Protein AF-A0A2P8FXI7-F1 (afdb_monomer_lite)

Secondary structure (DSSP, 8-state):
-------EETTTEEEEEEEEEE-TTS--EEEEEEEEE-SSS----------SSS------PEEP-HHHHHHHHHHHHHT-GGGGTPPP-TTSEEEHHHHHHHGGGGTEE--HHHHHHHHHH-TT--EEEETTEEEESS--SS-----SPP-PPPSEEEEEEEGGGHHHHHHH-EE--TTPPEEEBSSHHHHHHHH--STT-EEEEEEEHHHHHHTT---EE-TTS-EEESEE-GGGEEEE-HHHHS-EEEEEEEEEEEEEE-SSSPPEE-TT--B--EEEEES-TTT--SEEEEEEETTEEEEEE--SSSPPPEEE-SEEEEEEEEEE-SSEEEEEEEEEEEEETT---EE-TTS----PEEEEE-TTT--EEEEES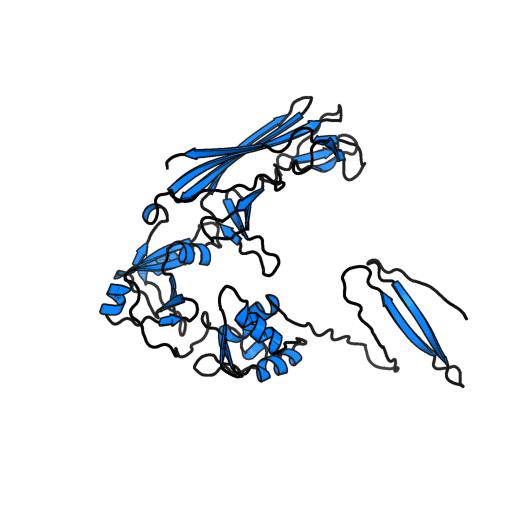-SPTT-EEE-TTT--EEEE--SPPEEEEEEEE-

Organism: NCBI:txid363837

Foldseek 3Di:
DDFDDFDDDDQQKTKGWDFDDADPVRPDTDIQIAIDRPDDDDGDHDDDDDDPDDDDDPLQQAEDAFARVVVVCCCCQAPNVVVQVFDAPLASKTFQVSVQVSSVVVSYHYDPVRVVCNCVPPPQNQWDDDPRIIHGQFRHPAAHDDPFFFDQDPQKWKAKDAPVCVVVCLVFPDAADHRHWGWIHPDQLVRQFVHQPDPVGIWMKIFRSNVVVVVPWGWGQTPSRIITGRTGGNVRIDTDDPCVVFFKWKKKKKKKFKWWWPDQDDWAWDPPDKQFWKFWWAQDQRPRQRIWIWGADPQWTKTWRDDDSYHTRIGTFAKGWDDWDWDDDSTMIMIMTMMMGIHGPPDDTGTDPPAQGFGIKIWIQDRPPRDIDIDTLSDDAQDFDAGPPPRHTTTGNNDHMDMDMDIGRD

Radius of gyration: 29.28 Å; chains: 1; bounding box: 68×73×70 Å

InterPro domains:
  IPR002745 Phosphotransferase KptA/Tpt1 [PF01885] (68-230)
  IPR002745 Phosphotransferase KptA/Tpt1 [PTHR12684] (68-238)
  IPR022928 RNA 2'-phosphotransferase KptA, putative [MF_00299] (65-237)
  IPR042080 RNA 2'-phosphotransferase, N-terminal domain [G3DSA:1.10.10.970] (63-136)
  IPR042081 RNA 2'-phosphotransferase, C-terminal domain [G3DSA:3.20.170.30] (156-246)

Structure (mmCIF, N/CA/C/O backbone):
data_AF-A0A2P8FXI7-F1
#
_entry.id   AF-A0A2P8FXI7-F1
#
loop_
_atom_site.group_PDB
_atom_site.id
_atom_site.type_symbol
_atom_site.label_atom_id
_atom_site.label_alt_id
_atom_site.label_comp_id
_atom_site.label_asym_id
_atom_site.label_entity_id
_atom_site.label_seq_id
_atom_site.pdbx_PDB_ins_code
_atom_site.Cartn_x
_atom_site.Cartn_y
_atom_site.Cartn_z
_atom_site.occupancy
_atom_site.B_iso_or_equiv
_atom_site.auth_seq_id
_atom_site.auth_comp_id
_atom_site.auth_asym_id
_atom_site.auth_atom_id
_atom_site.pdbx_PDB_model_num
ATOM 1 N N . MET A 1 1 ? 35.218 42.229 32.026 1.00 34.62 1 MET A N 1
ATOM 2 C CA . MET A 1 1 ? 34.111 41.352 32.464 1.00 34.62 1 MET A CA 1
ATOM 3 C C . MET A 1 1 ? 32.830 42.164 32.441 1.00 34.62 1 MET A C 1
ATOM 5 O O . MET A 1 1 ? 32.756 43.162 33.135 1.00 34.62 1 MET A O 1
ATOM 9 N N . GLY A 1 2 ? 31.874 41.778 31.603 1.00 28.17 2 GLY A N 1
ATOM 10 C CA . GLY A 1 2 ? 30.566 42.420 31.487 1.00 28.17 2 GLY A CA 1
ATOM 11 C C . GLY A 1 2 ? 29.703 41.561 30.572 1.00 28.17 2 GLY A C 1
ATOM 12 O O . GLY A 1 2 ? 29.863 41.603 29.357 1.00 28.17 2 GLY A O 1
ATOM 13 N N . LEU A 1 3 ? 28.893 40.686 31.169 1.00 31.80 3 LEU A N 1
ATOM 14 C CA . LEU A 1 3 ? 27.887 39.870 30.488 1.00 31.80 3 LEU A CA 1
ATOM 15 C C . LEU A 1 3 ? 26.627 40.726 30.347 1.00 31.80 3 LEU A C 1
ATOM 17 O O . LEU A 1 3 ? 26.104 41.171 31.365 1.00 31.80 3 LEU A O 1
ATOM 21 N N . GLN A 1 4 ? 26.123 40.942 29.131 1.00 35.56 4 GLN A N 1
ATOM 22 C CA . GLN A 1 4 ? 24.820 41.584 28.938 1.00 35.56 4 GLN A CA 1
ATOM 23 C C . GLN A 1 4 ? 23.910 40.798 27.981 1.00 35.56 4 GLN A C 1
ATOM 25 O O . GLN A 1 4 ? 24.297 40.427 26.878 1.00 35.56 4 GLN A O 1
ATOM 30 N N . SER A 1 5 ? 22.707 40.553 28.518 1.00 36.41 5 SER A N 1
ATOM 31 C CA . SER A 1 5 ? 21.444 40.011 27.993 1.00 36.41 5 SER A CA 1
ATOM 32 C C . SER A 1 5 ? 21.452 38.715 27.168 1.00 36.41 5 SER A C 1
ATOM 34 O O . SER A 1 5 ? 21.800 38.698 25.990 1.00 36.41 5 SER A O 1
ATOM 36 N N . LEU A 1 6 ? 20.896 37.662 27.777 1.00 38.03 6 LEU A N 1
ATOM 37 C CA . LEU A 1 6 ? 20.184 36.585 27.088 1.00 38.03 6 LEU A CA 1
ATOM 38 C C . LEU A 1 6 ? 18.854 37.151 26.560 1.00 38.03 6 LEU A C 1
ATOM 40 O O . LEU A 1 6 ? 18.112 37.760 27.328 1.00 38.03 6 LEU A O 1
ATOM 44 N N . LYS A 1 7 ? 18.534 36.940 25.282 1.00 44.34 7 LYS A N 1
ATOM 45 C CA . LYS A 1 7 ? 17.165 37.092 24.765 1.00 44.34 7 LYS A CA 1
ATOM 46 C C . LYS A 1 7 ? 16.676 35.726 24.302 1.00 44.34 7 LYS A C 1
ATOM 48 O O . LYS A 1 7 ? 17.319 35.107 23.458 1.00 44.34 7 LYS A O 1
ATOM 53 N N . GLU A 1 8 ? 15.564 35.268 24.867 1.00 37.75 8 GLU A N 1
ATOM 54 C CA . GLU A 1 8 ? 14.831 34.104 24.373 1.00 37.75 8 GLU A CA 1
ATOM 55 C C . GLU A 1 8 ? 13.881 34.571 23.267 1.00 37.75 8 GLU A C 1
ATOM 57 O O . GLU A 1 8 ? 13.016 35.415 23.494 1.00 37.75 8 GLU A O 1
ATOM 62 N N . TYR A 1 9 ? 14.056 34.040 22.060 1.00 40.84 9 TYR A N 1
ATOM 63 C CA . TYR A 1 9 ? 13.043 34.116 21.008 1.00 40.84 9 TYR A CA 1
ATOM 64 C C . TYR A 1 9 ? 12.318 32.770 20.954 1.00 40.84 9 TYR A C 1
ATOM 66 O O . TYR A 1 9 ? 12.962 31.740 21.145 1.00 40.84 9 TYR A O 1
ATOM 74 N N . GLY A 1 10 ? 10.999 32.818 20.721 1.00 39.72 10 GLY A N 1
ATOM 75 C CA . GLY A 1 10 ? 9.936 31.801 20.876 1.00 39.72 10 GLY A CA 1
ATOM 76 C C . GLY A 1 10 ? 10.114 30.350 20.390 1.00 39.72 10 GLY A C 1
ATOM 77 O O . GLY A 1 10 ? 9.112 29.689 20.163 1.00 39.72 10 GLY A O 1
ATOM 78 N N . PHE A 1 11 ? 11.333 29.827 20.260 1.00 40.31 11 PHE A N 1
ATOM 79 C CA . PHE A 1 11 ? 11.668 28.427 19.972 1.00 40.31 11 PHE A CA 1
ATOM 80 C C . PHE A 1 11 ? 12.916 27.949 20.750 1.00 40.31 11 PHE A C 1
ATOM 82 O O . PHE A 1 11 ? 13.749 27.217 20.222 1.00 40.31 11 PHE A O 1
ATOM 89 N N . GLY A 1 12 ? 13.093 28.376 22.008 1.00 34.75 12 GLY A N 1
ATOM 90 C CA . GLY A 1 12 ? 14.124 27.828 22.909 1.00 34.75 12 GLY A CA 1
ATOM 91 C C . GLY A 1 12 ? 15.584 28.062 22.483 1.00 34.75 12 GLY A C 1
ATOM 92 O O . GLY A 1 12 ? 16.479 27.355 22.948 1.00 34.75 12 GLY A O 1
ATOM 93 N N . ILE A 1 13 ? 15.844 29.033 21.603 1.00 41.66 13 ILE A N 1
ATOM 94 C CA . ILE A 1 13 ? 17.198 29.368 21.148 1.00 41.66 13 ILE A CA 1
ATOM 95 C C . ILE A 1 13 ? 17.849 30.293 22.178 1.00 41.66 13 ILE A C 1
ATOM 97 O O . ILE A 1 13 ? 17.393 31.420 22.384 1.00 41.66 13 ILE A O 1
ATOM 101 N N . LYS A 1 14 ? 18.944 29.840 22.804 1.00 41.94 14 LYS A N 1
ATOM 102 C CA . LYS A 1 14 ? 19.778 30.679 23.681 1.00 41.94 14 LYS A CA 1
ATOM 103 C C . LYS A 1 14 ? 21.008 31.156 22.924 1.00 41.94 14 LYS A C 1
ATOM 105 O O . LYS A 1 14 ? 21.846 30.351 22.525 1.00 41.94 14 LYS A O 1
ATOM 110 N N . ILE A 1 15 ? 21.131 32.471 22.761 1.00 45.66 15 ILE A N 1
ATOM 111 C CA . ILE A 1 15 ? 22.274 33.111 22.103 1.00 45.66 15 ILE A CA 1
ATOM 112 C C . ILE A 1 15 ? 23.161 33.764 23.164 1.00 45.66 15 ILE A C 1
ATOM 114 O O . ILE A 1 15 ? 22.680 34.542 23.990 1.00 45.66 15 ILE A O 1
ATOM 118 N N . ARG A 1 16 ? 24.461 33.454 23.144 1.00 46.66 16 ARG A N 1
ATOM 119 C CA . ARG A 1 16 ? 25.468 34.050 24.028 1.00 46.66 16 ARG A CA 1
ATOM 120 C C . ARG A 1 16 ? 26.472 34.849 23.204 1.00 46.66 16 ARG A C 1
ATOM 122 O O . ARG A 1 16 ? 27.111 34.307 22.304 1.00 46.66 16 ARG A O 1
ATOM 129 N N . PHE A 1 17 ? 26.630 36.122 23.554 1.00 44.25 17 PHE A N 1
ATOM 130 C CA . PHE A 1 17 ? 27.624 37.013 22.961 1.00 44.25 17 PHE A CA 1
ATOM 131 C C . PHE A 1 17 ? 28.859 37.088 23.862 1.00 44.25 17 PHE A C 1
ATOM 133 O O . PHE A 1 17 ? 28.740 37.304 25.070 1.00 44.25 17 PHE A O 1
ATOM 140 N N . GLN A 1 18 ? 30.048 36.926 23.286 1.00 44.84 18 GLN A N 1
ATOM 141 C CA . GLN A 1 18 ? 31.316 37.169 23.973 1.00 44.84 18 GLN A CA 1
ATOM 142 C C . GLN A 1 18 ? 32.153 38.139 23.144 1.00 44.84 18 GLN A C 1
ATOM 144 O O . GLN A 1 18 ? 32.499 37.851 22.001 1.00 44.84 18 GLN A O 1
ATOM 149 N N . ARG A 1 19 ? 32.471 39.304 23.710 1.00 44.94 19 ARG A N 1
ATOM 150 C CA . ARG A 1 19 ? 33.331 40.300 23.061 1.00 44.94 19 ARG A CA 1
ATOM 151 C C . ARG A 1 19 ? 34.774 39.782 23.052 1.00 44.94 19 ARG A C 1
ATOM 153 O O . ARG A 1 19 ? 35.293 39.459 24.118 1.00 44.94 19 ARG A O 1
ATOM 160 N N . ILE A 1 20 ? 35.382 39.658 21.872 1.00 44.25 20 ILE A N 1
ATOM 161 C CA . ILE A 1 20 ? 36.723 39.076 21.689 1.00 44.25 20 ILE A CA 1
ATOM 162 C C . ILE A 1 20 ? 37.804 40.165 21.722 1.00 44.25 20 ILE A C 1
ATOM 164 O O . ILE A 1 20 ? 38.823 39.983 22.379 1.00 44.25 20 ILE A O 1
ATOM 168 N N . SER A 1 21 ? 37.588 41.303 21.060 1.00 43.41 21 SER A N 1
ATOM 169 C CA . SER A 1 21 ? 38.530 42.431 21.065 1.00 43.41 21 SER A CA 1
ATOM 170 C C . SER A 1 21 ? 37.863 43.727 20.584 1.00 43.41 21 SER A C 1
ATOM 172 O O . SER A 1 21 ? 36.749 43.713 20.050 1.00 43.41 21 SER A O 1
ATOM 174 N N . GLN A 1 22 ? 38.537 44.855 20.806 1.00 39.53 22 GLN A N 1
ATOM 175 C CA . GLN A 1 22 ? 38.147 46.186 20.339 1.00 39.53 22 GLN A CA 1
ATOM 176 C C . GLN A 1 22 ? 39.360 46.804 19.629 1.00 39.53 22 GLN A C 1
ATOM 178 O O . GLN A 1 22 ? 40.477 46.676 20.131 1.00 39.53 22 GLN A O 1
ATOM 183 N N . SER A 1 23 ? 39.179 47.421 18.457 1.00 43.00 23 SER A N 1
ATOM 184 C CA . SER A 1 23 ? 40.291 48.112 17.784 1.00 43.00 23 SER A CA 1
ATOM 185 C C . SER A 1 23 ? 40.703 49.370 18.562 1.00 43.00 23 SER A C 1
ATOM 187 O O . SER A 1 23 ? 39.880 49.971 19.255 1.00 43.00 23 SER A O 1
ATOM 189 N N . HIS A 1 24 ? 41.972 49.781 18.442 1.00 39.19 24 HIS A N 1
ATOM 190 C CA . HIS A 1 24 ? 42.564 50.877 19.230 1.00 39.19 24 HIS A CA 1
ATOM 191 C C . HIS A 1 24 ? 41.842 52.230 19.109 1.00 39.19 24 HIS A C 1
ATOM 193 O O . HIS A 1 24 ? 41.956 53.048 20.015 1.00 39.19 24 HIS A O 1
ATOM 199 N N . ASN A 1 25 ? 41.046 52.435 18.055 1.00 35.28 25 ASN A N 1
ATOM 200 C CA . ASN A 1 25 ? 40.291 53.673 17.847 1.00 35.28 25 ASN A CA 1
ATOM 201 C C . ASN A 1 25 ? 38.814 53.565 18.271 1.00 35.28 25 ASN A C 1
ATOM 203 O O . ASN A 1 25 ? 38.060 54.510 18.089 1.00 35.28 25 ASN A O 1
ATOM 207 N N . GLY A 1 26 ? 38.378 52.439 18.845 1.00 35.78 26 GLY A N 1
ATOM 208 C CA . GLY A 1 26 ? 37.056 52.296 19.466 1.00 35.78 26 GLY A CA 1
ATOM 209 C C . GLY A 1 26 ? 35.887 51.968 18.526 1.00 35.78 26 GLY A C 1
ATOM 210 O O . GLY A 1 26 ? 34.831 51.595 19.032 1.00 35.78 26 GLY A O 1
ATOM 211 N N . TRP A 1 27 ? 36.072 52.020 17.202 1.00 29.59 27 TRP A N 1
ATOM 212 C CA . TRP A 1 27 ? 34.986 51.885 16.212 1.00 29.59 27 TRP A CA 1
ATOM 213 C C . TRP A 1 27 ? 34.625 50.443 15.814 1.00 29.59 27 TRP A C 1
ATOM 215 O O . TRP A 1 27 ? 33.540 50.221 15.292 1.00 29.59 27 TRP A O 1
ATOM 225 N N . ILE A 1 28 ? 35.478 49.444 16.082 1.00 32.44 28 ILE A N 1
ATOM 226 C CA . ILE A 1 28 ? 35.218 48.042 15.696 1.00 32.44 28 ILE A CA 1
ATOM 227 C C . ILE A 1 28 ? 35.207 47.159 16.944 1.00 32.44 28 ILE A C 1
ATOM 229 O O . ILE A 1 28 ? 36.175 47.130 17.708 1.00 32.44 28 ILE A O 1
ATOM 233 N N . SER A 1 29 ? 34.107 46.429 17.147 1.00 36.84 29 SER A N 1
ATOM 234 C CA . SER A 1 29 ? 33.958 45.432 18.213 1.00 36.84 29 SER A CA 1
ATOM 235 C C . SER A 1 29 ? 33.793 44.043 17.606 1.00 36.84 29 SER A C 1
ATOM 237 O O . SER A 1 29 ? 32.841 43.802 16.870 1.00 36.84 29 SER A O 1
ATOM 239 N N . PHE A 1 30 ? 34.688 43.114 17.943 1.00 38.06 30 PHE A N 1
ATOM 240 C CA . PHE A 1 30 ? 34.575 41.721 17.513 1.00 38.06 30 PHE A CA 1
ATOM 241 C C . PHE A 1 30 ? 33.740 40.934 18.525 1.00 38.06 30 PHE A C 1
ATOM 243 O O . PHE A 1 30 ? 34.064 40.908 19.716 1.00 38.06 30 PHE A O 1
ATOM 250 N N . PHE A 1 31 ? 32.682 40.268 18.063 1.00 42.88 31 PHE A N 1
ATOM 251 C CA . PHE A 1 31 ? 31.828 39.425 18.898 1.00 42.88 31 PHE A CA 1
ATOM 252 C C . PHE A 1 31 ? 31.864 37.978 18.412 1.00 42.88 31 PHE A C 1
ATOM 254 O O . PHE A 1 31 ? 31.669 37.698 17.234 1.00 42.88 31 PHE A O 1
ATOM 261 N N . ARG A 1 32 ? 32.055 37.042 19.343 1.00 40.69 32 ARG A N 1
ATOM 262 C CA . ARG A 1 32 ? 31.733 35.630 19.138 1.00 40.69 32 ARG A CA 1
ATOM 263 C C . ARG A 1 32 ? 30.265 35.433 19.483 1.00 40.69 32 ARG A C 1
ATOM 265 O O . ARG A 1 32 ? 29.860 35.766 20.599 1.00 40.69 32 ARG A O 1
ATOM 272 N N . VAL A 1 33 ? 29.490 34.875 18.560 1.00 42.19 33 VAL A N 1
ATOM 273 C CA . VAL A 1 33 ? 28.102 34.471 18.809 1.00 42.19 33 VAL A CA 1
ATOM 274 C C . VAL A 1 33 ? 28.066 32.954 18.919 1.00 42.19 33 VAL A C 1
ATOM 276 O O . VAL A 1 33 ? 28.472 32.257 17.995 1.00 42.19 33 VAL A O 1
ATOM 279 N N . ILE A 1 34 ? 27.610 32.434 20.057 1.00 44.09 34 ILE A N 1
ATOM 280 C CA . ILE A 1 34 ? 27.372 30.999 20.246 1.00 44.09 34 ILE A CA 1
ATOM 281 C C . ILE A 1 34 ? 25.872 30.826 20.479 1.00 44.09 34 ILE A C 1
ATOM 283 O O . ILE A 1 34 ? 25.349 31.303 21.487 1.00 44.09 34 ILE A O 1
ATOM 287 N N . ALA A 1 35 ? 25.181 30.179 19.542 1.00 42.91 35 ALA A N 1
ATOM 288 C CA . ALA A 1 35 ? 23.760 29.865 19.653 1.00 42.91 35 ALA A CA 1
ATOM 289 C C . ALA A 1 35 ? 23.575 28.376 19.969 1.00 42.91 35 ALA A C 1
ATOM 291 O O . ALA A 1 35 ? 24.153 27.520 19.304 1.00 42.91 35 ALA A O 1
ATOM 292 N N . TYR A 1 36 ? 22.765 28.075 20.982 1.00 42.09 36 TYR A N 1
ATOM 293 C CA . TYR A 1 36 ? 22.369 26.717 21.343 1.00 42.09 36 TYR A CA 1
ATOM 294 C C . TYR A 1 36 ? 20.900 26.516 20.967 1.00 42.09 36 TYR A C 1
ATOM 296 O O . TYR A 1 36 ? 20.039 27.260 21.442 1.00 42.09 36 TYR A O 1
ATOM 304 N N . ILE A 1 37 ? 20.619 25.511 20.135 1.00 39.50 37 ILE A N 1
ATOM 305 C CA . ILE A 1 37 ? 19.256 25.051 19.847 1.00 39.50 37 ILE A CA 1
ATOM 306 C C . ILE A 1 37 ? 19.013 23.818 20.717 1.00 39.50 37 ILE A C 1
ATOM 308 O O . ILE A 1 37 ? 19.624 22.769 20.517 1.00 39.50 37 ILE A O 1
ATOM 312 N N . ALA A 1 38 ? 18.158 23.952 21.727 1.00 34.50 38 ALA A N 1
ATOM 313 C CA . ALA A 1 38 ? 17.840 22.862 22.638 1.00 34.50 38 ALA A CA 1
ATOM 314 C C . ALA A 1 38 ? 16.754 21.949 22.043 1.00 34.50 38 ALA A C 1
ATOM 316 O O . ALA A 1 38 ? 15.585 22.080 22.385 1.00 34.50 38 ALA A O 1
ATOM 317 N N . ASN A 1 39 ? 17.145 21.065 21.120 1.00 34.03 39 ASN A N 1
ATOM 318 C CA . ASN A 1 39 ? 16.657 19.683 20.960 1.00 34.03 39 ASN A CA 1
ATOM 319 C C . ASN A 1 39 ? 17.128 19.113 19.611 1.00 34.03 39 ASN A C 1
ATOM 321 O O . ASN A 1 39 ? 16.916 19.731 18.575 1.00 34.03 39 ASN A O 1
ATOM 325 N N . CYS A 1 40 ? 17.682 17.894 19.649 1.00 31.39 40 CYS A N 1
ATOM 326 C CA . CYS A 1 40 ? 18.265 17.101 18.549 1.00 31.39 40 CYS A CA 1
ATOM 327 C C . CYS A 1 40 ? 19.737 17.398 18.193 1.00 31.39 40 CYS A C 1
ATOM 329 O O . CYS A 1 40 ? 20.030 18.250 17.368 1.00 31.39 40 CYS A O 1
ATOM 331 N N . GLN A 1 41 ? 20.636 16.627 18.823 1.00 33.84 41 GLN A N 1
ATOM 332 C CA . GLN A 1 41 ? 21.919 16.039 18.370 1.00 33.84 41 GLN A CA 1
ATOM 333 C C . GLN A 1 41 ? 22.863 16.701 17.334 1.00 33.84 41 GLN A C 1
ATOM 335 O O . GLN A 1 41 ? 23.884 16.093 17.038 1.00 33.84 41 GLN A O 1
ATOM 340 N N . ASN A 1 42 ? 22.660 17.928 16.858 1.00 36.09 42 ASN A N 1
ATOM 341 C CA . ASN A 1 42 ? 23.602 18.615 15.968 1.00 36.09 42 ASN A CA 1
ATOM 342 C C . ASN A 1 42 ? 23.929 20.018 16.499 1.00 36.09 42 ASN A C 1
ATOM 344 O O . ASN A 1 42 ? 23.066 20.890 16.583 1.00 36.09 42 ASN A O 1
ATOM 348 N N . VAL A 1 43 ? 25.196 20.238 16.860 1.00 32.16 43 VAL A N 1
ATOM 349 C CA . VAL A 1 43 ? 25.726 21.562 17.214 1.00 32.16 43 VAL A CA 1
ATOM 350 C C . VAL A 1 43 ? 26.178 22.248 15.927 1.00 32.16 43 VAL A C 1
ATOM 352 O O . VAL A 1 43 ? 27.129 21.801 15.293 1.00 32.16 43 VAL A O 1
ATOM 355 N N . PHE A 1 44 ? 25.522 23.344 15.547 1.00 37.88 44 PHE A N 1
ATOM 356 C CA . PHE A 1 44 ? 25.968 24.190 14.440 1.00 37.88 44 PHE A CA 1
ATOM 357 C C . PHE A 1 44 ? 26.833 25.333 14.983 1.00 37.88 44 PHE A C 1
ATOM 359 O O . PHE A 1 44 ? 26.391 26.109 15.831 1.00 37.88 44 PHE A O 1
ATOM 366 N N . ILE A 1 45 ? 28.077 25.435 14.508 1.00 33.81 45 ILE A N 1
ATOM 367 C CA . ILE A 1 45 ? 28.977 26.552 14.820 1.00 33.81 45 ILE A CA 1
ATOM 368 C C . ILE A 1 45 ? 28.875 27.562 13.678 1.00 33.81 45 ILE A C 1
ATOM 370 O O . ILE A 1 45 ? 29.228 27.249 12.546 1.00 33.81 45 ILE A O 1
ATOM 374 N N . PHE A 1 46 ? 28.431 28.780 13.984 1.00 38.59 46 PHE A N 1
ATOM 375 C CA . PHE A 1 46 ? 28.423 29.895 13.039 1.00 38.59 46 PHE A CA 1
ATOM 376 C C . PHE A 1 46 ? 29.560 30.866 13.375 1.00 38.59 46 PHE A C 1
ATOM 378 O O . PHE A 1 46 ? 29.735 31.250 14.532 1.00 38.59 46 PHE A O 1
ATOM 385 N N . VAL A 1 47 ? 30.317 31.286 12.362 1.00 33.34 47 VAL A N 1
ATOM 386 C CA . VAL A 1 47 ? 31.242 32.425 12.443 1.00 33.34 47 VAL A CA 1
ATOM 387 C C . VAL A 1 47 ? 30.732 33.461 11.449 1.00 33.34 47 VAL A C 1
ATOM 389 O O . VAL A 1 47 ? 30.712 33.202 10.251 1.00 33.34 47 VAL A O 1
ATOM 392 N N . LEU A 1 48 ? 30.259 34.603 11.947 1.00 36.00 48 LEU A N 1
ATOM 393 C CA . LEU A 1 48 ? 29.764 35.705 11.122 1.00 36.00 48 LEU A CA 1
ATOM 394 C C . LEU A 1 48 ? 30.818 36.815 11.089 1.00 36.00 48 LEU A C 1
ATOM 396 O O . LEU A 1 48 ? 31.292 37.242 12.142 1.00 36.00 48 LEU A O 1
ATOM 400 N N . TYR A 1 49 ? 31.161 37.278 9.888 1.00 31.06 49 TYR A N 1
ATOM 401 C CA . TYR A 1 49 ? 31.975 38.472 9.665 1.00 31.06 49 TYR A CA 1
ATOM 402 C C . TYR A 1 49 ? 31.054 39.605 9.209 1.00 31.06 49 TYR A C 1
ATOM 404 O O . TYR A 1 49 ? 30.205 39.395 8.347 1.00 31.06 49 TYR A O 1
ATOM 412 N N . PHE A 1 50 ? 31.211 40.790 9.794 1.00 29.97 50 PHE A N 1
ATOM 413 C CA . PHE A 1 50 ? 30.480 41.991 9.393 1.00 29.97 50 PHE A CA 1
ATOM 414 C C . PHE A 1 50 ? 31.406 42.883 8.568 1.00 29.97 50 PHE A C 1
ATOM 416 O O . PHE A 1 50 ? 32.492 43.208 9.040 1.00 29.97 50 PHE A O 1
ATOM 423 N N . ASN A 1 51 ? 30.956 43.303 7.389 1.00 28.58 51 ASN A N 1
ATOM 424 C CA . ASN A 1 51 ? 31.394 44.539 6.747 1.00 28.58 51 ASN A CA 1
ATOM 425 C C . ASN A 1 51 ? 30.134 45.326 6.374 1.00 28.58 51 ASN A C 1
ATOM 427 O O . ASN A 1 51 ? 29.114 44.731 6.024 1.00 28.58 51 ASN A O 1
ATOM 431 N N . GLU A 1 52 ? 30.191 46.645 6.547 1.00 36.47 52 GLU A N 1
ATOM 432 C CA . GLU A 1 52 ? 29.111 47.550 6.166 1.00 36.47 52 GLU A CA 1
ATOM 433 C C . GLU A 1 52 ? 28.934 47.518 4.642 1.00 36.47 52 GLU A C 1
ATOM 435 O O . GLU A 1 52 ? 29.912 47.510 3.902 1.00 36.47 52 GLU A O 1
ATOM 440 N N . GLU A 1 53 ? 27.670 47.499 4.222 1.00 32.88 53 GLU A N 1
ATOM 441 C CA . GLU A 1 53 ? 27.157 47.331 2.856 1.00 32.88 53 GLU A CA 1
ATOM 442 C C . GLU A 1 53 ? 27.011 45.875 2.363 1.00 32.88 53 GLU A C 1
ATOM 444 O O . GLU A 1 53 ? 27.944 45.083 2.326 1.00 32.88 53 GLU A O 1
ATOM 449 N N . HIS A 1 54 ? 25.780 45.573 1.928 1.00 32.81 54 HIS A N 1
ATOM 450 C CA . HIS A 1 54 ? 25.238 44.332 1.350 1.00 32.81 54 HIS A CA 1
ATOM 451 C C . HIS A 1 54 ? 24.460 43.392 2.290 1.00 32.81 54 HIS A C 1
ATOM 453 O O . HIS A 1 54 ? 24.909 42.926 3.333 1.00 32.81 54 HIS A O 1
ATOM 459 N N . SER A 1 55 ? 23.224 43.113 1.865 1.00 26.58 55 SER A N 1
ATOM 460 C CA . SER A 1 55 ? 22.266 42.201 2.485 1.00 26.58 55 SER A CA 1
ATOM 461 C C . SER A 1 55 ? 22.864 40.817 2.750 1.00 26.58 55 SER A C 1
ATOM 463 O O . SER A 1 55 ? 23.405 40.190 1.840 1.00 26.58 55 SER A O 1
ATOM 465 N N . CYS A 1 56 ? 22.683 40.294 3.963 1.00 29.61 56 CYS A N 1
ATOM 466 C CA . CYS A 1 56 ? 22.991 38.900 4.273 1.00 29.61 56 CYS A CA 1
ATOM 467 C C . CYS A 1 56 ? 21.968 37.962 3.613 1.00 29.61 56 CYS A C 1
ATOM 469 O O . CYS A 1 56 ? 20.840 37.844 4.088 1.00 29.61 56 CYS A O 1
ATOM 471 N N . TYR A 1 57 ? 22.387 37.249 2.568 1.00 33.44 57 TYR A N 1
ATOM 472 C CA . TYR A 1 57 ? 21.738 36.013 2.134 1.00 33.44 57 TYR A CA 1
ATOM 473 C C . TYR A 1 57 ? 22.422 34.843 2.843 1.00 33.44 57 TYR A C 1
ATOM 475 O O . TYR A 1 57 ? 23.579 34.527 2.575 1.00 33.44 57 TYR A O 1
ATOM 483 N N . CYS A 1 58 ? 21.723 34.196 3.773 1.00 36.31 58 CYS A N 1
ATOM 484 C CA . CYS A 1 58 ? 22.133 32.883 4.253 1.00 36.31 58 CYS A CA 1
ATOM 485 C C . CYS A 1 58 ? 21.560 31.845 3.281 1.00 36.31 58 CYS A C 1
ATOM 487 O O . CYS A 1 58 ? 20.425 31.405 3.457 1.00 36.31 58 CYS A O 1
ATOM 489 N N . ASN A 1 59 ? 22.314 31.473 2.240 1.00 43.75 59 ASN A N 1
ATOM 490 C CA . ASN A 1 59 ? 21.974 30.291 1.445 1.00 43.75 59 ASN A CA 1
ATOM 491 C C . ASN A 1 59 ? 22.290 29.054 2.291 1.00 43.75 59 ASN A C 1
ATOM 493 O O . ASN A 1 59 ? 23.407 28.535 2.294 1.00 43.75 59 ASN A O 1
ATOM 497 N N . ILE A 1 60 ? 21.305 28.606 3.069 1.00 56.94 60 ILE A N 1
ATOM 498 C CA . ILE A 1 60 ? 21.347 27.291 3.706 1.00 56.94 60 ILE A CA 1
ATOM 499 C C . ILE A 1 60 ? 21.192 26.273 2.578 1.00 56.94 60 ILE A C 1
ATOM 501 O O . ILE A 1 60 ? 20.074 25.980 2.158 1.00 56.94 60 ILE A O 1
ATOM 505 N N . MET A 1 61 ? 22.308 25.746 2.070 1.00 71.56 61 MET A N 1
ATOM 506 C CA . MET A 1 61 ? 22.233 24.639 1.124 1.00 71.56 61 MET A CA 1
ATOM 507 C C . MET A 1 61 ? 21.620 23.421 1.822 1.00 71.56 61 MET A C 1
ATOM 509 O O . MET A 1 61 ? 22.055 23.021 2.907 1.00 71.56 61 MET A O 1
ATOM 513 N N . LYS A 1 62 ? 20.610 22.814 1.200 1.00 83.88 62 LYS A N 1
ATOM 514 C CA . LYS A 1 62 ? 19.937 21.628 1.732 1.00 83.88 62 LYS A CA 1
ATOM 515 C C . LYS A 1 62 ? 20.691 20.371 1.300 1.00 83.88 62 LYS A C 1
ATOM 517 O O . LYS A 1 62 ? 20.752 20.050 0.115 1.00 83.88 62 LYS A O 1
ATOM 522 N N . THR A 1 63 ? 21.215 19.611 2.256 1.00 89.38 63 THR A N 1
ATOM 523 C CA . THR A 1 63 ? 21.788 18.287 1.973 1.00 89.38 63 THR A CA 1
ATOM 524 C C . THR A 1 63 ? 20.679 17.262 1.765 1.00 89.38 63 THR A C 1
ATOM 526 O O . THR A 1 63 ? 19.844 17.079 2.650 1.00 89.38 63 THR A O 1
ATOM 529 N N . LEU A 1 64 ? 20.676 16.568 0.624 1.00 86.38 64 LEU A N 1
ATOM 530 C CA . LEU A 1 64 ? 19.734 15.478 0.365 1.00 86.38 64 LEU A CA 1
ATOM 531 C C . LEU A 1 64 ? 20.362 14.121 0.672 1.00 86.38 64 LEU A C 1
ATOM 533 O O . LEU A 1 64 ? 21.425 13.776 0.158 1.00 86.38 64 LEU A O 1
ATOM 537 N N . THR A 1 65 ? 19.651 13.308 1.449 1.00 85.38 65 THR A N 1
ATOM 538 C CA . THR A 1 65 ? 20.015 11.917 1.746 1.00 85.38 65 THR A CA 1
ATOM 539 C C . THR A 1 65 ? 18.778 11.015 1.705 1.00 85.38 65 THR A C 1
ATOM 541 O O . THR A 1 65 ? 17.639 11.487 1.628 1.00 85.38 65 THR A O 1
ATOM 544 N N . GLY A 1 66 ? 18.997 9.695 1.702 1.00 83.62 66 GLY A N 1
ATOM 545 C CA . GLY A 1 66 ? 17.942 8.690 1.845 1.00 83.62 66 GLY A CA 1
ATOM 546 C C . GLY A 1 66 ? 16.754 8.892 0.898 1.00 83.62 66 GLY A C 1
ATOM 547 O O . GLY A 1 66 ? 16.894 8.911 -0.327 1.00 83.62 66 GLY A O 1
ATOM 548 N N . TYR A 1 67 ? 15.556 9.031 1.465 1.00 80.00 67 TYR A N 1
ATOM 549 C CA . TYR A 1 67 ? 14.329 9.148 0.680 1.00 80.00 67 TYR A CA 1
ATOM 550 C C . TYR A 1 67 ? 14.241 10.430 -0.151 1.00 80.00 67 TYR A C 1
ATOM 552 O O . TYR A 1 67 ? 13.829 10.363 -1.310 1.00 80.00 67 TYR A O 1
ATOM 560 N N . GLU A 1 68 ? 14.616 11.580 0.413 1.00 84.12 68 GLU A N 1
ATOM 561 C CA . GLU A 1 68 ? 14.535 12.856 -0.305 1.00 84.12 68 GLU A CA 1
ATOM 562 C C . GLU A 1 68 ? 15.439 12.830 -1.540 1.00 84.12 68 GLU A C 1
ATOM 564 O O . GLU A 1 68 ? 15.013 13.210 -2.632 1.00 84.12 68 GLU A O 1
ATOM 569 N N . LEU A 1 69 ? 16.642 12.264 -1.392 1.00 91.81 69 LEU A N 1
ATOM 570 C CA . LEU A 1 69 ? 17.545 12.031 -2.513 1.00 91.81 69 LEU A CA 1
ATOM 571 C C . LEU A 1 69 ? 16.955 11.036 -3.523 1.00 91.81 69 LEU A C 1
ATOM 573 O O . LEU A 1 69 ? 16.982 11.300 -4.719 1.00 91.81 69 LEU A O 1
ATOM 577 N N . SER A 1 70 ? 16.354 9.926 -3.082 1.00 88.94 70 SER A N 1
ATOM 578 C CA . SER A 1 70 ? 15.696 8.977 -3.997 1.00 88.94 70 SER A CA 1
ATOM 579 C C . SER A 1 70 ? 14.548 9.608 -4.794 1.00 88.94 70 SER A C 1
ATOM 581 O O . SER A 1 70 ? 14.320 9.211 -5.940 1.00 88.94 70 SER A O 1
ATOM 583 N N . GLN A 1 71 ? 13.791 10.536 -4.205 1.00 89.19 71 GLN A N 1
ATOM 584 C CA . GLN A 1 71 ? 12.724 11.256 -4.903 1.00 89.19 71 GLN A CA 1
ATOM 585 C C . GLN A 1 71 ? 13.304 12.233 -5.921 1.00 89.19 71 GLN A C 1
ATOM 587 O O . GLN A 1 71 ? 12.846 12.266 -7.063 1.00 89.19 71 GLN A O 1
ATOM 592 N N . PHE A 1 72 ? 14.348 12.961 -5.530 1.00 93.75 72 PHE A N 1
ATOM 593 C CA . PHE A 1 72 ? 15.038 13.893 -6.409 1.00 93.75 72 PHE A CA 1
ATOM 594 C C . PHE A 1 72 ? 15.706 13.186 -7.598 1.00 93.75 72 PHE A C 1
ATOM 596 O O . PHE A 1 72 ? 15.466 13.555 -8.744 1.00 93.75 72 PHE A O 1
ATOM 603 N N . LEU A 1 73 ? 16.433 12.090 -7.358 1.00 95.19 73 LEU A N 1
ATOM 604 C CA . LEU A 1 73 ? 16.995 11.247 -8.419 1.00 95.19 73 LEU A CA 1
ATOM 605 C C . LEU A 1 73 ? 15.902 10.690 -9.342 1.00 95.19 73 LEU A C 1
ATOM 607 O O . LEU A 1 73 ? 16.083 10.646 -10.553 1.00 95.19 73 LEU A O 1
ATOM 611 N N . SER A 1 74 ? 14.740 10.300 -8.800 1.00 92.44 74 SER A N 1
ATOM 612 C CA . SER A 1 74 ? 13.618 9.841 -9.633 1.00 92.44 74 SER A CA 1
ATOM 613 C C . SER A 1 74 ? 13.075 10.960 -10.522 1.00 92.44 74 SER A C 1
ATOM 615 O O . SER A 1 74 ? 12.704 10.688 -11.656 1.00 92.44 74 SER A O 1
ATOM 617 N N . LEU A 1 75 ? 13.032 12.202 -10.032 1.00 93.69 75 LEU A N 1
ATOM 618 C CA . LEU A 1 75 ? 12.617 13.358 -10.823 1.00 93.69 75 LEU A CA 1
ATOM 619 C C . LEU A 1 75 ? 13.578 13.587 -11.993 1.00 93.69 75 LEU A C 1
ATOM 621 O O . LEU A 1 75 ? 13.139 13.600 -13.141 1.00 93.69 75 LEU A O 1
ATOM 625 N N . ILE A 1 76 ? 14.873 13.733 -11.712 1.00 95.62 76 ILE A N 1
ATOM 626 C CA . ILE A 1 76 ? 15.850 14.142 -12.730 1.00 95.62 76 ILE A CA 1
ATOM 627 C C . ILE A 1 76 ? 16.186 13.016 -13.714 1.00 95.62 76 ILE A C 1
ATOM 629 O O . ILE A 1 76 ? 16.368 13.282 -14.893 1.00 95.62 76 ILE A O 1
ATOM 633 N N . LEU A 1 77 ? 16.197 11.754 -13.268 1.00 94.31 77 LEU A N 1
ATOM 634 C CA . LEU A 1 77 ? 16.538 10.620 -14.135 1.00 94.31 77 LEU A CA 1
ATOM 635 C C . LEU A 1 77 ? 15.343 10.095 -14.940 1.00 94.31 77 LEU A C 1
ATOM 637 O O . LEU A 1 77 ? 15.546 9.344 -15.883 1.00 94.31 77 LEU A O 1
ATOM 641 N N . ARG A 1 78 ? 14.096 10.436 -14.578 1.00 91.12 78 ARG A N 1
ATOM 642 C CA . ARG A 1 78 ? 12.898 9.919 -15.274 1.00 91.12 78 ARG A CA 1
ATOM 643 C C . ARG A 1 78 ? 12.078 10.979 -15.969 1.00 91.12 78 ARG A C 1
ATOM 645 O O . ARG A 1 78 ? 11.349 10.639 -16.894 1.00 91.12 78 ARG A O 1
ATOM 652 N N . HIS A 1 79 ? 12.110 12.213 -15.479 1.00 89.69 79 HIS A N 1
ATOM 653 C CA . HIS A 1 79 ? 11.113 13.203 -15.862 1.00 89.69 79 HIS A CA 1
ATOM 654 C C . HIS A 1 79 ? 11.707 14.520 -16.313 1.00 89.69 79 HIS A C 1
ATOM 656 O O . HIS A 1 79 ? 11.244 15.052 -17.316 1.00 89.69 79 HIS A O 1
ATOM 662 N N . LYS A 1 80 ? 12.670 15.047 -15.556 1.00 91.94 80 LYS A N 1
ATOM 663 C CA . LYS A 1 80 ? 13.140 16.421 -15.711 1.00 91.94 80 LYS A CA 1
ATOM 664 C C . LYS A 1 80 ? 14.657 16.553 -15.528 1.00 91.94 80 LYS A C 1
ATOM 666 O O . LYS A 1 80 ? 15.079 17.164 -14.537 1.00 91.94 80 LYS A O 1
ATOM 671 N N . PRO A 1 81 ? 15.489 15.959 -16.403 1.00 93.94 81 PRO A N 1
ATOM 672 C CA . PRO A 1 81 ? 16.948 16.102 -16.326 1.00 93.94 81 PRO A CA 1
ATOM 673 C C . PRO A 1 81 ? 17.408 17.571 -16.381 1.00 93.94 81 PRO A C 1
ATOM 675 O O . PRO A 1 81 ? 18.391 17.945 -15.740 1.00 93.94 81 PRO A O 1
ATOM 678 N N . GLU A 1 82 ? 16.632 18.440 -17.032 1.00 94.56 82 GLU A N 1
ATOM 679 C CA . GLU A 1 82 ? 16.847 19.887 -17.096 1.00 94.56 82 GLU A CA 1
ATOM 680 C C . GLU A 1 82 ? 16.776 20.587 -15.730 1.00 94.56 82 GLU A C 1
ATOM 682 O O . GLU A 1 82 ? 17.332 21.668 -15.578 1.00 94.56 82 GLU A O 1
ATOM 687 N N . THR A 1 83 ? 16.175 19.965 -14.703 1.00 93.50 83 THR A N 1
ATOM 688 C CA . THR A 1 83 ? 16.101 20.531 -13.334 1.00 93.50 83 THR A CA 1
ATOM 689 C C . THR A 1 83 ? 17.479 20.914 -12.794 1.00 93.50 83 THR A C 1
ATOM 691 O O . THR A 1 83 ? 17.608 21.884 -12.053 1.00 93.50 83 THR A O 1
ATOM 694 N N . ILE A 1 84 ? 18.504 20.143 -13.161 1.00 95.00 84 ILE A N 1
ATOM 695 C CA . ILE A 1 84 ? 19.905 20.439 -12.854 1.00 95.00 84 ILE A CA 1
ATOM 696 C C . ILE A 1 84 ? 20.771 20.397 -14.116 1.00 95.00 84 ILE A C 1
ATOM 698 O O . ILE A 1 84 ? 21.969 20.160 -14.029 1.00 95.00 84 ILE A O 1
ATOM 702 N N . ASN A 1 85 ? 20.179 20.599 -15.296 1.00 94.31 85 ASN A N 1
ATOM 703 C CA . ASN A 1 85 ? 20.885 20.612 -16.582 1.00 94.31 85 ASN A CA 1
ATOM 704 C C . ASN A 1 85 ? 21.857 19.428 -16.779 1.00 94.31 85 ASN A C 1
ATOM 706 O O . ASN A 1 85 ? 22.997 19.630 -17.193 1.00 94.31 85 ASN A O 1
ATOM 710 N N . ILE A 1 86 ? 21.433 18.204 -16.444 1.00 94.94 86 ILE A N 1
ATOM 711 C CA . ILE A 1 86 ? 22.213 16.990 -16.741 1.00 94.94 86 ILE A CA 1
ATOM 712 C C . ILE A 1 86 ? 21.810 16.415 -18.097 1.00 94.94 86 ILE A C 1
ATOM 714 O O . ILE A 1 86 ? 20.645 16.496 -18.490 1.00 94.94 86 ILE A O 1
ATOM 718 N N . ALA A 1 87 ? 22.762 15.806 -18.799 1.00 90.56 87 ALA A N 1
ATOM 719 C CA . ALA A 1 87 ? 22.473 15.028 -19.995 1.00 90.56 87 ALA A CA 1
ATOM 720 C C . ALA A 1 87 ? 22.282 13.553 -19.625 1.00 90.56 87 ALA A C 1
ATOM 722 O O . ALA A 1 87 ? 23.027 12.999 -18.816 1.00 90.56 87 ALA A O 1
ATOM 723 N N . LEU A 1 88 ? 21.283 12.922 -20.239 1.00 93.62 88 LEU A N 1
ATOM 724 C CA . LEU A 1 88 ? 21.122 11.474 -20.222 1.00 93.62 88 LEU A CA 1
ATOM 725 C C . LEU A 1 88 ? 21.567 10.932 -21.576 1.00 93.62 88 LEU A C 1
ATOM 727 O O . LEU A 1 88 ? 21.229 11.510 -22.612 1.00 93.62 88 LEU A O 1
ATOM 731 N N . ASP A 1 89 ? 22.330 9.844 -21.569 1.00 92.25 89 ASP A N 1
ATOM 732 C CA . ASP A 1 89 ? 22.633 9.123 -22.801 1.00 92.25 89 ASP A CA 1
ATOM 733 C C . ASP A 1 89 ? 21.394 8.389 -23.345 1.00 92.25 89 ASP A C 1
ATOM 735 O O . ASP A 1 89 ? 20.318 8.390 -22.739 1.00 92.25 89 ASP A O 1
ATOM 739 N N . ALA A 1 90 ? 21.548 7.737 -24.500 1.00 87.12 90 ALA A N 1
ATOM 740 C CA . ALA A 1 90 ? 20.456 7.013 -25.143 1.00 87.12 90 ALA A CA 1
ATOM 741 C C . ALA A 1 90 ? 19.847 5.912 -24.255 1.00 87.12 90 ALA A C 1
ATOM 743 O O . ALA A 1 90 ? 18.706 5.539 -24.487 1.00 87.12 90 ALA A O 1
ATOM 744 N N . TYR A 1 91 ? 20.559 5.416 -23.241 1.00 86.50 91 TYR A N 1
ATOM 745 C CA . TYR A 1 91 ? 20.120 4.359 -22.323 1.00 86.50 91 TYR A CA 1
ATOM 746 C C . TYR A 1 91 ? 19.688 4.901 -20.948 1.00 86.50 91 TYR A C 1
ATOM 748 O O . TYR A 1 91 ? 19.387 4.127 -20.031 1.00 86.50 91 TYR A O 1
ATOM 756 N N . GLY A 1 92 ? 19.644 6.229 -20.791 1.00 90.31 92 GLY A N 1
ATOM 757 C CA . GLY A 1 92 ? 19.209 6.912 -19.577 1.00 90.31 92 GLY A CA 1
ATOM 758 C C . GLY A 1 92 ? 20.289 7.084 -18.505 1.00 90.31 92 GLY A C 1
ATOM 759 O O . GLY A 1 92 ? 19.942 7.389 -17.360 1.00 90.31 92 GLY A O 1
ATOM 760 N N . TYR A 1 93 ? 21.573 6.877 -18.814 1.00 94.94 93 TYR A N 1
ATOM 761 C CA . TYR A 1 93 ? 22.661 7.126 -17.863 1.00 94.94 93 TYR A CA 1
ATOM 762 C C . TYR A 1 93 ? 23.043 8.609 -17.809 1.00 94.94 93 TYR A C 1
ATOM 764 O O . TYR A 1 93 ? 23.265 9.245 -18.836 1.00 94.94 93 TYR A O 1
ATOM 772 N N . ALA A 1 94 ? 23.196 9.127 -16.590 1.00 96.62 94 ALA A N 1
ATOM 773 C CA . ALA A 1 94 ? 23.869 10.387 -16.278 1.00 96.62 94 ALA A CA 1
ATOM 774 C C . ALA A 1 94 ? 25.155 10.124 -15.487 1.00 96.62 94 ALA A C 1
ATOM 776 O O . ALA A 1 94 ? 25.251 9.141 -14.745 1.00 96.62 94 ALA A O 1
ATOM 777 N N . LYS A 1 95 ? 26.123 11.040 -15.575 1.00 97.62 95 LYS A N 1
ATOM 778 C CA . LYS A 1 95 ? 27.325 10.999 -14.732 1.00 97.62 95 LYS A CA 1
ATOM 779 C C . LYS A 1 95 ? 27.011 11.472 -13.315 1.00 97.62 95 LYS A C 1
ATOM 781 O O . LYS A 1 95 ? 26.365 12.501 -13.122 1.00 97.62 95 LYS A O 1
ATOM 786 N N . ILE A 1 96 ? 27.514 10.751 -12.317 1.00 97.50 96 ILE A N 1
ATOM 787 C CA . ILE A 1 96 ? 27.328 11.099 -10.902 1.00 97.50 96 ILE A CA 1
ATOM 788 C C . ILE A 1 96 ? 27.992 12.447 -10.583 1.00 97.50 96 ILE A C 1
ATOM 790 O O . ILE A 1 96 ? 27.401 13.266 -9.877 1.00 97.50 96 ILE A O 1
ATOM 794 N N . ASP A 1 97 ? 29.160 12.724 -11.162 1.00 96.06 97 ASP A N 1
ATOM 795 C CA . ASP A 1 97 ? 29.843 14.012 -10.994 1.00 96.06 97 ASP A CA 1
ATOM 796 C C . ASP A 1 97 ? 28.993 15.193 -11.473 1.00 96.06 97 ASP A C 1
ATOM 798 O O . ASP A 1 97 ? 28.883 16.191 -10.765 1.00 96.06 97 ASP A O 1
ATOM 802 N N . GLU A 1 98 ? 28.322 15.069 -12.623 1.00 96.44 98 GLU A N 1
ATOM 803 C CA . GLU A 1 98 ? 27.440 16.124 -13.140 1.00 96.44 98 GLU A CA 1
ATOM 804 C C . GLU A 1 98 ? 26.248 16.355 -12.200 1.00 96.44 98 GLU A C 1
ATOM 806 O O . GLU A 1 98 ? 25.889 17.498 -11.925 1.00 96.44 98 GLU A O 1
ATOM 811 N N . ILE A 1 99 ? 25.683 15.289 -11.620 1.00 97.38 99 ILE A N 1
ATOM 812 C CA . ILE A 1 99 ? 24.594 15.402 -10.637 1.00 97.38 99 ILE A CA 1
ATOM 813 C C . ILE A 1 99 ? 25.064 16.142 -9.379 1.00 97.38 99 ILE A C 1
ATOM 815 O O . ILE A 1 99 ? 24.390 17.064 -8.917 1.00 97.38 99 ILE A O 1
ATOM 819 N N . THR A 1 100 ? 26.204 15.747 -8.807 1.00 95.75 100 THR A N 1
ATOM 820 C CA . THR A 1 100 ? 26.714 16.338 -7.555 1.00 95.75 100 THR A CA 1
ATOM 821 C C . THR A 1 100 ? 27.200 17.778 -7.735 1.00 95.75 100 THR A C 1
ATOM 823 O O . THR A 1 100 ? 27.069 18.589 -6.814 1.00 95.75 100 THR A O 1
ATOM 826 N N . GLN A 1 101 ? 27.731 18.124 -8.911 1.00 95.31 101 GLN A N 1
ATOM 827 C CA . GLN A 1 101 ? 28.149 19.484 -9.245 1.00 95.31 101 GLN A CA 1
ATOM 828 C C . GLN A 1 101 ? 26.943 20.377 -9.536 1.00 95.31 101 GLN A C 1
ATOM 830 O O . GLN A 1 101 ? 26.803 21.425 -8.906 1.00 95.31 101 GLN A O 1
ATOM 835 N N . ASN A 1 102 ? 26.037 19.951 -10.417 1.00 96.00 102 ASN A N 1
ATOM 836 C CA . ASN A 1 102 ? 24.944 20.808 -10.865 1.00 96.00 102 ASN A CA 1
ATOM 837 C C . ASN A 1 102 ? 23.844 20.985 -9.812 1.00 96.00 102 ASN A C 1
ATOM 839 O O . ASN A 1 102 ? 23.178 22.018 -9.806 1.00 96.00 102 ASN A O 1
ATOM 843 N N . ALA A 1 103 ? 23.670 20.035 -8.886 1.00 93.19 103 ALA A N 1
ATOM 844 C CA . ALA A 1 103 ? 22.742 20.192 -7.764 1.00 93.19 103 ALA A CA 1
ATOM 845 C C . ALA A 1 103 ? 23.072 21.417 -6.888 1.00 93.19 103 ALA A C 1
ATOM 847 O O . ALA A 1 103 ? 22.162 22.054 -6.354 1.00 93.19 103 ALA A O 1
ATOM 848 N N . LYS A 1 104 ? 24.350 21.814 -6.809 1.00 90.75 104 LYS A N 1
ATOM 849 C CA . LYS A 1 104 ? 24.774 23.011 -6.064 1.00 90.75 104 LYS A CA 1
ATOM 850 C C . LYS A 1 104 ? 24.201 24.300 -6.653 1.00 90.75 104 LYS A C 1
ATOM 852 O O . LYS A 1 104 ? 23.979 25.246 -5.909 1.00 90.75 104 LYS A O 1
ATOM 857 N N . ASN A 1 105 ? 23.902 24.320 -7.954 1.00 89.56 105 ASN A N 1
ATOM 858 C CA . ASN A 1 105 ? 23.325 25.484 -8.635 1.00 89.56 105 ASN A CA 1
ATOM 859 C C . ASN A 1 105 ? 21.881 25.780 -8.197 1.00 89.56 105 ASN A C 1
ATOM 861 O O . ASN A 1 105 ? 21.365 26.853 -8.491 1.00 89.56 105 ASN A O 1
ATOM 865 N N . ILE A 1 106 ? 21.231 24.833 -7.514 1.00 89.06 106 ILE A N 1
ATOM 866 C CA . ILE A 1 106 ? 19.893 24.984 -6.929 1.00 89.06 106 ILE A CA 1
ATOM 867 C C . ILE A 1 106 ? 19.924 24.809 -5.402 1.00 89.06 106 ILE A C 1
ATOM 869 O O . ILE A 1 106 ? 18.958 24.334 -4.805 1.00 89.06 106 ILE A O 1
ATOM 873 N N . ASP A 1 107 ? 21.059 25.152 -4.784 1.00 88.38 107 ASP A N 1
ATOM 874 C CA . ASP A 1 107 ? 21.299 25.100 -3.337 1.00 88.38 107 ASP A CA 1
ATOM 875 C C . ASP A 1 107 ? 21.110 23.699 -2.712 1.00 88.38 107 ASP A C 1
ATOM 877 O O . ASP A 1 107 ? 20.765 23.567 -1.534 1.00 88.38 107 ASP A O 1
ATOM 881 N N . LEU A 1 108 ? 21.356 22.626 -3.477 1.00 89.75 108 LEU A N 1
ATOM 882 C CA . LEU A 1 108 ? 21.331 21.250 -2.977 1.00 89.75 108 LEU A CA 1
ATOM 883 C C . LEU A 1 108 ? 22.742 20.668 -2.845 1.00 89.75 108 LEU A C 1
ATOM 885 O O . LEU A 1 108 ? 23.550 20.719 -3.771 1.00 89.75 108 LEU A O 1
ATOM 889 N N . VAL A 1 109 ? 23.015 20.026 -1.707 1.00 92.69 109 VAL A N 1
ATOM 890 C CA . VAL A 1 109 ? 24.233 19.228 -1.503 1.00 92.69 109 VAL A CA 1
ATOM 891 C C . VAL A 1 109 ? 23.889 17.753 -1.646 1.00 92.69 109 VAL A C 1
ATOM 893 O O . VAL A 1 109 ? 23.112 17.196 -0.871 1.00 92.69 109 VAL A O 1
ATOM 896 N N . ILE A 1 110 ? 24.494 17.112 -2.641 1.00 94.12 110 ILE A N 1
ATOM 897 C CA . ILE A 1 110 ? 24.381 15.677 -2.896 1.00 94.12 110 ILE A CA 1
ATOM 898 C C . ILE A 1 110 ? 25.799 15.121 -2.978 1.00 94.12 110 ILE A C 1
ATOM 900 O O . ILE A 1 110 ? 26.636 15.678 -3.686 1.00 94.12 110 ILE A O 1
ATOM 904 N N . THR A 1 111 ? 26.076 14.035 -2.258 1.00 93.19 111 THR A N 1
ATOM 905 C CA . THR A 1 111 ? 27.366 13.336 -2.327 1.00 93.19 111 THR A CA 1
ATOM 906 C C . THR A 1 111 ? 27.229 12.034 -3.105 1.00 93.19 111 THR A C 1
ATOM 908 O O . THR A 1 111 ? 26.162 11.414 -3.125 1.00 93.19 111 THR A O 1
ATOM 911 N N . GLU A 1 112 ? 28.323 11.593 -3.722 1.00 94.88 112 GLU A N 1
ATOM 912 C CA . GLU A 1 112 ? 28.386 10.283 -4.373 1.00 94.88 112 GLU A CA 1
ATOM 913 C C . GLU A 1 112 ? 28.038 9.155 -3.391 1.00 94.88 112 GLU A C 1
ATOM 915 O O . GLU A 1 112 ? 27.213 8.298 -3.711 1.00 94.88 112 GLU A O 1
ATOM 920 N N . ASP A 1 113 ? 28.570 9.202 -2.167 1.00 92.06 113 ASP A N 1
ATOM 921 C CA . ASP A 1 113 ? 28.249 8.226 -1.121 1.00 92.06 113 ASP A CA 1
ATOM 922 C C . ASP A 1 113 ? 26.749 8.179 -0.819 1.00 92.06 113 ASP A C 1
ATOM 924 O O . ASP A 1 113 ? 26.176 7.101 -0.660 1.00 92.06 113 ASP A O 1
ATOM 928 N N . ALA A 1 114 ? 26.072 9.331 -0.774 1.00 91.25 114 ALA A N 1
ATOM 929 C CA . ALA A 1 114 ? 24.628 9.372 -0.570 1.00 91.25 114 ALA A CA 1
ATOM 930 C C . ALA A 1 114 ? 23.873 8.734 -1.749 1.00 91.25 114 ALA A C 1
ATOM 932 O O . ALA A 1 114 ? 22.926 7.978 -1.524 1.00 91.25 114 ALA A O 1
ATOM 933 N N . ILE A 1 115 ? 24.307 8.979 -2.991 1.00 95.12 115 ILE A N 1
ATOM 934 C CA . ILE A 1 115 ? 23.726 8.361 -4.195 1.00 95.12 115 ILE A CA 1
ATOM 935 C C . ILE A 1 115 ? 23.911 6.840 -4.158 1.00 95.12 115 ILE A C 1
ATOM 937 O O . ILE A 1 115 ? 22.943 6.095 -4.336 1.00 95.12 115 ILE A O 1
ATOM 941 N N . ARG A 1 116 ? 25.129 6.366 -3.877 1.00 93.19 116 ARG A N 1
ATOM 942 C CA . ARG A 1 116 ? 25.445 4.933 -3.785 1.00 93.19 116 ARG A CA 1
ATOM 943 C C . ARG A 1 116 ? 24.660 4.258 -2.664 1.00 93.19 116 ARG A C 1
ATOM 945 O O . ARG A 1 116 ? 24.082 3.198 -2.891 1.00 93.19 116 ARG A O 1
ATOM 952 N N . ASN A 1 117 ? 24.539 4.901 -1.503 1.00 87.62 117 ASN A N 1
ATOM 953 C CA . ASN A 1 117 ? 23.698 4.416 -0.408 1.00 87.62 117 ASN A CA 1
ATOM 954 C C . ASN A 1 117 ? 22.223 4.313 -0.819 1.00 87.62 117 ASN A C 1
ATOM 956 O O . ASN A 1 117 ? 21.580 3.299 -0.553 1.00 87.62 117 ASN A O 1
ATOM 960 N N . VAL A 1 118 ? 21.679 5.312 -1.522 1.00 89.69 118 VAL A N 1
ATOM 961 C CA . VAL A 1 118 ? 20.304 5.239 -2.041 1.00 89.69 118 VAL A CA 1
ATOM 962 C C . VAL A 1 118 ? 20.133 4.068 -3.006 1.00 89.69 118 VAL A C 1
ATOM 964 O O . VAL A 1 118 ? 19.115 3.385 -2.953 1.00 89.69 118 VAL A O 1
ATOM 967 N N . VAL A 1 119 ? 21.106 3.803 -3.872 1.00 88.50 119 VAL A N 1
ATOM 968 C CA . VAL A 1 119 ? 21.037 2.681 -4.821 1.00 88.50 119 VAL A CA 1
ATOM 969 C C . VAL A 1 119 ? 21.072 1.337 -4.088 1.00 88.50 119 VAL A C 1
ATOM 971 O O . VAL A 1 119 ? 20.262 0.463 -4.396 1.00 88.50 119 VAL A O 1
ATOM 974 N N . LEU A 1 120 ? 21.950 1.193 -3.091 1.00 82.62 120 LEU A N 1
ATOM 975 C CA . LEU A 1 120 ? 22.121 -0.039 -2.316 1.00 82.62 120 LEU A CA 1
ATOM 976 C C . LEU A 1 120 ? 20.911 -0.364 -1.426 1.00 82.62 120 LEU A C 1
ATOM 978 O O . LEU A 1 120 ? 20.493 -1.519 -1.368 1.00 82.62 120 LEU A O 1
ATOM 982 N N . TYR A 1 121 ? 20.332 0.639 -0.760 1.00 76.12 121 TYR A N 1
ATOM 983 C CA . TYR A 1 121 ? 19.310 0.431 0.276 1.00 76.12 121 TYR A CA 1
ATOM 984 C C . TYR A 1 121 ? 17.868 0.741 -0.170 1.00 76.12 121 TYR A C 1
ATOM 986 O O . TYR A 1 121 ? 16.930 0.584 0.609 1.00 76.12 121 TYR A O 1
ATOM 994 N N . SER A 1 122 ? 17.632 1.174 -1.414 1.00 69.88 122 SER A N 1
ATOM 995 C CA . SER A 1 122 ? 16.267 1.439 -1.901 1.00 69.88 122 SER A CA 1
ATOM 996 C C . SER A 1 122 ? 15.499 0.138 -2.151 1.00 69.88 122 SER A C 1
ATOM 998 O O . SER A 1 122 ? 15.819 -0.593 -3.086 1.00 69.88 122 SER A O 1
ATOM 1000 N N . ASP A 1 123 ? 14.407 -0.116 -1.412 1.00 60.16 123 ASP A N 1
ATOM 1001 C CA . ASP A 1 123 ? 13.652 -1.384 -1.541 1.00 60.16 123 ASP A CA 1
ATOM 1002 C C . ASP A 1 123 ? 13.133 -1.663 -2.954 1.00 60.16 123 ASP A C 1
ATOM 1004 O O . ASP A 1 123 ? 12.920 -2.810 -3.330 1.00 60.16 123 ASP A O 1
ATOM 1008 N N . LYS A 1 124 ? 12.859 -0.610 -3.735 1.00 67.94 124 LYS A N 1
ATOM 1009 C CA . LYS A 1 124 ? 12.327 -0.766 -5.097 1.00 67.94 124 LYS A CA 1
ATOM 1010 C C . LYS A 1 124 ? 13.426 -0.927 -6.153 1.00 67.94 124 LYS A C 1
ATOM 1012 O O . LYS A 1 124 ? 13.074 -0.968 -7.332 1.00 67.94 124 LYS A O 1
ATOM 1017 N N . LYS A 1 125 ? 14.708 -0.926 -5.745 1.00 77.31 125 LYS A N 1
ATOM 1018 C CA . LYS A 1 125 ? 15.895 -0.944 -6.618 1.00 77.31 125 LYS A CA 1
ATOM 1019 C C . LYS A 1 125 ? 15.672 -0.057 -7.847 1.00 77.31 125 LYS A C 1
ATOM 1021 O O . LYS A 1 125 ? 15.522 -0.529 -8.965 1.00 77.31 125 LYS A O 1
ATOM 1026 N N . ARG A 1 126 ? 15.458 1.242 -7.604 1.00 84.06 126 ARG A N 1
ATOM 1027 C CA . ARG A 1 126 ? 14.974 2.190 -8.632 1.00 84.06 126 ARG A CA 1
ATOM 1028 C C . ARG A 1 126 ? 16.048 2.611 -9.625 1.00 84.06 126 ARG A C 1
ATOM 1030 O O . ARG A 1 126 ? 15.697 3.118 -10.693 1.00 84.06 126 ARG A O 1
ATOM 1037 N N . PHE A 1 127 ? 17.303 2.463 -9.227 1.00 90.00 127 PHE A N 1
ATOM 1038 C CA . PHE A 1 127 ? 18.467 2.999 -9.903 1.00 90.00 127 PHE A CA 1
ATOM 1039 C C . PHE A 1 127 ? 19.520 1.915 -10.050 1.00 90.00 127 PHE A C 1
ATOM 1041 O O . PHE A 1 127 ? 19.602 1.013 -9.215 1.00 90.00 127 PHE A O 1
ATOM 1048 N N . LYS A 1 128 ? 20.339 2.053 -11.085 1.00 89.94 128 LYS A N 1
ATOM 1049 C CA . LYS A 1 128 ? 21.516 1.227 -11.333 1.00 89.94 128 LYS A CA 1
ATOM 1050 C C . LYS A 1 128 ? 22.722 2.142 -11.433 1.00 89.94 128 LYS A C 1
ATOM 1052 O O . LYS A 1 128 ? 22.649 3.153 -12.128 1.00 89.94 128 LYS A O 1
ATOM 1057 N N . VAL A 1 129 ? 23.801 1.788 -10.742 1.00 92.69 129 VAL A N 1
ATOM 1058 C CA . VAL A 1 129 ? 25.087 2.483 -10.841 1.00 92.69 129 VAL A CA 1
ATOM 1059 C C . VAL A 1 129 ? 26.092 1.564 -11.518 1.00 92.69 129 VAL A C 1
ATOM 1061 O O . VAL A 1 129 ? 26.282 0.432 -11.075 1.00 92.69 129 VAL A O 1
ATOM 1064 N N . THR A 1 130 ? 26.754 2.078 -12.551 1.00 91.44 130 THR A N 1
ATOM 1065 C CA . THR A 1 130 ? 27.822 1.397 -13.289 1.00 91.44 130 THR A CA 1
ATOM 1066 C C . THR A 1 130 ? 29.016 2.346 -13.375 1.00 91.44 130 THR A C 1
ATOM 1068 O O . THR A 1 130 ? 28.968 3.358 -14.076 1.00 91.44 130 THR A O 1
ATOM 1071 N N . GLY A 1 131 ? 30.085 2.063 -12.623 1.00 92.56 131 GLY A N 1
ATOM 1072 C CA . GLY A 1 131 ? 31.230 2.973 -12.505 1.00 92.56 131 GLY A CA 1
ATOM 1073 C C . GLY A 1 131 ? 30.817 4.341 -11.944 1.00 92.56 131 GLY A C 1
ATOM 1074 O O . GLY A 1 131 ? 30.306 4.413 -10.824 1.00 92.56 131 GLY A O 1
ATOM 1075 N N . ASN A 1 132 ? 31.026 5.400 -12.733 1.00 93.62 132 ASN A N 1
ATOM 1076 C CA . ASN A 1 132 ? 30.659 6.788 -12.412 1.00 93.62 132 ASN A CA 1
ATOM 1077 C C . ASN A 1 132 ? 29.311 7.231 -13.027 1.00 93.62 132 ASN A C 1
ATOM 1079 O O . ASN A 1 132 ? 29.010 8.420 -13.103 1.00 93.62 132 ASN A O 1
ATOM 1083 N N . SER A 1 133 ? 28.507 6.290 -13.524 1.00 95.81 133 SER A N 1
ATOM 1084 C CA . SER A 1 133 ? 27.220 6.591 -14.156 1.00 95.81 133 SER A CA 1
ATOM 1085 C C . SER A 1 133 ? 26.060 5.985 -13.381 1.00 95.81 133 SER A C 1
ATOM 1087 O O . SER A 1 133 ? 26.185 4.907 -12.797 1.00 95.81 133 SER A O 1
ATOM 1089 N N . ILE A 1 134 ? 24.917 6.664 -13.399 1.00 95.75 134 ILE A N 1
ATOM 1090 C CA . ILE A 1 134 ? 23.665 6.232 -12.780 1.00 95.75 134 ILE A CA 1
ATOM 1091 C C . ILE A 1 134 ? 22.511 6.371 -13.772 1.00 95.75 134 ILE A C 1
ATOM 1093 O O . ILE A 1 134 ? 22.399 7.388 -14.448 1.00 95.75 134 ILE A O 1
ATOM 1097 N N . LYS A 1 135 ? 21.625 5.372 -13.824 1.00 92.75 135 LYS A N 1
ATOM 1098 C CA . LYS A 1 135 ? 20.345 5.458 -14.543 1.00 92.75 135 LYS A CA 1
ATOM 1099 C C . LYS A 1 135 ? 19.171 5.067 -13.664 1.00 92.75 135 LYS A C 1
ATOM 1101 O O . LYS A 1 135 ? 19.331 4.326 -12.688 1.00 92.75 135 LYS A O 1
ATOM 1106 N N . ALA A 1 136 ? 17.975 5.532 -14.016 1.00 90.38 136 ALA A N 1
ATOM 1107 C CA . ALA A 1 136 ? 16.750 4.922 -13.517 1.00 90.38 136 ALA A CA 1
ATOM 1108 C C . ALA A 1 136 ? 16.488 3.610 -14.273 1.00 90.38 136 ALA A C 1
ATOM 1110 O O . ALA A 1 136 ? 16.642 3.536 -15.483 1.00 90.38 136 ALA A O 1
ATOM 1111 N N . ILE A 1 137 ? 16.071 2.563 -13.558 1.00 86.12 137 ILE A N 1
ATOM 1112 C CA . ILE A 1 137 ? 15.796 1.249 -14.170 1.00 86.12 137 ILE A CA 1
ATOM 1113 C C . ILE A 1 137 ? 14.469 1.254 -14.948 1.00 86.12 137 ILE A C 1
ATOM 1115 O O . ILE A 1 137 ? 14.277 0.474 -15.868 1.00 86.12 137 ILE A O 1
ATOM 1119 N N . GLN A 1 138 ? 13.523 2.121 -14.575 1.00 79.25 138 GLN A N 1
ATOM 1120 C CA . GLN A 1 138 ? 12.200 2.180 -15.199 1.00 79.25 138 GLN A CA 1
ATOM 1121 C C . GLN A 1 138 ? 11.487 3.508 -14.938 1.00 79.25 138 GLN A C 1
ATOM 1123 O O . GLN A 1 138 ? 11.831 4.236 -14.003 1.00 79.25 138 GLN A O 1
ATOM 1128 N N . GLY A 1 139 ? 10.402 3.747 -15.679 1.00 81.06 139 GLY A N 1
ATOM 1129 C CA . GLY A 1 139 ? 9.451 4.830 -15.419 1.00 81.06 139 GLY A CA 1
ATOM 1130 C C . GLY A 1 139 ? 9.818 6.169 -16.052 1.00 81.06 139 GLY A C 1
ATOM 1131 O O . GLY A 1 139 ? 9.319 7.193 -15.588 1.00 81.06 139 GLY A O 1
ATOM 1132 N N . HIS A 1 140 ? 10.676 6.165 -17.073 1.00 83.88 140 HIS A N 1
ATOM 1133 C CA . HIS A 1 140 ? 10.993 7.344 -17.875 1.00 83.88 140 HIS A CA 1
ATOM 1134 C C . HIS A 1 140 ? 9.722 7.942 -18.490 1.00 83.88 140 HIS A C 1
ATOM 1136 O O . HIS A 1 140 ? 8.769 7.228 -18.811 1.00 83.88 140 HIS A O 1
ATOM 1142 N N . SER A 1 141 ? 9.679 9.267 -18.621 1.00 79.50 141 SER A N 1
ATOM 1143 C CA . SER A 1 141 ? 8.643 9.971 -19.380 1.00 79.50 141 SER A CA 1
ATOM 1144 C C . SER A 1 141 ? 9.050 10.384 -20.783 1.00 79.50 141 SER A C 1
ATOM 1146 O O . SER A 1 141 ? 8.270 11.052 -21.453 1.00 79.50 141 SER A O 1
ATOM 1148 N N . PHE A 1 142 ? 10.223 9.943 -21.208 1.00 80.00 142 PHE A N 1
ATOM 1149 C CA . PHE A 1 142 ? 10.807 10.105 -22.529 1.00 80.00 142 PHE A CA 1
ATOM 1150 C C . PHE A 1 142 ? 11.389 8.759 -22.977 1.00 80.00 142 PHE A C 1
ATOM 1152 O O . PHE A 1 142 ? 11.496 7.828 -22.175 1.00 80.00 142 PHE A O 1
ATOM 1159 N N . GLU A 1 143 ? 11.728 8.660 -24.257 1.00 79.00 143 GLU A N 1
ATOM 1160 C CA . GLU A 1 143 ? 12.281 7.450 -24.858 1.00 79.00 143 GLU A CA 1
ATOM 1161 C C . GLU A 1 143 ? 13.722 7.211 -24.407 1.00 79.00 143 GLU A C 1
ATOM 1163 O O . GLU A 1 143 ? 14.547 8.124 -24.412 1.00 79.00 143 GLU A O 1
ATOM 1168 N N . VAL A 1 144 ? 13.996 5.973 -24.001 1.00 81.12 144 VAL A N 1
ATOM 1169 C CA . VAL A 1 144 ? 15.339 5.459 -23.741 1.00 81.12 144 VAL A CA 1
ATOM 1170 C C . VAL A 1 144 ? 15.468 4.101 -24.418 1.00 81.12 144 VAL A C 1
ATOM 1172 O O . VAL A 1 144 ? 14.517 3.315 -24.448 1.00 81.12 144 VAL A O 1
ATOM 1175 N N . ASN A 1 145 ? 16.650 3.820 -24.946 1.00 80.75 145 ASN A N 1
ATOM 1176 C CA . ASN A 1 145 ? 17.027 2.508 -25.428 1.00 80.75 145 ASN A CA 1
ATOM 1177 C C . ASN A 1 145 ? 17.066 1.518 -24.262 1.00 80.75 145 ASN A C 1
ATOM 1179 O O . ASN A 1 145 ? 17.433 1.849 -23.131 1.00 80.75 145 ASN A O 1
ATOM 1183 N N . ILE A 1 146 ? 16.696 0.282 -24.569 1.00 71.31 146 ILE A N 1
ATOM 1184 C CA . ILE A 1 146 ? 16.677 -0.831 -23.629 1.00 71.31 146 ILE A CA 1
ATOM 1185 C C . ILE A 1 146 ? 17.946 -1.635 -23.899 1.00 71.31 146 ILE A C 1
ATOM 1187 O O . ILE A 1 146 ? 18.139 -2.118 -25.013 1.00 71.31 146 ILE A O 1
ATOM 1191 N N . ASP A 1 147 ? 18.828 -1.718 -22.902 1.00 67.06 147 ASP A N 1
ATOM 1192 C CA . ASP A 1 147 ? 20.058 -2.523 -22.985 1.00 67.06 147 ASP A CA 1
ATOM 1193 C C . ASP A 1 147 ? 19.729 -4.023 -22.932 1.00 67.06 147 ASP A C 1
ATOM 1195 O O . ASP A 1 147 ? 20.485 -4.876 -23.399 1.00 67.06 147 ASP A O 1
ATOM 1199 N N . GLU A 1 148 ? 18.608 -4.351 -22.292 1.00 71.06 148 GLU A N 1
ATOM 1200 C CA . GLU A 1 148 ? 18.168 -5.702 -22.025 1.00 71.06 148 GLU A CA 1
ATOM 1201 C C . GLU A 1 148 ? 17.725 -6.393 -23.319 1.00 71.06 148 GLU A C 1
ATOM 1203 O O . GLU A 1 148 ? 16.863 -5.916 -24.058 1.00 71.06 148 GLU A O 1
ATOM 1208 N N . GLN A 1 149 ? 18.286 -7.575 -23.572 1.00 80.94 149 GLN A N 1
ATOM 1209 C CA . GLN A 1 149 ? 17.769 -8.447 -24.616 1.00 80.94 149 GLN A CA 1
ATOM 1210 C C . GLN A 1 149 ? 16.348 -8.883 -24.262 1.00 80.94 149 GLN A C 1
ATOM 1212 O O . GLN A 1 149 ? 16.033 -9.113 -23.091 1.00 80.94 149 GLN A O 1
ATOM 1217 N N . SER A 1 150 ? 15.505 -9.013 -25.287 1.00 88.88 150 SER A N 1
ATOM 1218 C CA . SER A 1 150 ? 14.165 -9.565 -25.117 1.00 88.88 150 SER A CA 1
ATOM 1219 C C . SER A 1 150 ? 14.254 -10.975 -24.517 1.00 88.88 150 SER A C 1
ATOM 1221 O O . SER A 1 150 ? 15.022 -11.814 -24.992 1.00 88.88 150 SER A O 1
ATOM 1223 N N . GLN A 1 151 ? 13.483 -11.237 -23.466 1.00 93.56 151 GLN A N 1
ATOM 1224 C CA . GLN A 1 151 ? 13.459 -12.493 -22.717 1.00 93.56 151 GLN A CA 1
ATOM 1225 C C . GLN A 1 151 ? 12.071 -13.122 -22.784 1.00 93.56 151 GLN A C 1
ATOM 1227 O O . GLN A 1 151 ? 11.064 -12.418 -22.812 1.00 93.56 151 GLN A O 1
ATOM 1232 N N . LYS A 1 152 ? 12.011 -14.457 -22.755 1.00 95.50 152 LYS A N 1
ATOM 1233 C CA . LYS A 1 152 ? 10.738 -15.179 -22.672 1.00 95.50 152 LYS A CA 1
ATOM 1234 C C . LYS A 1 152 ? 10.063 -14.891 -21.317 1.00 95.50 152 LYS A C 1
ATOM 1236 O O . LYS A 1 152 ? 10.654 -15.237 -20.290 1.00 95.50 152 LYS A O 1
ATOM 1241 N N . PRO A 1 153 ? 8.857 -14.295 -21.287 1.00 96.69 153 PRO A N 1
ATOM 1242 C CA . PRO A 1 153 ? 8.131 -14.046 -20.048 1.00 96.69 153 PRO A CA 1
ATOM 1243 C C . PRO A 1 153 ? 7.507 -15.339 -19.495 1.00 96.69 153 PRO A C 1
ATOM 1245 O O . PRO A 1 153 ? 7.411 -16.340 -20.212 1.00 96.69 153 PRO A O 1
ATOM 1248 N N . PRO A 1 154 ? 7.037 -15.332 -18.233 1.00 96.88 154 PRO A N 1
ATOM 1249 C CA . PRO A 1 154 ? 6.047 -16.293 -17.759 1.00 96.88 154 PRO A CA 1
ATOM 1250 C C . PRO A 1 154 ? 4.799 -16.276 -18.647 1.00 96.88 154 PRO A C 1
ATOM 1252 O O . PRO A 1 154 ? 4.489 -15.250 -19.253 1.00 96.88 154 PRO A O 1
ATOM 1255 N N . ASP A 1 155 ? 4.044 -17.376 -18.660 1.00 97.50 155 ASP A N 1
ATOM 1256 C CA . ASP A 1 155 ? 2.822 -17.467 -19.468 1.00 97.50 155 ASP A CA 1
ATOM 1257 C C . ASP A 1 155 ? 1.814 -16.370 -19.105 1.00 97.50 155 ASP A C 1
ATOM 1259 O O . ASP A 1 155 ? 1.177 -15.792 -19.983 1.00 9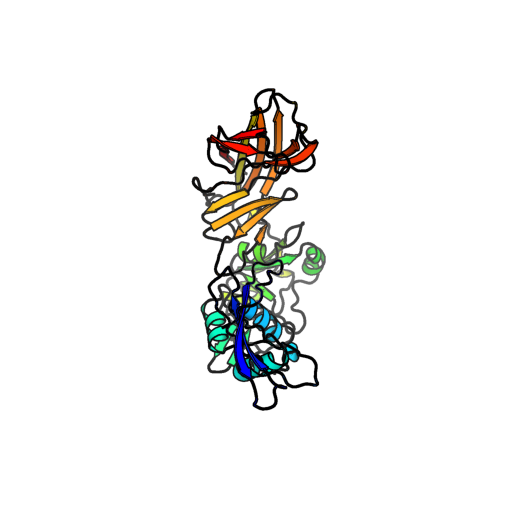7.50 155 ASP A O 1
ATOM 1263 N N . ILE A 1 156 ? 1.734 -16.035 -17.814 1.00 97.00 156 ILE A N 1
ATOM 1264 C CA . ILE A 1 156 ? 0.808 -15.047 -17.273 1.00 97.00 156 ILE A CA 1
ATOM 1265 C C . ILE A 1 156 ? 1.559 -13.933 -16.543 1.00 97.00 156 ILE A C 1
ATOM 1267 O O . ILE A 1 156 ? 2.397 -14.180 -15.672 1.00 97.00 156 ILE A O 1
ATOM 1271 N N . LEU A 1 157 ? 1.195 -12.692 -16.861 1.00 97.31 157 LEU A N 1
ATOM 1272 C CA . LEU A 1 157 ? 1.593 -11.484 -16.140 1.00 97.31 157 LEU A CA 1
ATOM 1273 C C . LEU A 1 157 ? 0.367 -10.609 -15.845 1.00 97.31 157 LEU A C 1
ATOM 1275 O O . LEU A 1 157 ? -0.711 -10.824 -16.390 1.00 97.31 157 LEU A O 1
ATOM 1279 N N . TYR A 1 158 ? 0.529 -9.599 -14.990 1.00 95.69 158 TYR A N 1
ATOM 1280 C CA . TYR A 1 158 ? -0.557 -8.720 -14.556 1.00 95.69 158 TYR A CA 1
ATOM 1281 C C . TYR A 1 158 ? -0.212 -7.242 -14.708 1.00 95.69 158 TYR A C 1
ATOM 1283 O O . TYR A 1 158 ? 0.913 -6.821 -14.430 1.00 95.69 158 TYR A O 1
ATOM 1291 N N . HIS A 1 159 ? -1.206 -6.428 -15.056 1.00 94.62 159 HIS A N 1
ATOM 1292 C CA . HIS A 1 159 ? -1.091 -4.971 -15.068 1.00 94.62 159 HIS A CA 1
ATOM 1293 C C . HIS A 1 159 ? -2.304 -4.318 -14.410 1.00 94.62 159 HIS A C 1
ATOM 1295 O O . HIS A 1 159 ? -3.449 -4.627 -14.737 1.00 94.62 159 HIS A O 1
ATOM 1301 N N . GLY A 1 160 ? -2.053 -3.406 -13.474 1.00 91.81 160 GLY A N 1
ATOM 1302 C CA . GLY A 1 160 ? -3.092 -2.597 -12.853 1.00 91.81 160 GLY A CA 1
ATOM 1303 C C . GLY A 1 160 ? -3.294 -1.312 -13.641 1.00 91.81 160 GLY A C 1
ATOM 1304 O O . GLY A 1 160 ? -2.330 -0.728 -14.124 1.00 91.81 160 GLY A O 1
ATOM 1305 N N . ILE A 1 161 ? -4.531 -0.832 -13.712 1.00 90.38 161 ILE A N 1
ATOM 1306 C CA . ILE A 1 161 ? -4.873 0.504 -14.205 1.00 90.38 161 ILE A CA 1
ATOM 1307 C C . ILE A 1 161 ? -5.826 1.209 -13.240 1.00 90.38 161 ILE A C 1
ATOM 1309 O O . ILE A 1 161 ? -6.552 0.594 -12.455 1.00 90.38 161 ILE A O 1
ATOM 1313 N N . ARG A 1 162 ? -5.913 2.534 -13.354 1.00 87.56 162 ARG A N 1
ATOM 1314 C CA . ARG A 1 162 ? -6.956 3.312 -12.674 1.00 87.56 162 ARG A CA 1
ATOM 1315 C C . ARG A 1 162 ? -8.324 2.982 -13.269 1.00 87.56 162 ARG A C 1
ATOM 1317 O O . ARG A 1 162 ? -8.479 3.031 -14.485 1.00 87.56 162 ARG A O 1
ATOM 1324 N N . PHE A 1 163 ? -9.342 2.799 -12.423 1.00 86.75 163 PHE A N 1
ATOM 1325 C CA . PHE A 1 163 ? -10.713 2.465 -12.845 1.00 86.75 163 PHE A CA 1
ATOM 1326 C C . PHE A 1 163 ? -11.258 3.326 -13.997 1.00 86.75 163 PHE A C 1
ATOM 1328 O O . PHE A 1 163 ? -11.914 2.816 -14.896 1.00 86.75 163 PHE A O 1
ATOM 1335 N N . LYS A 1 164 ? -10.962 4.632 -14.005 1.00 88.19 164 LYS A N 1
ATOM 1336 C CA . LYS A 1 164 ? -11.424 5.558 -15.054 1.00 88.19 164 LYS A CA 1
ATOM 1337 C C . LYS A 1 164 ? -10.900 5.242 -16.463 1.00 88.19 164 LYS A C 1
ATOM 1339 O O . LYS A 1 164 ? -11.465 5.736 -17.423 1.00 88.19 164 LYS A O 1
ATOM 1344 N N . LEU A 1 165 ? -9.813 4.476 -16.576 1.00 89.56 165 LEU A N 1
ATOM 1345 C CA . LEU A 1 165 ? -9.212 4.079 -17.852 1.00 89.56 165 LEU A CA 1
ATOM 1346 C C . LEU A 1 165 ? -9.785 2.754 -18.376 1.00 89.56 165 LEU A C 1
ATOM 1348 O O . LEU A 1 165 ? -9.413 2.335 -19.466 1.00 89.56 165 LEU A O 1
ATOM 1352 N N . LYS A 1 166 ? -10.676 2.093 -17.616 1.00 91.25 166 LYS A N 1
ATOM 1353 C CA . LYS A 1 166 ? -11.209 0.763 -17.939 1.00 91.25 166 LYS A CA 1
ATOM 1354 C C . LYS A 1 166 ? -11.788 0.702 -19.347 1.00 91.25 166 LYS A C 1
ATOM 1356 O O . LYS A 1 166 ? -11.400 -0.176 -20.107 1.00 91.25 166 LYS A O 1
ATOM 1361 N N . GLU A 1 167 ? -12.695 1.614 -19.685 1.00 92.75 167 GLU A N 1
ATOM 1362 C CA . GLU A 1 167 ? -13.382 1.608 -20.982 1.00 92.75 167 GLU A CA 1
ATOM 1363 C C . GLU A 1 167 ? -12.388 1.776 -22.137 1.00 92.75 167 GLU A C 1
ATOM 1365 O O . GLU A 1 167 ? -12.356 0.942 -23.038 1.00 92.75 167 GLU A O 1
ATOM 1370 N N . THR A 1 168 ? -11.502 2.773 -22.055 1.00 93.38 168 THR A N 1
ATOM 1371 C CA . THR A 1 168 ? -10.472 3.028 -23.072 1.00 93.38 168 THR A CA 1
ATOM 1372 C C . THR A 1 168 ? -9.531 1.837 -23.257 1.00 93.38 168 THR A C 1
ATOM 1374 O O . THR A 1 168 ? -9.320 1.392 -24.381 1.00 93.38 168 THR A O 1
ATOM 1377 N N . VAL A 1 169 ? -8.998 1.281 -22.165 1.00 93.19 169 VAL A N 1
ATOM 1378 C CA . VAL A 1 169 ? -8.043 0.159 -22.215 1.00 93.19 169 VAL A CA 1
ATOM 1379 C C . VAL A 1 169 ? -8.708 -1.129 -22.700 1.00 93.19 169 VAL A C 1
ATOM 1381 O O . VAL A 1 169 ? -8.088 -1.905 -23.418 1.00 93.19 169 VAL A O 1
ATOM 1384 N N . THR A 1 170 ? -9.986 -1.346 -22.380 1.00 93.50 170 THR A N 1
ATOM 1385 C CA . THR A 1 170 ? -10.734 -2.513 -22.884 1.00 93.50 170 THR A CA 1
ATOM 1386 C C . THR A 1 170 ? -10.952 -2.434 -24.400 1.00 93.50 170 THR A C 1
ATOM 1388 O O . THR A 1 170 ? -11.038 -3.463 -25.057 1.00 93.50 170 THR A O 1
ATOM 1391 N N . GLN A 1 171 ? -11.018 -1.227 -24.969 1.00 93.12 171 GLN A N 1
ATOM 1392 C CA . GLN A 1 171 ? -11.196 -1.025 -26.411 1.00 93.12 171 GLN A CA 1
ATOM 1393 C C . GLN A 1 171 ? -9.875 -1.020 -27.189 1.00 93.12 171 GLN A C 1
ATOM 1395 O O . GLN A 1 171 ? -9.825 -1.522 -28.307 1.00 93.12 171 GLN A O 1
ATOM 1400 N N . GLN A 1 172 ? -8.820 -0.430 -26.625 1.00 93.69 172 GLN A N 1
ATOM 1401 C CA . GLN A 1 172 ? -7.576 -0.131 -27.349 1.00 93.69 172 GLN A CA 1
ATOM 1402 C C . GLN A 1 172 ? -6.393 -1.013 -26.932 1.00 93.69 172 GLN A C 1
ATOM 1404 O O . GLN A 1 172 ? -5.362 -1.015 -27.602 1.00 93.69 172 GLN A O 1
ATOM 1409 N N . GLY A 1 173 ? -6.529 -1.761 -25.838 1.00 94.00 173 GLY A N 1
ATOM 1410 C CA . GLY A 1 173 ? -5.424 -2.459 -25.192 1.00 94.00 173 GLY A CA 1
ATOM 1411 C C . GLY A 1 173 ? -4.585 -1.511 -24.336 1.00 94.00 173 GLY A C 1
ATOM 1412 O O . GLY A 1 173 ? -4.959 -0.361 -24.077 1.00 94.00 173 GLY A O 1
ATOM 1413 N N . LEU A 1 174 ? -3.433 -1.994 -23.880 1.00 93.19 174 LEU A N 1
ATOM 1414 C CA . LEU A 1 174 ? -2.432 -1.154 -23.232 1.00 93.19 174 LEU A CA 1
ATOM 1415 C C . LEU A 1 174 ? -1.442 -0.668 -24.286 1.00 93.19 174 LEU A C 1
ATOM 1417 O O . LEU A 1 174 ? -0.775 -1.451 -24.966 1.00 93.19 174 LEU A O 1
ATOM 1421 N N . LEU A 1 175 ? -1.328 0.647 -24.398 1.00 86.19 175 LEU A N 1
ATOM 1422 C CA . LEU A 1 175 ? -0.384 1.302 -25.288 1.00 86.19 175 LEU A CA 1
ATOM 1423 C C . LEU A 1 175 ? 0.627 2.055 -24.431 1.00 86.19 175 LEU A C 1
ATOM 1425 O O . LEU A 1 175 ? 0.255 2.938 -23.651 1.00 86.19 175 LEU A O 1
ATOM 1429 N N . GLY A 1 176 ? 1.907 1.713 -24.570 1.00 71.00 176 GLY A N 1
ATOM 1430 C CA . GLY A 1 176 ? 2.973 2.564 -24.077 1.00 71.00 176 GLY A CA 1
ATOM 1431 C C . GLY A 1 176 ? 2.884 3.911 -24.786 1.00 71.00 176 GLY A C 1
ATOM 1432 O O . GLY A 1 176 ? 2.917 3.974 -26.013 1.00 71.00 176 GLY A O 1
ATOM 1433 N N . THR A 1 177 ? 2.739 5.010 -24.042 1.00 67.75 177 THR A N 1
ATOM 1434 C CA . THR A 1 177 ? 2.947 6.343 -24.634 1.00 67.75 177 THR A CA 1
ATOM 1435 C C . THR A 1 177 ? 4.371 6.414 -25.181 1.00 67.75 177 THR A C 1
ATOM 1437 O O . THR A 1 177 ? 5.236 5.781 -24.584 1.00 67.75 177 THR A O 1
ATOM 1440 N N . THR A 1 178 ? 4.633 7.194 -26.233 1.00 59.47 178 THR A N 1
ATOM 1441 C CA . THR A 1 178 ? 5.945 7.301 -26.904 1.00 59.47 178 THR A CA 1
ATOM 1442 C C . THR A 1 178 ? 7.127 7.178 -25.933 1.00 59.47 178 THR A C 1
ATOM 1444 O O . THR A 1 178 ? 7.253 7.974 -25.000 1.00 59.47 178 THR A O 1
ATOM 1447 N N . GLY A 1 179 ? 7.941 6.134 -26.114 1.00 60.62 179 GLY A N 1
ATOM 1448 C CA . GLY A 1 179 ? 9.128 5.859 -25.301 1.00 60.62 179 GLY A CA 1
ATOM 1449 C C . GLY A 1 179 ? 8.912 5.168 -23.946 1.00 60.62 179 GLY A C 1
ATOM 1450 O O . GLY A 1 179 ? 9.889 4.847 -23.275 1.00 60.62 179 GLY A O 1
ATOM 1451 N N . LYS A 1 180 ? 7.668 4.907 -23.517 1.00 75.06 180 LYS A N 1
ATOM 1452 C CA . LYS A 1 180 ? 7.369 4.221 -22.247 1.00 75.06 180 LYS A CA 1
ATOM 1453 C C . LYS A 1 180 ? 7.006 2.762 -22.450 1.00 75.06 180 LYS A C 1
ATOM 1455 O O . LYS A 1 180 ? 6.069 2.447 -23.177 1.00 75.06 180 LYS A O 1
ATOM 1460 N N . LEU A 1 181 ? 7.655 1.893 -21.685 1.00 86.38 181 LEU A N 1
ATOM 1461 C CA . LEU A 1 181 ? 7.226 0.509 -21.535 1.00 86.38 181 LEU A CA 1
ATOM 1462 C C . LEU A 1 181 ? 6.157 0.374 -20.450 1.00 86.38 181 LEU A C 1
ATOM 1464 O O . LEU A 1 181 ? 6.171 1.073 -19.433 1.00 86.38 181 LEU A O 1
ATOM 1468 N N . ILE A 1 182 ? 5.249 -0.565 -20.669 1.00 90.25 182 ILE A N 1
ATOM 1469 C CA . ILE A 1 182 ? 4.187 -0.952 -19.751 1.00 90.25 182 ILE A CA 1
ATOM 1470 C C . ILE A 1 182 ? 4.783 -1.925 -18.727 1.00 90.25 182 ILE A C 1
ATOM 1472 O O . ILE A 1 182 ? 5.234 -2.999 -19.128 1.00 90.25 182 ILE A O 1
ATOM 1476 N N . PRO A 1 183 ? 4.799 -1.589 -17.424 1.00 91.38 183 PRO A N 1
ATOM 1477 C CA . PRO A 1 183 ? 5.277 -2.498 -16.392 1.00 91.38 183 PRO A CA 1
ATOM 1478 C C . PRO A 1 183 ? 4.254 -3.606 -16.134 1.00 91.38 183 PRO A C 1
ATOM 1480 O O . PRO A 1 183 ? 3.078 -3.338 -15.903 1.00 91.38 183 PRO A O 1
ATOM 1483 N N . LEU A 1 184 ? 4.716 -4.843 -16.113 1.00 94.38 184 LEU A N 1
ATOM 1484 C CA . LEU A 1 184 ? 3.951 -6.056 -15.897 1.00 94.38 184 LEU A CA 1
ATOM 1485 C C . LEU A 1 184 ? 4.509 -6.796 -14.678 1.00 94.38 184 LEU A C 1
ATOM 1487 O O . LEU A 1 184 ? 5.719 -6.826 -14.437 1.00 94.38 184 LEU A O 1
ATOM 1491 N N . TYR A 1 185 ? 3.621 -7.396 -13.896 1.00 92.50 185 TYR A N 1
ATOM 1492 C CA . TYR A 1 185 ? 3.961 -8.026 -12.626 1.00 92.50 185 TYR A CA 1
ATOM 1493 C C . TYR A 1 185 ? 3.664 -9.525 -12.653 1.00 92.50 185 TYR A C 1
ATOM 1495 O O . TYR A 1 185 ? 2.640 -9.925 -13.197 1.00 92.50 185 TYR A O 1
ATOM 1503 N N . PRO A 1 186 ? 4.493 -10.362 -12.009 1.00 90.19 186 PRO A N 1
ATOM 1504 C CA . PRO A 1 186 ? 4.276 -11.809 -11.968 1.00 90.19 186 PRO A CA 1
ATOM 1505 C C . PRO A 1 186 ? 3.119 -12.227 -11.051 1.00 90.19 186 PRO A C 1
ATOM 1507 O O . PRO A 1 186 ? 2.717 -13.383 -11.052 1.00 90.19 186 PRO A O 1
ATOM 1510 N N . ASN A 1 187 ? 2.591 -11.310 -10.235 1.00 86.69 187 ASN A N 1
ATOM 1511 C CA . ASN A 1 187 ? 1.459 -11.577 -9.358 1.00 86.69 187 ASN A CA 1
ATOM 1512 C C . ASN A 1 187 ? 0.447 -10.429 -9.393 1.00 86.69 187 ASN A C 1
ATOM 1514 O O . ASN A 1 187 ? 0.816 -9.251 -9.473 1.00 86.69 187 ASN A O 1
ATOM 1518 N N . TYR A 1 188 ? -0.825 -10.801 -9.259 1.00 87.94 188 TYR A N 1
ATOM 1519 C CA . TYR A 1 188 ? -1.962 -9.888 -9.233 1.00 87.94 188 TYR A CA 1
ATOM 1520 C C . TYR A 1 188 ? -1.796 -8.778 -8.187 1.00 87.94 188 TYR A C 1
ATOM 1522 O O . TYR A 1 188 ? -2.046 -7.608 -8.465 1.00 87.94 188 TYR A O 1
ATOM 1530 N N . TYR A 1 189 ? -1.330 -9.119 -6.984 1.00 83.19 189 TYR A N 1
ATOM 1531 C CA . TYR A 1 189 ? -1.223 -8.181 -5.867 1.00 83.19 189 TYR A CA 1
ATOM 1532 C C . TYR A 1 189 ? -0.282 -7.012 -6.131 1.00 83.19 189 TYR A C 1
ATOM 1534 O O . TYR A 1 189 ? -0.588 -5.877 -5.772 1.00 83.19 189 TYR A O 1
ATOM 1542 N N . SER A 1 190 ? 0.841 -7.261 -6.795 1.00 83.69 190 SER A N 1
ATOM 1543 C CA . SER A 1 190 ? 1.802 -6.220 -7.153 1.00 83.69 190 SER A CA 1
ATOM 1544 C C . SER A 1 190 ? 1.182 -5.238 -8.144 1.00 83.69 190 SER A C 1
ATOM 1546 O O . SER A 1 190 ? 1.282 -4.029 -7.943 1.00 83.69 190 SER A O 1
ATOM 1548 N N . ALA A 1 191 ? 0.459 -5.751 -9.144 1.00 87.50 191 ALA A N 1
ATOM 1549 C CA . ALA A 1 191 ? -0.306 -4.938 -10.085 1.00 87.50 191 ALA A CA 1
ATOM 1550 C C . ALA A 1 191 ? -1.432 -4.152 -9.386 1.00 87.50 191 ALA A C 1
ATOM 1552 O O . ALA A 1 191 ? -1.621 -2.962 -9.646 1.00 87.50 191 ALA A O 1
ATOM 1553 N N . PHE A 1 192 ? -2.137 -4.790 -8.450 1.00 86.00 192 PHE A N 1
ATOM 1554 C CA . PHE A 1 192 ? -3.208 -4.180 -7.671 1.00 86.00 192 PHE A CA 1
ATOM 1555 C C . PHE A 1 192 ? -2.685 -3.031 -6.797 1.00 86.00 192 PHE A C 1
ATOM 1557 O O . PHE A 1 192 ? -3.148 -1.903 -6.926 1.00 86.00 192 PHE A O 1
ATOM 1564 N N . ILE A 1 193 ? -1.690 -3.276 -5.939 1.00 78.25 193 ILE A N 1
ATOM 1565 C CA . ILE A 1 193 ? -1.165 -2.291 -4.974 1.00 78.25 193 ILE A CA 1
ATOM 1566 C C . ILE A 1 193 ? -0.626 -1.042 -5.674 1.00 78.25 193 ILE A C 1
ATOM 1568 O O . ILE A 1 193 ? -0.841 0.065 -5.179 1.00 78.25 193 ILE A O 1
ATOM 1572 N N . VAL A 1 194 ? 0.064 -1.206 -6.807 1.00 76.50 194 VAL A N 1
ATOM 1573 C CA . VAL A 1 194 ? 0.693 -0.093 -7.536 1.00 76.50 194 VAL A CA 1
ATOM 1574 C C . VAL A 1 194 ? -0.336 0.944 -7.990 1.00 76.50 194 VAL A C 1
ATOM 1576 O O . VAL A 1 194 ? -0.091 2.140 -7.838 1.00 76.50 194 VAL A O 1
ATOM 1579 N N . GLU A 1 195 ? -1.507 0.509 -8.458 1.00 78.31 195 GLU A N 1
ATOM 1580 C CA . GLU A 1 195 ? -2.562 1.412 -8.938 1.00 78.31 195 GLU A CA 1
ATOM 1581 C C . GLU A 1 195 ? -3.678 1.680 -7.920 1.00 78.31 195 GLU A C 1
ATOM 1583 O O . GLU A 1 195 ? -4.555 2.523 -8.153 1.00 78.31 195 GLU A O 1
ATOM 1588 N N . ASN A 1 196 ? -3.647 1.021 -6.760 1.00 70.31 196 ASN A N 1
ATOM 1589 C CA . ASN A 1 196 ? -4.664 1.151 -5.719 1.00 70.31 196 ASN A CA 1
ATOM 1590 C C . ASN A 1 196 ? -4.503 2.424 -4.873 1.00 70.31 196 ASN A C 1
ATOM 1592 O O . ASN A 1 196 ? -4.278 2.392 -3.662 1.00 70.31 196 ASN A O 1
ATOM 1596 N N . THR A 1 197 ? -4.639 3.564 -5.544 1.00 66.25 197 THR A N 1
ATOM 1597 C CA . THR A 1 197 ? -4.475 4.911 -4.982 1.00 66.25 197 THR A CA 1
ATOM 1598 C C . THR A 1 197 ? -5.784 5.710 -4.938 1.00 66.25 197 THR A C 1
ATOM 1600 O O . THR A 1 197 ? -5.826 6.780 -4.338 1.00 66.25 197 THR A O 1
ATOM 1603 N N . ASN A 1 198 ? -6.873 5.207 -5.542 1.00 63.78 198 ASN A N 1
ATOM 1604 C CA . ASN A 1 198 ? -8.123 5.951 -5.764 1.00 63.78 198 ASN A CA 1
ATOM 1605 C C . ASN A 1 198 ? -9.378 5.280 -5.163 1.00 63.78 198 ASN A C 1
ATOM 1607 O O . ASN A 1 198 ? -9.423 4.071 -4.935 1.00 63.78 198 ASN A O 1
ATOM 1611 N N . LYS A 1 199 ? -10.461 6.062 -4.984 1.00 61.12 199 LYS A N 1
ATOM 1612 C CA . LYS A 1 199 ? -11.726 5.641 -4.330 1.00 61.12 199 LYS A CA 1
ATOM 1613 C C . LYS A 1 199 ? -12.419 4.418 -4.953 1.00 61.12 199 LYS A C 1
ATOM 1615 O O . LYS A 1 199 ? -13.071 3.674 -4.223 1.00 61.12 199 LYS A O 1
ATOM 1620 N N . LYS A 1 200 ? -12.296 4.200 -6.268 1.00 65.56 200 LYS A N 1
ATOM 1621 C CA . LYS A 1 200 ? -12.937 3.076 -6.983 1.00 65.56 200 LYS A CA 1
ATOM 1622 C C . LYS A 1 200 ? -12.082 1.796 -7.038 1.00 65.56 200 LYS A C 1
ATOM 1624 O O . LYS A 1 200 ? -12.555 0.799 -7.560 1.00 65.56 200 LYS A O 1
ATOM 1629 N N . GLY A 1 201 ? -10.867 1.814 -6.478 1.00 69.56 201 GLY A N 1
ATOM 1630 C CA . GLY A 1 201 ? -9.898 0.723 -6.635 1.00 69.56 201 GLY A CA 1
ATOM 1631 C C . GLY A 1 201 ? -9.288 0.673 -8.045 1.00 69.56 201 GLY A C 1
ATOM 1632 O O . GLY A 1 201 ? -9.715 1.424 -8.932 1.00 69.56 201 GLY A O 1
ATOM 1633 N N . PRO A 1 202 ? -8.247 -0.144 -8.257 1.00 86.06 202 PRO A N 1
ATOM 1634 C CA . PRO A 1 202 ? -7.693 -0.389 -9.580 1.00 86.06 202 PRO A CA 1
ATOM 1635 C C . PRO A 1 202 ? -8.540 -1.425 -10.336 1.00 86.06 202 PRO A C 1
ATOM 1637 O O . PRO A 1 202 ? -9.293 -2.190 -9.736 1.00 86.06 202 PRO A O 1
ATOM 1640 N N . VAL A 1 203 ? -8.386 -1.468 -11.654 1.00 89.69 203 VAL A N 1
ATOM 1641 C CA . VAL A 1 203 ? -8.775 -2.620 -12.480 1.00 89.69 203 VAL A CA 1
ATOM 1642 C C . VAL A 1 203 ? -7.490 -3.355 -12.824 1.00 89.69 203 VAL A C 1
ATOM 1644 O O . VAL A 1 203 ? -6.530 -2.708 -13.233 1.00 89.69 203 VAL A O 1
ATOM 1647 N N . VAL A 1 204 ? -7.450 -4.670 -12.633 1.00 93.38 204 VAL A N 1
ATOM 1648 C CA . VAL A 1 204 ? -6.272 -5.481 -12.952 1.00 93.38 204 VAL A CA 1
ATOM 1649 C C . VAL A 1 204 ? -6.585 -6.361 -14.154 1.00 93.38 204 VAL A C 1
ATOM 1651 O O . VAL A 1 204 ? -7.632 -7.005 -14.208 1.00 93.38 204 VAL A O 1
ATOM 1654 N N . PHE A 1 205 ? -5.674 -6.360 -15.120 1.00 95.81 205 PHE A N 1
ATOM 1655 C CA . PHE A 1 205 ? -5.685 -7.267 -16.256 1.00 95.81 205 PHE A CA 1
ATOM 1656 C C . PHE A 1 205 ? -4.692 -8.394 -16.019 1.00 95.81 205 PHE A C 1
ATOM 1658 O O . PHE A 1 205 ? -3.543 -8.138 -15.658 1.00 95.81 205 PHE A O 1
ATOM 1665 N N . GLU A 1 206 ? -5.147 -9.617 -16.246 1.00 96.81 206 GLU A N 1
ATOM 1666 C CA . GLU A 1 206 ? -4.309 -10.766 -16.560 1.00 96.81 206 GLU A CA 1
ATOM 1667 C C . GLU A 1 206 ? -3.947 -10.711 -18.044 1.00 96.81 206 GLU A C 1
ATOM 1669 O O . GLU A 1 206 ? -4.783 -10.364 -18.884 1.00 96.81 206 GLU A O 1
ATOM 1674 N N . ILE A 1 207 ? -2.686 -10.990 -18.347 1.00 98.06 207 ILE A N 1
ATOM 1675 C CA . ILE A 1 207 ? -2.101 -10.866 -19.677 1.00 98.06 207 ILE A CA 1
ATOM 1676 C C . ILE A 1 207 ? -1.467 -12.201 -20.044 1.00 98.06 207 ILE A C 1
ATOM 1678 O O . ILE A 1 207 ? -0.576 -12.665 -19.326 1.00 98.06 207 ILE A O 1
ATOM 1682 N N . ASN A 1 208 ? -1.886 -12.780 -21.173 1.00 97.88 208 ASN A N 1
ATOM 1683 C CA . ASN A 1 208 ? -1.262 -13.972 -21.750 1.00 97.88 208 ASN A CA 1
ATOM 1684 C C . ASN A 1 208 ? 0.080 -13.612 -22.413 1.00 97.88 208 ASN A C 1
ATOM 1686 O O . ASN A 1 208 ? 0.201 -13.507 -23.635 1.00 97.88 208 ASN A O 1
ATOM 1690 N N . ALA A 1 209 ? 1.084 -13.353 -21.579 1.00 98.00 209 ALA A N 1
ATOM 1691 C CA . ALA A 1 209 ? 2.404 -12.906 -21.998 1.00 98.00 209 ALA A CA 1
ATOM 1692 C C . ALA A 1 209 ? 3.181 -13.999 -22.751 1.00 98.00 209 ALA A C 1
ATOM 1694 O O . ALA A 1 209 ? 3.953 -13.677 -23.654 1.00 98.00 209 ALA A O 1
ATOM 1695 N N . GLY A 1 210 ? 2.943 -15.277 -22.438 1.00 97.56 210 GLY A N 1
ATOM 1696 C CA . GLY A 1 210 ? 3.543 -16.399 -23.164 1.00 97.56 210 GLY A CA 1
ATOM 1697 C C . GLY A 1 210 ? 3.077 -16.463 -24.619 1.00 97.56 210 GLY A C 1
ATOM 1698 O O . GLY A 1 210 ? 3.899 -16.573 -25.529 1.00 97.56 210 GLY A O 1
ATOM 1699 N N . GLU A 1 211 ? 1.769 -16.327 -24.854 1.00 98.06 211 GLU A N 1
ATOM 1700 C CA . GLU A 1 211 ? 1.208 -16.273 -26.211 1.00 98.06 211 GLU A CA 1
ATOM 1701 C C . GLU A 1 211 ? 1.662 -15.015 -26.959 1.00 98.06 211 GLU A C 1
ATOM 1703 O O . GLU A 1 211 ? 2.070 -15.106 -28.112 1.00 98.06 211 GLU A O 1
ATOM 1708 N N . MET A 1 212 ? 1.697 -13.856 -26.289 1.00 97.88 212 MET A N 1
ATOM 1709 C CA . MET A 1 212 ? 2.268 -12.635 -26.869 1.00 97.88 212 MET A CA 1
ATOM 1710 C C . MET A 1 212 ? 3.718 -12.832 -27.321 1.00 97.88 212 MET A C 1
ATOM 1712 O O . MET A 1 212 ? 4.086 -12.429 -28.420 1.00 97.88 212 MET A O 1
ATOM 1716 N N . TYR A 1 213 ? 4.555 -13.451 -26.491 1.00 97.94 213 TYR A N 1
ATOM 1717 C CA . TYR A 1 213 ? 5.947 -13.698 -26.853 1.00 97.94 213 TYR A CA 1
ATOM 1718 C C . TYR A 1 213 ? 6.062 -14.614 -28.080 1.00 97.94 213 TYR A C 1
ATOM 1720 O O . TYR A 1 213 ? 6.851 -14.337 -28.982 1.00 97.94 213 TYR A O 1
ATOM 1728 N N . ASN A 1 214 ? 5.232 -15.660 -28.157 1.00 97.19 214 ASN A N 1
ATOM 1729 C CA . ASN A 1 214 ? 5.184 -16.559 -29.317 1.00 97.19 214 ASN A CA 1
ATOM 1730 C C . ASN A 1 214 ? 4.693 -15.853 -30.596 1.00 97.19 214 ASN A C 1
ATOM 1732 O O . ASN A 1 214 ? 5.160 -16.182 -31.685 1.00 97.19 214 ASN A O 1
ATOM 1736 N N . ASP A 1 215 ? 3.818 -14.855 -30.459 1.00 97.44 215 ASP A N 1
ATOM 1737 C CA . ASP A 1 215 ? 3.337 -14.001 -31.554 1.00 97.44 215 ASP A CA 1
ATOM 1738 C C . ASP A 1 215 ? 4.333 -12.875 -31.928 1.00 97.44 215 ASP A C 1
ATOM 1740 O O . ASP A 1 215 ? 4.045 -12.050 -32.798 1.00 97.44 215 ASP A O 1
ATOM 1744 N N . GLY A 1 216 ? 5.519 -12.838 -31.303 1.00 96.19 216 GLY A N 1
ATOM 1745 C CA . GLY A 1 216 ? 6.632 -11.952 -31.665 1.00 96.19 216 GLY A CA 1
ATOM 1746 C C . GLY A 1 216 ? 6.729 -10.648 -30.867 1.00 96.19 216 GLY A C 1
ATOM 1747 O O . GLY A 1 216 ? 7.532 -9.782 -31.217 1.00 96.19 216 GLY A O 1
ATOM 1748 N N . TYR A 1 217 ? 5.944 -10.481 -29.797 1.00 95.44 217 TYR A N 1
ATOM 1749 C CA . TYR A 1 217 ? 6.064 -9.316 -28.917 1.00 95.44 217 TYR A CA 1
ATOM 1750 C C . TYR A 1 217 ? 7.307 -9.414 -28.023 1.00 95.44 217 TYR A C 1
ATOM 1752 O O . TYR A 1 217 ? 7.617 -10.460 -27.453 1.00 95.44 217 TYR A O 1
ATOM 1760 N N . GLU A 1 218 ? 8.005 -8.291 -27.862 1.00 93.81 218 GLU A N 1
ATOM 1761 C CA . GLU A 1 218 ? 9.215 -8.211 -27.045 1.00 93.81 218 GLU A CA 1
ATOM 1762 C C . GLU A 1 218 ? 8.884 -7.973 -25.568 1.00 93.81 218 GLU A C 1
ATOM 1764 O O . GLU A 1 218 ? 8.015 -7.159 -25.225 1.00 93.81 218 GLU A O 1
ATOM 1769 N N . PHE A 1 219 ? 9.622 -8.656 -24.695 1.00 94.50 219 PHE A N 1
ATOM 1770 C CA . PHE A 1 219 ? 9.507 -8.527 -23.248 1.00 94.50 219 PHE A CA 1
ATOM 1771 C C . PHE A 1 219 ? 10.878 -8.338 -22.626 1.00 94.50 219 PHE A C 1
ATOM 1773 O O . PHE A 1 219 ? 11.825 -9.038 -22.961 1.00 94.50 219 PHE A O 1
ATOM 1780 N N . TYR A 1 220 ? 10.970 -7.428 -21.669 1.00 91.69 220 TYR A N 1
ATOM 1781 C CA . TYR A 1 220 ? 12.222 -7.091 -21.007 1.00 91.69 220 TYR A CA 1
ATOM 1782 C C . TYR A 1 220 ? 12.055 -7.274 -19.508 1.00 91.69 220 TYR A C 1
ATOM 1784 O O . TYR A 1 220 ? 11.067 -6.815 -18.931 1.00 91.69 220 TYR A O 1
ATOM 1792 N N . LEU A 1 221 ? 13.005 -7.960 -18.879 1.00 89.88 221 LEU A N 1
ATOM 1793 C CA . LEU A 1 221 ? 13.041 -8.117 -17.434 1.00 89.88 221 LEU A CA 1
ATOM 1794 C C . LEU A 1 221 ? 14.065 -7.148 -16.859 1.00 89.88 221 LEU A C 1
ATOM 1796 O O . LEU A 1 221 ? 15.252 -7.228 -17.166 1.00 89.88 221 LEU A O 1
ATOM 1800 N N . THR A 1 222 ? 13.599 -6.243 -16.011 1.00 83.69 222 THR A N 1
ATOM 1801 C CA . THR A 1 222 ? 14.468 -5.302 -15.309 1.00 83.69 222 THR A CA 1
ATOM 1802 C C . THR A 1 222 ? 15.226 -5.978 -14.161 1.00 83.69 222 THR A C 1
ATOM 1804 O O . THR A 1 222 ? 14.755 -6.949 -13.565 1.00 83.69 222 THR A O 1
ATOM 1807 N N . ASP A 1 223 ? 16.335 -5.369 -13.725 1.00 77.19 223 ASP A N 1
ATOM 1808 C CA . ASP A 1 223 ? 17.115 -5.800 -12.544 1.00 77.19 223 ASP A CA 1
ATOM 1809 C C . ASP A 1 223 ? 16.292 -5.872 -11.232 1.00 77.19 223 ASP A C 1
ATOM 1811 O O . ASP A 1 223 ? 16.731 -6.447 -10.231 1.00 77.19 223 ASP A O 1
ATOM 1815 N N . ASN A 1 224 ? 15.102 -5.259 -11.199 1.00 73.50 224 ASN A N 1
ATOM 1816 C CA . ASN A 1 224 ? 14.178 -5.300 -10.064 1.00 73.50 224 ASN A CA 1
ATOM 1817 C C . ASN A 1 224 ? 12.988 -6.258 -10.260 1.00 73.50 224 ASN A C 1
ATOM 1819 O O . ASN A 1 224 ? 11.992 -6.129 -9.548 1.00 73.50 224 ASN A O 1
ATOM 1823 N N . ASN A 1 225 ? 13.116 -7.230 -11.169 1.00 82.19 225 ASN A N 1
ATOM 1824 C CA . ASN A 1 225 ? 12.135 -8.281 -11.453 1.00 82.19 225 ASN A CA 1
ATOM 1825 C C . ASN A 1 225 ? 10.760 -7.751 -11.896 1.00 82.19 225 ASN A C 1
ATOM 1827 O O . ASN A 1 225 ? 9.722 -8.325 -11.555 1.00 82.19 225 ASN A O 1
ATOM 1831 N N . VAL A 1 226 ? 10.744 -6.641 -12.637 1.00 87.44 226 VAL A N 1
ATOM 1832 C CA . VAL A 1 226 ? 9.539 -6.108 -13.279 1.00 87.44 226 VAL A CA 1
ATOM 1833 C C . VAL A 1 226 ? 9.630 -6.401 -14.770 1.00 87.44 226 VAL A C 1
ATOM 1835 O O . VAL A 1 226 ? 10.608 -6.051 -15.426 1.00 87.44 226 VAL A O 1
ATOM 1838 N N . TRP A 1 227 ? 8.605 -7.056 -15.306 1.00 93.50 227 TRP A N 1
ATOM 1839 C CA . TRP A 1 227 ? 8.508 -7.312 -16.737 1.00 93.50 227 TRP A CA 1
ATOM 1840 C C . TRP A 1 227 ? 8.029 -6.056 -17.454 1.00 93.50 227 TRP A C 1
ATOM 1842 O O . TRP A 1 227 ? 7.277 -5.265 -16.892 1.00 93.50 227 TRP A O 1
ATOM 1852 N N . GLN A 1 228 ? 8.459 -5.846 -18.688 1.00 92.69 228 GLN A N 1
ATOM 1853 C CA . GLN A 1 228 ? 8.131 -4.652 -19.453 1.00 92.69 228 GLN A CA 1
ATOM 1854 C C . GLN A 1 228 ? 7.885 -4.995 -20.917 1.00 92.69 228 GLN A C 1
ATOM 1856 O O . GLN A 1 228 ? 8.602 -5.807 -21.491 1.00 92.69 228 GLN A O 1
ATOM 1861 N N . THR A 1 229 ? 6.889 -4.358 -21.529 1.00 93.19 229 THR A N 1
ATOM 1862 C CA . THR A 1 229 ? 6.618 -4.478 -22.971 1.00 93.19 229 THR A CA 1
ATOM 1863 C C . THR A 1 229 ? 6.109 -3.157 -23.549 1.00 93.19 229 THR A C 1
ATOM 1865 O O . THR A 1 229 ? 5.671 -2.276 -22.808 1.00 93.19 229 THR A O 1
ATOM 1868 N N . LYS A 1 230 ? 6.170 -2.986 -24.871 1.00 90.38 230 LYS A N 1
ATOM 1869 C CA . LYS A 1 230 ? 5.746 -1.749 -25.556 1.00 90.38 230 LYS A CA 1
ATOM 1870 C C . LYS A 1 230 ? 4.223 -1.621 -25.652 1.00 90.38 230 LYS A C 1
ATOM 1872 O O . LYS A 1 230 ? 3.678 -0.525 -25.536 1.00 90.38 230 LYS A O 1
ATOM 1877 N N . THR A 1 231 ? 3.526 -2.733 -25.868 1.00 93.62 231 THR A N 1
ATOM 1878 C CA . THR A 1 231 ? 2.069 -2.764 -26.032 1.00 93.62 231 THR A CA 1
ATOM 1879 C C . THR A 1 231 ? 1.502 -4.102 -25.580 1.00 93.62 231 THR A C 1
ATOM 1881 O O . THR A 1 231 ? 2.181 -5.120 -25.654 1.00 93.62 231 THR A O 1
ATOM 1884 N N . VAL A 1 232 ? 0.248 -4.091 -25.134 1.00 96.75 232 VAL A N 1
ATOM 1885 C CA . VAL A 1 232 ? -0.545 -5.288 -24.869 1.00 96.75 232 VAL A CA 1
ATOM 1886 C C . VAL A 1 232 ? -1.856 -5.176 -25.651 1.00 96.75 232 VAL A C 1
ATOM 1888 O O . VAL A 1 232 ? -2.726 -4.388 -25.272 1.00 96.75 232 VAL A O 1
ATOM 1891 N N . PRO A 1 233 ? -2.015 -5.923 -26.754 1.00 96.88 233 PRO A N 1
ATOM 1892 C CA . PRO A 1 233 ? -3.270 -5.965 -27.494 1.00 96.88 233 PRO A CA 1
ATOM 1893 C C . PRO A 1 233 ? -4.419 -6.557 -26.674 1.00 96.88 233 PRO A C 1
ATOM 1895 O O . PRO A 1 233 ? -4.221 -7.471 -25.874 1.00 96.88 233 PRO A O 1
ATOM 1898 N N . VAL A 1 234 ? -5.643 -6.098 -26.957 1.00 96.94 234 VAL A N 1
ATOM 1899 C CA . VAL A 1 234 ? -6.870 -6.516 -26.249 1.00 96.94 234 VAL A CA 1
ATOM 1900 C C . VAL A 1 234 ? -7.044 -8.035 -26.222 1.00 96.94 234 VAL A C 1
ATOM 1902 O O . VAL A 1 234 ? -7.470 -8.573 -25.206 1.00 96.94 234 VAL A O 1
ATOM 1905 N N . LYS A 1 235 ? -6.683 -8.741 -27.306 1.00 97.31 235 LYS A N 1
ATOM 1906 C CA . LYS A 1 235 ? -6.894 -10.195 -27.423 1.00 97.31 235 LYS A CA 1
ATOM 1907 C C . LYS A 1 235 ? -6.167 -11.028 -26.355 1.00 97.31 235 LYS A C 1
ATOM 1909 O O . LYS A 1 235 ? -6.589 -12.146 -26.099 1.00 97.31 235 LYS A O 1
ATOM 1914 N N . TYR A 1 236 ? -5.123 -10.485 -25.724 1.00 97.94 236 TYR A N 1
ATOM 1915 C CA . TYR A 1 236 ? -4.370 -11.173 -24.667 1.00 97.94 236 TYR A CA 1
ATOM 1916 C C . TYR A 1 236 ? -4.758 -10.732 -23.257 1.00 97.94 236 TYR A C 1
ATOM 1918 O O . TYR A 1 236 ? -4.126 -11.162 -22.296 1.00 97.94 236 TYR A O 1
ATOM 1926 N N . MET A 1 237 ? -5.731 -9.830 -23.123 1.00 97.38 237 MET A N 1
ATOM 1927 C CA . MET A 1 237 ? -6.083 -9.195 -21.859 1.00 97.38 237 MET A CA 1
ATOM 1928 C C . MET A 1 237 ? -7.426 -9.695 -21.349 1.00 97.38 237 MET A C 1
ATOM 1930 O O . MET A 1 237 ? -8.440 -9.613 -22.041 1.00 97.38 237 MET A O 1
ATOM 1934 N N . VAL A 1 238 ? -7.457 -10.100 -20.083 1.00 96.12 238 VAL A N 1
ATOM 1935 C CA . VAL A 1 238 ? -8.695 -10.441 -19.377 1.00 96.12 238 VAL A CA 1
ATOM 1936 C C . VAL A 1 238 ? -8.739 -9.680 -18.061 1.00 96.12 238 VAL A C 1
ATOM 1938 O O . VAL A 1 238 ? -7.771 -9.662 -17.305 1.00 96.12 238 VAL A O 1
ATOM 1941 N N . ILE A 1 239 ? -9.860 -9.017 -17.775 1.00 94.50 239 ILE A N 1
ATOM 1942 C CA . ILE A 1 239 ? -10.057 -8.383 -16.468 1.00 94.50 239 ILE A CA 1
ATOM 1943 C C . ILE A 1 239 ? -10.198 -9.484 -15.423 1.00 94.50 239 ILE A C 1
ATOM 1945 O O . ILE A 1 239 ? -11.039 -10.365 -15.579 1.00 94.50 239 ILE A O 1
ATOM 1949 N N . LYS A 1 240 ? -9.419 -9.385 -14.347 1.00 92.00 240 LYS A N 1
ATOM 1950 C CA . LYS A 1 240 ? -9.529 -10.264 -13.184 1.00 92.00 240 LYS A CA 1
ATOM 1951 C C . LYS A 1 240 ? -9.890 -9.462 -11.948 1.00 92.00 240 LYS A C 1
ATOM 1953 O O . LYS A 1 240 ? -9.374 -8.365 -11.717 1.00 92.00 240 LYS A O 1
ATOM 1958 N N . SER A 1 241 ? -10.774 -10.024 -11.142 1.00 84.44 241 SER A N 1
ATOM 1959 C CA . SER A 1 241 ? -10.983 -9.628 -9.756 1.00 84.44 241 SER A CA 1
ATOM 1960 C C . SER A 1 241 ? -10.135 -10.492 -8.828 1.00 84.44 241 SER A C 1
ATOM 1962 O O . SER A 1 241 ? -9.702 -11.583 -9.196 1.00 84.44 241 SER A O 1
ATOM 1964 N N . LEU A 1 242 ? -9.898 -10.017 -7.603 1.00 79.06 242 LEU A N 1
ATOM 1965 C CA . LEU A 1 242 ? -9.057 -10.761 -6.670 1.00 79.06 242 LEU A CA 1
ATOM 1966 C C . LEU A 1 242 ? -9.643 -12.142 -6.338 1.00 79.06 242 LEU A C 1
ATOM 1968 O O . LEU A 1 242 ? -8.897 -13.109 -6.261 1.00 79.06 242 LEU A O 1
ATOM 1972 N N . ASN A 1 243 ? -10.968 -12.236 -6.215 1.00 78.38 243 ASN A N 1
ATOM 1973 C CA . ASN A 1 243 ? -11.675 -13.464 -5.843 1.00 78.38 243 ASN A CA 1
ATOM 1974 C C . ASN A 1 243 ? -11.584 -14.559 -6.921 1.00 78.38 243 ASN A C 1
ATOM 1976 O O . ASN A 1 243 ? -11.849 -15.722 -6.636 1.00 78.38 243 ASN A O 1
ATOM 1980 N N . GLU A 1 244 ? -11.248 -14.195 -8.162 1.00 84.00 244 GLU A N 1
ATOM 1981 C CA . GLU A 1 244 ? -10.988 -15.155 -9.241 1.00 84.00 244 GLU A CA 1
ATOM 1982 C C . GLU A 1 244 ? -9.559 -15.704 -9.196 1.00 84.00 244 GLU A C 1
ATOM 1984 O O . GLU A 1 244 ? -9.312 -16.791 -9.711 1.00 84.00 244 GLU A O 1
ATOM 1989 N N . ILE A 1 245 ? -8.625 -14.944 -8.616 1.00 83.50 245 ILE A N 1
ATOM 1990 C CA . ILE A 1 245 ? -7.209 -15.314 -8.507 1.00 83.50 245 ILE A CA 1
ATOM 1991 C C . ILE A 1 245 ? -6.949 -16.095 -7.224 1.00 83.50 245 ILE A C 1
ATOM 1993 O O . ILE A 1 245 ? -6.234 -17.091 -7.249 1.00 83.50 245 ILE A O 1
ATOM 1997 N N . ASP A 1 246 ? -7.550 -15.665 -6.117 1.00 82.44 246 ASP A N 1
ATOM 1998 C CA . ASP A 1 246 ? -7.409 -16.303 -4.818 1.00 82.44 246 ASP A CA 1
ATOM 1999 C C . ASP A 1 246 ? -8.771 -16.539 -4.178 1.00 82.44 246 ASP A C 1
ATOM 2001 O O . ASP A 1 246 ? -9.671 -15.696 -4.219 1.00 82.44 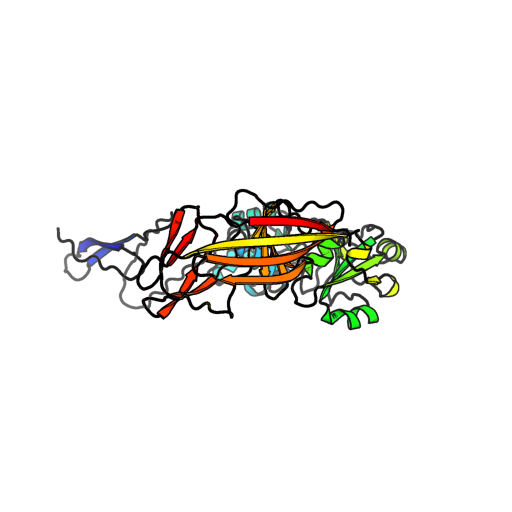246 ASP A O 1
ATOM 2005 N N . ARG A 1 247 ? -8.885 -17.673 -3.484 1.00 87.06 247 ARG A N 1
ATOM 2006 C CA . ARG A 1 247 ? -9.981 -17.877 -2.541 1.00 87.06 247 ARG A CA 1
ATOM 2007 C C . ARG A 1 247 ? -9.796 -16.909 -1.393 1.00 87.06 247 ARG A C 1
ATOM 2009 O O . ARG A 1 247 ? -8.733 -16.852 -0.772 1.00 87.06 247 ARG A O 1
ATOM 2016 N N . LEU A 1 248 ? -10.837 -16.144 -1.118 1.00 87.50 248 LEU A N 1
ATOM 2017 C CA . LEU A 1 248 ? -10.847 -15.206 -0.016 1.00 87.50 248 LEU A CA 1
ATOM 2018 C C . LEU A 1 248 ? -11.730 -15.745 1.111 1.00 87.50 248 LEU A C 1
ATOM 2020 O O . LEU A 1 248 ? -12.661 -16.514 0.884 1.00 87.50 248 LEU A O 1
ATOM 2024 N N . LYS A 1 249 ? -11.471 -15.275 2.327 1.00 90.94 249 LYS A N 1
ATOM 2025 C CA . LYS A 1 249 ? -12.356 -15.396 3.488 1.00 90.94 249 LYS A CA 1
ATOM 2026 C C . LYS A 1 249 ? -12.624 -14.015 4.074 1.00 90.94 249 LYS A C 1
ATOM 2028 O O . LYS A 1 249 ? -11.812 -13.096 3.927 1.00 90.94 249 LYS A O 1
ATOM 2033 N N . LYS A 1 250 ? -13.741 -13.881 4.782 1.00 92.06 250 LYS A N 1
ATOM 2034 C CA . LYS A 1 250 ? -14.047 -12.689 5.574 1.00 92.06 250 LYS A CA 1
ATOM 2035 C C . LYS A 1 250 ? -13.490 -12.842 6.979 1.00 92.06 250 LYS A C 1
ATOM 2037 O O . LYS A 1 250 ? -13.578 -13.896 7.602 1.00 92.06 250 LYS A O 1
ATOM 2042 N N . ILE A 1 251 ? -12.953 -11.756 7.503 1.00 91.81 251 ILE A N 1
ATOM 2043 C CA . ILE A 1 251 ? -12.644 -11.592 8.914 1.00 91.81 251 ILE A CA 1
ATOM 2044 C C . ILE A 1 251 ? -13.483 -10.435 9.424 1.00 91.81 251 ILE A C 1
ATOM 2046 O O . ILE A 1 251 ? -13.341 -9.302 8.963 1.00 91.81 251 ILE A O 1
ATOM 2050 N N . ILE A 1 252 ? -14.346 -10.728 10.389 1.00 91.94 252 ILE A N 1
ATOM 2051 C CA . ILE A 1 252 ? -15.091 -9.720 11.127 1.00 91.94 252 ILE A CA 1
ATOM 2052 C C . ILE A 1 252 ? -14.271 -9.347 12.356 1.00 91.94 252 ILE A C 1
ATOM 2054 O O . ILE A 1 252 ? -13.912 -10.213 13.155 1.00 91.94 252 ILE A O 1
ATOM 2058 N N . ILE A 1 253 ? -13.975 -8.059 12.499 1.00 90.81 253 ILE A N 1
ATOM 2059 C CA . ILE A 1 253 ? -13.296 -7.497 13.663 1.00 90.81 253 ILE A CA 1
ATOM 2060 C C . ILE A 1 253 ? -14.244 -6.540 14.365 1.00 90.81 253 ILE A C 1
ATOM 2062 O O . ILE A 1 253 ? -14.697 -5.564 13.768 1.00 90.81 253 ILE A O 1
ATOM 2066 N N . THR A 1 254 ? -14.476 -6.783 15.647 1.00 90.62 254 THR A N 1
ATOM 2067 C CA . THR A 1 254 ? -15.233 -5.889 16.520 1.00 90.62 254 THR A CA 1
ATOM 2068 C C . THR A 1 254 ? -14.295 -5.290 17.553 1.00 90.62 254 THR A C 1
ATOM 2070 O O . THR A 1 254 ? -13.610 -6.019 18.269 1.00 90.62 254 THR A O 1
ATOM 2073 N N . ILE A 1 255 ? -14.275 -3.962 17.635 1.00 89.12 255 ILE A N 1
ATOM 2074 C CA . ILE A 1 255 ? -13.463 -3.211 18.594 1.00 89.12 255 ILE A CA 1
ATOM 2075 C C . ILE A 1 255 ? -14.391 -2.475 19.542 1.00 89.12 255 ILE A C 1
ATOM 2077 O O . ILE A 1 255 ? -15.252 -1.725 19.081 1.00 89.12 255 ILE A O 1
ATOM 2081 N N . SER A 1 256 ? -14.194 -2.678 20.844 1.00 89.56 256 SER A N 1
ATOM 2082 C CA . SER A 1 256 ? -14.974 -2.038 21.904 1.00 89.56 256 SER A CA 1
ATOM 2083 C C . SER A 1 256 ? -14.079 -1.188 22.799 1.00 89.56 256 SER A C 1
ATOM 2085 O O . SER A 1 256 ? -13.073 -1.671 23.318 1.00 89.56 256 SER A O 1
ATOM 2087 N N . SER A 1 257 ? -14.451 0.072 23.007 1.00 89.25 257 SER A N 1
ATOM 2088 C CA . SER A 1 257 ? -13.762 1.008 23.898 1.00 89.25 257 SER A CA 1
ATOM 2089 C C . SER A 1 257 ? -14.690 1.470 25.016 1.00 89.25 257 SER A C 1
ATOM 2091 O O . SER A 1 257 ? -15.867 1.726 24.777 1.00 89.25 257 SER A O 1
ATOM 2093 N N . PHE A 1 258 ? -14.141 1.576 26.225 1.00 89.44 258 PHE A N 1
ATOM 2094 C CA . PHE A 1 258 ? -14.867 1.799 27.469 1.00 89.44 258 PHE A CA 1
ATOM 2095 C C . PHE A 1 258 ? -14.326 3.056 28.148 1.00 89.44 258 PHE A C 1
ATOM 2097 O O . PHE A 1 258 ? -13.114 3.198 28.315 1.00 89.44 258 PHE A O 1
ATOM 2104 N N . PHE A 1 259 ? -15.218 3.957 28.543 1.00 91.12 259 PHE A N 1
ATOM 2105 C CA . PHE A 1 259 ? -14.884 5.186 29.253 1.00 91.12 259 PHE A CA 1
ATOM 2106 C C . PHE A 1 259 ? -15.746 5.277 30.510 1.00 91.12 259 PHE A C 1
ATOM 2108 O O . PHE A 1 259 ? -16.946 5.537 30.411 1.00 91.12 259 PHE A O 1
ATOM 2115 N N . THR A 1 260 ? -15.151 5.078 31.686 1.00 92.56 260 THR A N 1
ATOM 2116 C CA . THR A 1 260 ? -15.850 5.278 32.961 1.00 92.56 260 THR A CA 1
ATOM 2117 C C . THR A 1 260 ? -15.965 6.771 33.226 1.00 92.56 260 THR A C 1
ATOM 2119 O O . THR A 1 260 ? -14.967 7.485 33.152 1.00 92.56 260 THR A O 1
ATOM 2122 N N . LYS A 1 261 ? -17.156 7.269 33.542 1.00 92.88 261 LYS A N 1
ATOM 2123 C CA . LYS A 1 261 ? -17.368 8.667 33.930 1.00 92.88 261 LYS A CA 1
ATOM 2124 C C . LYS A 1 261 ? -16.905 8.872 35.373 1.00 92.88 261 LYS A C 1
ATOM 2126 O O . LYS A 1 261 ? -17.281 8.107 36.254 1.00 92.88 261 LYS A O 1
ATOM 2131 N N . ILE A 1 262 ? -16.093 9.902 35.608 1.00 92.00 262 ILE A N 1
ATOM 2132 C CA . ILE A 1 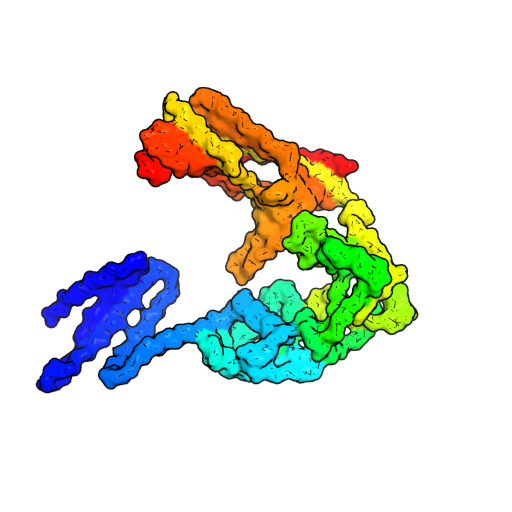262 ? -15.712 10.348 36.964 1.00 92.00 262 ILE A CA 1
ATOM 2133 C C . ILE A 1 262 ? -16.604 11.513 37.409 1.00 92.00 262 ILE A C 1
ATOM 2135 O O . ILE A 1 262 ? -16.850 11.709 38.596 1.00 92.00 262 ILE A O 1
ATOM 2139 N N . THR A 1 263 ? -17.093 12.298 36.450 1.00 85.81 263 THR A N 1
ATOM 2140 C CA . THR A 1 263 ? -17.993 13.420 36.711 1.00 85.81 263 THR A CA 1
ATOM 2141 C C . THR A 1 263 ? -19.443 12.955 36.838 1.00 85.81 263 THR A C 1
ATOM 2143 O O . THR A 1 263 ? -19.890 12.076 36.103 1.00 85.81 263 THR A O 1
ATOM 2146 N N . ASN A 1 264 ? -20.186 13.589 37.748 1.00 80.69 264 ASN A N 1
ATOM 2147 C CA . ASN A 1 264 ? -21.625 13.372 37.929 1.00 80.69 264 ASN A CA 1
ATOM 2148 C C . ASN A 1 264 ? -22.478 14.190 36.942 1.00 80.69 264 ASN A C 1
ATOM 2150 O O . ASN A 1 264 ? -23.702 14.126 36.995 1.00 80.69 264 ASN A O 1
ATOM 2154 N N . ALA A 1 265 ? -21.851 15.008 36.094 1.00 82.25 265 ALA A N 1
ATOM 2155 C CA . ALA A 1 265 ? -22.549 15.836 35.123 1.00 82.25 265 ALA A CA 1
ATOM 2156 C C . ALA A 1 265 ? -22.808 15.086 33.810 1.00 82.25 265 ALA A C 1
ATOM 2158 O O . ALA A 1 265 ? -22.017 14.236 33.388 1.00 82.25 265 ALA A O 1
ATOM 2159 N N . ASP A 1 266 ? -23.892 15.458 33.129 1.00 84.38 266 ASP A N 1
ATOM 2160 C CA . ASP A 1 266 ? -24.201 14.933 31.805 1.00 84.38 266 ASP A CA 1
ATOM 2161 C C . ASP A 1 266 ? -23.132 15.338 30.790 1.00 84.38 266 ASP A C 1
ATOM 2163 O O . ASP A 1 266 ? -22.760 16.504 30.657 1.00 84.38 266 ASP A O 1
ATOM 2167 N N . ILE A 1 267 ? -22.641 14.349 30.047 1.00 89.31 267 ILE A N 1
ATOM 2168 C CA . ILE A 1 267 ? -21.640 14.549 29.004 1.00 89.31 267 ILE A CA 1
ATOM 2169 C C . ILE A 1 267 ? -22.347 14.537 27.656 1.00 89.31 267 ILE A C 1
ATOM 2171 O O . ILE A 1 267 ? -22.925 13.519 27.262 1.00 89.31 267 ILE A O 1
ATOM 2175 N N . VAL A 1 268 ? -22.260 15.660 26.943 1.00 89.12 268 VAL A N 1
ATOM 2176 C CA . VAL A 1 268 ? -22.764 15.798 25.575 1.00 89.12 268 VAL A CA 1
ATOM 2177 C C . VAL A 1 268 ? -21.674 15.357 24.603 1.00 89.12 268 VAL A C 1
ATOM 2179 O O . VAL A 1 268 ? -20.611 15.977 24.521 1.00 89.12 268 VAL A O 1
ATOM 2182 N N . LEU A 1 269 ? -21.931 14.269 23.878 1.00 88.81 269 LEU A N 1
ATOM 2183 C CA . LEU A 1 269 ? -21.041 13.755 22.837 1.00 88.81 269 LEU A CA 1
ATOM 2184 C C . LEU A 1 269 ? -21.264 14.505 21.518 1.00 88.81 269 LEU A C 1
ATOM 2186 O O . LEU A 1 269 ? -22.402 14.808 21.169 1.00 88.81 269 LEU A O 1
ATOM 2190 N N . ASP A 1 270 ? -20.185 14.770 20.779 1.00 83.88 270 ASP A N 1
ATOM 2191 C CA . ASP A 1 270 ? -20.247 15.284 19.404 1.00 83.88 270 ASP A CA 1
ATOM 2192 C C . ASP A 1 270 ? -20.362 14.089 18.434 1.00 83.88 270 ASP A C 1
ATOM 2194 O O . ASP A 1 270 ? -19.372 13.382 18.207 1.00 83.88 270 ASP A O 1
ATOM 2198 N N . PRO A 1 271 ? -21.549 13.825 17.854 1.00 64.44 271 PRO A N 1
ATOM 2199 C CA . PRO A 1 271 ? -21.783 12.640 17.031 1.00 64.44 271 PRO A CA 1
ATOM 2200 C C . PRO A 1 271 ? -21.037 12.687 15.687 1.00 64.44 271 PRO A C 1
ATOM 2202 O O . PRO A 1 271 ? -20.911 11.658 15.021 1.00 64.44 271 PRO A O 1
ATOM 2205 N N . GLY A 1 272 ? -20.538 13.860 15.274 1.00 62.97 272 GLY A N 1
ATOM 2206 C CA . GLY A 1 272 ? -19.887 14.072 13.981 1.00 62.97 272 GLY A CA 1
ATOM 2207 C C . GLY A 1 272 ? -18.441 13.579 13.907 1.00 62.97 272 GLY A C 1
ATOM 2208 O O . GLY A 1 272 ? -17.854 13.579 12.822 1.00 62.97 272 GLY A O 1
ATOM 2209 N N . PHE A 1 273 ? -17.844 13.155 15.026 1.00 63.38 273 PHE A N 1
ATOM 2210 C CA . PHE A 1 273 ? -16.455 12.706 15.039 1.00 63.38 273 PHE A CA 1
ATOM 2211 C C . PHE A 1 273 ? -16.191 11.592 16.048 1.00 63.38 273 PHE A C 1
ATOM 2213 O O . PHE A 1 273 ? -15.682 11.808 17.147 1.00 63.38 273 PHE A O 1
ATOM 2220 N N . ASN A 1 274 ? -16.439 10.367 15.598 1.00 66.19 274 ASN A N 1
ATOM 2221 C CA . ASN A 1 274 ? -15.839 9.187 16.198 1.00 66.19 274 ASN A CA 1
ATOM 2222 C C . ASN A 1 274 ? -14.616 8.812 15.366 1.00 66.19 274 ASN A C 1
ATOM 2224 O O . ASN A 1 274 ? -14.724 8.547 14.165 1.00 66.19 274 ASN A O 1
ATOM 2228 N N . ARG A 1 275 ? -13.433 8.831 15.986 1.00 72.56 275 ARG A N 1
ATOM 2229 C CA . ARG A 1 275 ? -12.221 8.367 15.307 1.00 72.56 275 ARG A CA 1
ATOM 2230 C C . ARG A 1 275 ? -12.294 6.848 15.254 1.00 72.56 275 ARG A C 1
ATOM 2232 O O . ARG A 1 275 ? -12.181 6.204 16.297 1.00 72.56 275 ARG A O 1
ATOM 2239 N N . ASP A 1 276 ? -12.485 6.307 14.054 1.00 78.81 276 ASP A N 1
ATOM 2240 C CA . ASP A 1 276 ? -12.408 4.869 13.821 1.00 78.81 276 ASP A CA 1
ATOM 2241 C C . ASP A 1 276 ? -11.094 4.312 14.405 1.00 78.81 276 ASP A C 1
ATOM 2243 O O . ASP A 1 276 ? -10.050 4.982 14.363 1.00 78.81 276 ASP A O 1
ATOM 2247 N N . PRO A 1 277 ? -11.134 3.103 14.982 1.00 79.38 277 PRO A N 1
ATOM 2248 C CA . PRO A 1 277 ? -9.980 2.510 15.618 1.00 79.38 277 PRO A CA 1
ATOM 2249 C C . PRO A 1 277 ? -8.902 2.180 14.587 1.00 79.38 277 PRO A C 1
ATOM 2251 O O . PRO A 1 277 ? -9.156 1.984 13.393 1.00 79.38 277 PRO A O 1
ATOM 2254 N N . SER A 1 278 ? -7.675 2.083 15.086 1.00 83.62 278 SER A N 1
ATOM 2255 C CA . SER A 1 278 ? -6.539 1.600 14.307 1.00 83.62 278 SER A CA 1
ATOM 2256 C C . SER A 1 278 ? -5.973 0.329 14.927 1.00 83.62 278 SER A C 1
ATOM 2258 O O . SER A 1 278 ? -5.857 0.216 16.148 1.00 83.62 278 SER A O 1
ATOM 2260 N N . ILE A 1 279 ? -5.644 -0.631 14.071 1.00 84.75 279 ILE A N 1
ATOM 2261 C CA . ILE A 1 279 ? -5.222 -1.980 14.425 1.00 84.75 279 ILE A CA 1
ATOM 2262 C C . ILE A 1 279 ? -3.787 -2.157 13.960 1.00 84.75 279 ILE A C 1
ATOM 2264 O O . ILE A 1 279 ? -3.488 -2.010 12.776 1.00 84.75 279 ILE A O 1
ATOM 2268 N N . TYR A 1 280 ? -2.889 -2.491 14.875 1.00 86.69 280 TYR A N 1
ATOM 2269 C CA . TYR A 1 280 ? -1.553 -2.917 14.487 1.00 86.69 280 TYR A CA 1
ATOM 2270 C C . TYR A 1 280 ? -1.603 -4.366 14.032 1.00 86.69 280 TYR A C 1
ATOM 2272 O O . TYR A 1 280 ? -2.080 -5.236 14.763 1.00 86.69 280 TYR A O 1
ATOM 2280 N N . VAL A 1 281 ? -1.078 -4.613 12.840 1.00 86.38 281 VAL A N 1
ATOM 2281 C CA . VAL A 1 281 ? -0.959 -5.954 12.286 1.00 86.38 281 VAL A CA 1
ATOM 2282 C C . VAL A 1 281 ? 0.495 -6.293 12.008 1.00 86.38 281 VAL A C 1
ATOM 2284 O O . VAL A 1 281 ? 1.302 -5.439 11.612 1.00 86.38 281 VAL A O 1
ATOM 2287 N N . GLU A 1 282 ? 0.809 -7.560 12.209 1.00 85.81 282 GLU A N 1
ATOM 2288 C CA . GLU A 1 282 ? 2.060 -8.178 11.802 1.00 85.81 282 GLU A CA 1
ATOM 2289 C C . GLU A 1 282 ? 1.825 -8.871 10.459 1.00 85.81 282 GLU A C 1
ATOM 2291 O O . GLU A 1 282 ? 0.826 -9.563 10.285 1.00 85.81 282 GLU A O 1
ATOM 2296 N N . ASN A 1 283 ? 2.719 -8.638 9.496 1.00 84.56 283 ASN A N 1
ATOM 2297 C CA . ASN A 1 283 ? 2.650 -9.202 8.142 1.00 84.56 283 ASN A CA 1
ATOM 2298 C C . ASN A 1 283 ? 1.337 -8.888 7.404 1.00 84.56 283 ASN A C 1
ATOM 2300 O O . ASN A 1 283 ? 0.428 -9.706 7.301 1.00 84.56 283 ASN A O 1
ATOM 2304 N N . CYS A 1 284 ? 1.246 -7.689 6.825 1.00 86.06 284 CYS A N 1
ATOM 2305 C CA . CYS A 1 284 ? 0.114 -7.350 5.963 1.00 86.06 284 CYS A CA 1
ATOM 2306 C C . CYS A 1 284 ? -0.011 -8.367 4.814 1.00 86.06 284 CYS A C 1
ATOM 2308 O O . CYS A 1 284 ? 0.899 -8.453 3.997 1.00 86.06 284 CYS A O 1
ATOM 2310 N N . TYR A 1 285 ? -1.146 -9.067 4.707 1.00 83.69 285 TYR A N 1
ATOM 2311 C CA . TYR A 1 285 ? -1.349 -10.132 3.708 1.00 83.69 285 TYR A CA 1
ATOM 2312 C C . TYR A 1 285 ? -1.194 -9.668 2.252 1.00 83.69 285 TYR A C 1
ATOM 2314 O O . TYR A 1 285 ? -0.960 -10.478 1.360 1.00 83.69 285 TYR A O 1
ATOM 2322 N N . LEU A 1 286 ? -1.377 -8.366 2.011 1.00 82.00 286 LEU A N 1
ATOM 2323 C CA . LEU A 1 286 ? -1.344 -7.781 0.681 1.00 82.00 286 LEU A CA 1
ATOM 2324 C C . LEU A 1 286 ? 0.064 -7.296 0.310 1.00 82.00 286 LEU A C 1
ATOM 2326 O O . LEU A 1 286 ? 0.610 -7.698 -0.712 1.00 82.00 286 LEU A O 1
ATOM 2330 N N . CYS A 1 287 ? 0.673 -6.430 1.127 1.00 80.56 287 CYS A N 1
ATOM 2331 C CA . CYS A 1 287 ? 1.993 -5.859 0.819 1.00 80.56 287 CYS A CA 1
ATOM 2332 C C . CYS A 1 287 ? 3.178 -6.547 1.505 1.00 80.56 287 CYS A C 1
ATOM 2334 O O . CYS A 1 287 ? 4.311 -6.102 1.320 1.00 80.56 287 CYS A O 1
ATOM 2336 N N . ASN A 1 288 ? 2.931 -7.561 2.334 1.00 80.25 288 ASN A N 1
ATOM 2337 C CA . ASN A 1 288 ? 3.920 -8.260 3.159 1.00 80.25 288 ASN A CA 1
ATOM 2338 C C . ASN A 1 288 ? 4.726 -7.348 4.098 1.00 80.25 288 ASN A C 1
ATOM 2340 O O . ASN A 1 288 ? 5.839 -7.684 4.504 1.00 80.25 288 ASN A O 1
ATOM 2344 N N . SER A 1 289 ? 4.184 -6.181 4.463 1.00 81.81 289 SER A N 1
ATOM 2345 C CA . SER A 1 289 ? 4.829 -5.321 5.454 1.00 81.81 289 SER A CA 1
ATOM 2346 C C . SER A 1 289 ? 4.906 -6.043 6.791 1.00 81.81 289 SER A C 1
ATOM 2348 O O . SER A 1 289 ? 3.866 -6.408 7.340 1.00 81.81 289 SER A O 1
ATOM 2350 N N . LYS A 1 290 ? 6.121 -6.175 7.341 1.00 83.50 290 LYS A N 1
ATOM 2351 C CA . LYS A 1 290 ? 6.369 -6.819 8.642 1.00 83.50 290 LYS A CA 1
ATOM 2352 C C . LYS A 1 290 ? 5.519 -6.208 9.754 1.00 83.50 290 LYS A C 1
ATOM 2354 O O . LYS A 1 290 ? 5.007 -6.926 10.603 1.00 83.50 290 LYS A O 1
ATOM 2359 N N . ARG A 1 291 ? 5.361 -4.881 9.738 1.00 86.12 291 ARG A N 1
ATOM 2360 C CA . ARG A 1 291 ? 4.502 -4.135 10.664 1.00 86.12 291 ARG A CA 1
ATOM 2361 C C . ARG A 1 291 ? 3.672 -3.126 9.890 1.00 86.12 291 ARG A C 1
ATOM 2363 O O . ARG A 1 291 ? 4.202 -2.363 9.080 1.00 86.12 291 ARG A O 1
ATOM 2370 N N . ALA A 1 292 ? 2.373 -3.102 10.138 1.00 88.38 292 ALA A N 1
ATOM 237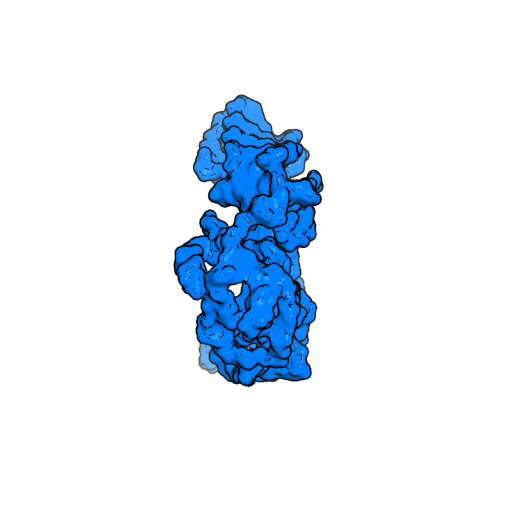1 C CA . ALA A 1 292 ? 1.488 -2.114 9.545 1.00 88.38 292 ALA A CA 1
ATOM 2372 C C . ALA A 1 292 ? 0.429 -1.649 10.541 1.00 88.38 292 ALA A C 1
ATOM 2374 O O . ALA A 1 292 ? 0.042 -2.377 11.451 1.00 88.38 292 ALA A O 1
ATOM 2375 N N . LEU A 1 293 ? -0.038 -0.422 10.346 1.00 88.44 293 LEU A N 1
ATOM 2376 C CA . LEU A 1 293 ? -1.217 0.114 10.999 1.00 88.44 293 LEU A CA 1
ATOM 2377 C C . LEU A 1 293 ? -2.377 0.059 10.010 1.00 88.44 293 LEU A C 1
ATOM 2379 O O . LEU A 1 293 ? -2.367 0.737 8.982 1.00 88.44 293 LEU A O 1
ATOM 2383 N N . TYR A 1 294 ? -3.370 -0.759 10.318 1.00 88.88 294 TYR A N 1
ATOM 2384 C CA . TYR A 1 294 ? -4.642 -0.781 9.620 1.00 88.88 294 TYR A CA 1
ATOM 2385 C C . TYR A 1 294 ? -5.539 0.274 10.251 1.00 88.88 294 TYR A C 1
ATOM 2387 O O . TYR A 1 294 ? -5.814 0.232 11.445 1.00 88.88 294 TYR A O 1
ATOM 2395 N N . TRP A 1 295 ? -5.976 1.244 9.465 1.00 85.81 295 TRP A N 1
ATOM 2396 C CA . TRP A 1 295 ? -6.915 2.274 9.906 1.00 85.81 295 TRP A CA 1
ATOM 2397 C C . TRP A 1 295 ? -8.117 2.290 8.972 1.00 85.81 295 TRP A C 1
ATOM 2399 O O . TRP A 1 295 ? -7.981 2.135 7.752 1.00 85.81 295 TRP A O 1
ATOM 2409 N N . PHE A 1 296 ? -9.295 2.446 9.562 1.00 82.06 296 PHE A N 1
ATOM 2410 C CA . PHE A 1 296 ? -10.525 2.615 8.812 1.00 82.06 296 PHE A CA 1
ATOM 2411 C C . PHE A 1 296 ? -10.799 4.107 8.659 1.00 82.06 296 PHE A C 1
ATOM 2413 O O . PHE A 1 296 ? -10.740 4.864 9.622 1.00 82.06 296 PHE A O 1
ATOM 2420 N N . TYR A 1 297 ? -11.013 4.549 7.426 1.00 75.69 297 TYR A N 1
ATOM 2421 C CA . TYR A 1 297 ? -11.243 5.952 7.112 1.00 75.69 297 TYR A CA 1
ATOM 2422 C C . TYR A 1 297 ? -12.192 6.062 5.924 1.00 75.69 297 TYR A C 1
ATOM 2424 O O . TYR A 1 297 ? -11.976 5.410 4.899 1.00 75.69 297 TYR A O 1
ATOM 2432 N N . ASP A 1 298 ? -13.240 6.884 6.045 1.00 74.06 298 ASP A N 1
ATOM 2433 C CA . ASP A 1 298 ? -14.241 7.087 4.981 1.00 74.06 298 ASP A CA 1
ATOM 2434 C C . ASP A 1 298 ? -14.838 5.746 4.488 1.00 74.06 298 ASP A C 1
ATOM 2436 O O . ASP A 1 298 ? -14.949 5.485 3.289 1.00 74.06 298 ASP A O 1
ATOM 2440 N N . GLY A 1 299 ? -15.117 4.830 5.430 1.00 74.69 299 GLY A N 1
ATOM 2441 C CA . GLY A 1 299 ? -15.646 3.489 5.151 1.00 74.69 299 GLY A CA 1
ATOM 2442 C C . GLY A 1 299 ? -14.660 2.518 4.488 1.00 74.69 299 GLY A C 1
ATOM 2443 O O . GLY A 1 299 ? -15.074 1.445 4.049 1.00 74.69 299 GLY A O 1
ATOM 2444 N N . ARG A 1 300 ? -13.370 2.863 4.396 1.00 79.56 300 ARG A N 1
ATOM 2445 C CA . ARG A 1 300 ? -12.334 2.052 3.737 1.00 79.56 300 ARG A CA 1
ATOM 2446 C C . ARG A 1 300 ? -11.288 1.582 4.725 1.00 79.56 300 ARG A C 1
ATOM 2448 O O . ARG A 1 300 ? -10.872 2.347 5.585 1.00 79.56 300 ARG A O 1
ATOM 2455 N N . LEU A 1 301 ? -10.793 0.369 4.518 1.00 87.25 301 LEU A N 1
ATOM 2456 C CA . LEU A 1 301 ? -9.603 -0.119 5.195 1.00 87.25 301 LEU A CA 1
ATOM 2457 C C . LEU A 1 301 ? -8.342 0.260 4.419 1.00 87.25 301 LEU A C 1
ATOM 2459 O O . LEU A 1 301 ? -8.223 0.001 3.219 1.00 87.25 301 LEU A O 1
ATOM 2463 N N . ILE A 1 302 ? -7.380 0.853 5.110 1.00 87.44 302 ILE A N 1
ATOM 2464 C CA . ILE A 1 302 ? -6.088 1.220 4.539 1.00 87.44 302 ILE A CA 1
ATOM 2465 C C . ILE A 1 302 ? -4.993 0.584 5.394 1.00 87.44 302 ILE A C 1
ATOM 2467 O O . ILE A 1 302 ? -5.036 0.632 6.620 1.00 87.44 302 ILE A O 1
ATOM 2471 N N . CYS A 1 303 ? -3.995 0.007 4.738 1.00 88.31 303 CYS A N 1
ATOM 2472 C CA . CYS A 1 303 ? -2.744 -0.387 5.361 1.00 88.31 303 CYS A CA 1
ATOM 2473 C C . CYS A 1 303 ? -1.765 0.780 5.286 1.00 88.31 303 CYS A C 1
ATOM 2475 O O . CYS A 1 303 ? -1.471 1.245 4.187 1.00 88.31 303 CYS A O 1
ATOM 2477 N N . ASN A 1 304 ? -1.199 1.180 6.420 1.00 87.25 304 ASN A N 1
ATOM 2478 C CA . ASN A 1 304 ? -0.031 2.052 6.497 1.00 87.25 304 ASN A CA 1
ATOM 2479 C C . ASN A 1 304 ? 1.159 1.239 7.005 1.00 87.25 304 ASN A C 1
ATOM 2481 O O . ASN A 1 304 ? 1.183 0.832 8.165 1.00 87.25 304 ASN A O 1
ATOM 2485 N N . GLU A 1 305 ? 2.143 0.986 6.150 1.00 84.12 305 GLU A N 1
ATOM 2486 C CA . GLU A 1 305 ? 3.395 0.362 6.578 1.00 84.12 305 GLU A CA 1
ATOM 2487 C C . GLU A 1 305 ? 4.090 1.219 7.649 1.00 84.12 305 GLU A C 1
ATOM 2489 O O . GLU A 1 305 ? 4.238 2.430 7.490 1.00 84.12 305 GLU A O 1
ATOM 2494 N N . LEU A 1 306 ? 4.541 0.581 8.729 1.00 78.94 306 LEU A N 1
ATOM 2495 C CA . LEU A 1 306 ? 5.283 1.238 9.799 1.00 78.94 306 LEU A CA 1
ATOM 2496 C C . LEU A 1 306 ? 6.770 0.984 9.596 1.00 78.94 306 LEU A C 1
ATOM 2498 O O . LEU A 1 306 ? 7.259 -0.128 9.788 1.00 78.94 306 LEU A O 1
ATOM 2502 N N . THR A 1 307 ? 7.490 2.025 9.203 1.00 69.06 307 THR A N 1
ATOM 2503 C CA . THR A 1 307 ? 8.933 1.979 8.982 1.00 69.06 307 THR A CA 1
ATOM 2504 C C . THR A 1 307 ? 9.547 3.325 9.354 1.00 69.06 307 THR A C 1
ATOM 2506 O O . THR A 1 307 ? 8.926 4.368 9.154 1.00 69.06 307 THR A O 1
ATOM 2509 N N . TYR A 1 308 ? 10.734 3.285 9.962 1.00 56.81 308 TYR A N 1
ATOM 2510 C CA . TYR A 1 308 ? 11.455 4.467 10.445 1.00 56.81 308 TYR A CA 1
ATOM 2511 C C . TYR A 1 308 ? 12.521 4.953 9.456 1.00 56.81 308 TYR A C 1
ATOM 2513 O O . TYR A 1 308 ? 12.945 6.100 9.519 1.00 56.81 308 TYR A O 1
ATOM 2521 N N . GLU A 1 309 ? 12.948 4.085 8.540 1.00 50.47 309 GLU A N 1
ATOM 2522 C CA . GLU A 1 309 ? 14.084 4.337 7.643 1.00 50.47 309 GLU A CA 1
ATOM 2523 C C . GLU A 1 309 ? 13.651 4.918 6.291 1.00 50.47 309 GLU A C 1
ATOM 2525 O O . GLU A 1 309 ? 14.444 5.511 5.561 1.00 50.47 309 GLU A O 1
ATOM 2530 N N . ARG A 1 310 ? 12.374 4.753 5.941 1.00 60.75 310 ARG A N 1
ATOM 2531 C CA . ARG A 1 310 ? 11.792 5.179 4.666 1.00 60.75 310 ARG A CA 1
ATOM 2532 C C . ARG A 1 310 ? 10.358 5.655 4.879 1.00 60.75 310 ARG A C 1
ATOM 2534 O O . ARG A 1 310 ? 9.783 5.412 5.931 1.00 60.75 310 ARG A O 1
ATOM 2541 N N . PRO A 1 311 ? 9.730 6.313 3.900 1.00 57.38 311 PRO A N 1
ATOM 2542 C CA . PRO A 1 311 ? 8.330 6.677 4.039 1.00 57.38 311 PRO A CA 1
ATOM 2543 C C . PRO A 1 311 ? 7.426 5.459 4.029 1.00 57.38 311 PRO A C 1
ATOM 2545 O O . PRO A 1 311 ? 7.613 4.525 3.239 1.00 57.38 311 PRO A O 1
ATOM 2548 N N . ALA A 1 312 ? 6.419 5.528 4.893 1.00 67.44 312 ALA A N 1
ATOM 2549 C CA . ALA A 1 312 ? 5.331 4.576 4.960 1.00 67.44 312 ALA A CA 1
ATOM 2550 C C . ALA A 1 312 ? 4.692 4.395 3.576 1.00 67.44 312 ALA A C 1
ATOM 2552 O O . ALA A 1 312 ? 4.295 5.360 2.917 1.00 67.44 312 ALA A O 1
ATOM 2553 N N . LYS A 1 313 ? 4.578 3.142 3.129 1.00 69.56 313 LYS A N 1
ATOM 2554 C CA . LYS A 1 313 ? 3.726 2.796 1.993 1.00 69.56 313 LYS A CA 1
ATOM 2555 C C . LYS A 1 313 ? 2.297 2.642 2.497 1.00 69.56 313 LYS A C 1
ATOM 2557 O O . LYS A 1 313 ? 2.020 1.774 3.326 1.00 69.56 313 LYS A O 1
ATOM 2562 N N . SER A 1 314 ? 1.396 3.445 1.947 1.00 79.62 314 SER A N 1
ATOM 2563 C CA . SER A 1 314 ? -0.038 3.315 2.178 1.00 79.62 314 SER A CA 1
ATOM 2564 C C . SER A 1 314 ? -0.719 2.698 0.964 1.00 79.62 314 SER A C 1
ATOM 2566 O O . SER A 1 314 ? -0.459 3.109 -0.164 1.00 79.62 314 SER A O 1
ATOM 2568 N N . HIS A 1 315 ? -1.589 1.718 1.182 1.00 80.94 315 HIS A N 1
ATOM 2569 C CA . HIS A 1 315 ? -2.452 1.164 0.137 1.00 80.94 315 HIS A CA 1
ATOM 2570 C C . HIS A 1 315 ? -3.775 0.709 0.741 1.00 80.94 315 HIS A C 1
ATOM 2572 O O . HIS A 1 315 ? -3.874 0.411 1.933 1.00 80.94 315 HIS A O 1
ATOM 2578 N N . ARG A 1 316 ? -4.815 0.670 -0.085 1.00 83.69 316 ARG A N 1
ATOM 2579 C CA . ARG A 1 316 ? -6.129 0.211 0.352 1.00 83.69 316 ARG A CA 1
ATOM 2580 C C . ARG A 1 316 ? -6.171 -1.317 0.417 1.00 83.69 316 ARG A C 1
ATOM 2582 O O . ARG A 1 316 ? -5.619 -2.000 -0.442 1.00 83.69 316 ARG A O 1
ATOM 2589 N N . LEU A 1 317 ? -6.857 -1.834 1.423 1.00 86.31 317 LEU A N 1
ATOM 2590 C CA . LEU A 1 317 ? -7.156 -3.254 1.571 1.00 86.31 317 LEU A CA 1
ATOM 2591 C C . LEU A 1 317 ? -8.612 -3.521 1.201 1.00 86.31 317 LEU A C 1
ATOM 2593 O O . LEU A 1 317 ? -9.429 -2.594 1.124 1.00 86.31 317 LEU A O 1
ATOM 2597 N N . LEU A 1 318 ? -8.938 -4.791 0.983 1.00 86.06 318 LEU A N 1
ATOM 2598 C CA . LEU A 1 318 ? -10.325 -5.199 0.842 1.00 86.06 318 LEU A CA 1
ATOM 2599 C C . LEU A 1 318 ? -10.959 -5.245 2.228 1.00 86.06 318 LEU A C 1
ATOM 2601 O O . LEU A 1 318 ? -10.631 -6.081 3.064 1.00 86.06 318 LEU A O 1
ATOM 2605 N N . GLY A 1 319 ? -11.826 -4.281 2.491 1.00 87.75 319 GLY A N 1
ATOM 2606 C CA . GLY A 1 319 ? -12.528 -4.199 3.752 1.00 87.75 319 GLY A CA 1
ATOM 2607 C C . GLY A 1 319 ? -13.332 -2.920 3.881 1.00 87.75 319 GLY A C 1
ATOM 2608 O O . GLY A 1 319 ? -13.095 -1.925 3.180 1.00 87.75 319 GLY A O 1
ATOM 2609 N N . ARG A 1 320 ? -14.299 -2.966 4.789 1.00 86.94 320 ARG A N 1
ATOM 2610 C CA . ARG A 1 320 ? -15.249 -1.887 5.048 1.00 86.94 320 ARG A CA 1
ATOM 2611 C C . ARG A 1 320 ? -15.706 -1.899 6.497 1.00 86.94 320 ARG A C 1
ATOM 2613 O O . ARG A 1 320 ? -15.672 -2.923 7.174 1.00 86.94 320 ARG A O 1
ATOM 2620 N N . LYS A 1 321 ? -16.185 -0.748 6.951 1.00 88.25 321 LYS A N 1
ATOM 2621 C CA . LYS A 1 321 ? -16.928 -0.639 8.205 1.00 88.25 321 LYS A CA 1
ATOM 2622 C C . LYS A 1 321 ? -18.334 -1.198 8.001 1.00 88.25 321 LYS A C 1
ATOM 2624 O O . LYS A 1 321 ? -18.998 -0.822 7.037 1.00 88.25 321 LYS A O 1
ATOM 2629 N N . THR A 1 322 ? -18.764 -2.093 8.882 1.00 90.06 322 THR A N 1
ATOM 2630 C CA . THR A 1 322 ? -20.078 -2.751 8.810 1.00 90.06 322 THR A CA 1
ATOM 2631 C C . THR A 1 322 ? -21.046 -2.251 9.872 1.00 90.06 322 THR A C 1
ATOM 2633 O O . THR A 1 322 ? -22.253 -2.337 9.669 1.00 90.06 322 THR A O 1
ATOM 2636 N N . GLY A 1 323 ? -20.551 -1.678 10.971 1.00 88.50 323 GLY A N 1
ATOM 2637 C CA . GLY A 1 323 ? -21.413 -1.147 12.021 1.00 88.50 323 GLY A CA 1
ATOM 2638 C C . GLY A 1 323 ? -20.691 -0.235 13.003 1.00 88.50 323 GLY A C 1
ATOM 2639 O O . GLY A 1 323 ? -19.465 -0.265 13.130 1.00 88.50 323 GLY A O 1
ATOM 2640 N N . PHE A 1 324 ? -21.479 0.582 13.695 1.00 88.81 324 PHE A N 1
ATOM 2641 C CA . PHE A 1 324 ? -21.058 1.401 14.823 1.00 88.81 324 PHE A CA 1
ATOM 2642 C C . PHE A 1 324 ? -22.188 1.456 15.848 1.00 88.81 324 PHE A C 1
ATOM 2644 O O . PHE A 1 324 ? -23.341 1.662 15.478 1.00 88.81 324 PHE A O 1
ATOM 2651 N N . GLU A 1 325 ? -21.847 1.286 17.116 1.00 90.44 325 GLU A N 1
ATOM 2652 C CA . GLU A 1 325 ? -22.766 1.354 18.245 1.00 90.44 325 GLU A CA 1
ATOM 2653 C C . GLU A 1 325 ? -22.171 2.282 19.308 1.00 90.44 325 GLU A C 1
ATOM 2655 O O . GLU A 1 325 ? -20.981 2.208 19.623 1.00 90.44 325 GLU A O 1
ATOM 2660 N N . GLN A 1 326 ? -23.010 3.153 19.863 1.00 90.44 326 GLN A N 1
ATOM 2661 C CA . GLN A 1 326 ? -22.668 4.042 20.966 1.00 90.44 326 GLN A CA 1
ATOM 2662 C C . GLN A 1 326 ? -23.694 3.846 22.077 1.00 90.44 326 GLN A C 1
ATOM 2664 O O . GLN A 1 326 ? -24.885 4.077 21.874 1.00 90.44 326 GLN A O 1
ATOM 2669 N N . ILE A 1 327 ? -23.218 3.451 23.252 1.00 91.06 327 ILE A N 1
ATOM 2670 C CA . ILE A 1 327 ? -24.029 3.254 24.452 1.00 91.06 327 ILE A CA 1
ATOM 2671 C C . ILE A 1 327 ? -23.522 4.233 25.504 1.00 91.06 327 ILE A C 1
ATOM 2673 O O . ILE A 1 327 ? -22.333 4.262 25.808 1.00 91.06 327 ILE A O 1
ATOM 2677 N N . GLN A 1 328 ? -24.422 5.028 26.071 1.00 91.00 328 GLN A N 1
ATOM 2678 C CA . GLN A 1 328 ? -24.121 5.931 27.175 1.00 91.00 328 GLN A CA 1
ATOM 2679 C C . GLN A 1 328 ? -25.122 5.682 28.297 1.00 91.00 328 GLN A C 1
ATOM 2681 O O . GLN A 1 328 ? -26.329 5.746 28.075 1.00 91.00 328 GLN A O 1
ATOM 2686 N N . ASN A 1 329 ? -24.616 5.417 29.498 1.00 90.56 329 ASN A N 1
ATOM 2687 C CA . ASN A 1 329 ? -25.411 5.350 30.721 1.00 90.56 329 ASN A CA 1
ATOM 2688 C C . ASN A 1 329 ? -24.835 6.320 31.770 1.00 90.56 329 ASN A C 1
ATOM 2690 O O . ASN A 1 329 ? -23.949 7.122 31.463 1.00 90.56 329 ASN A O 1
ATOM 2694 N N . GLU A 1 330 ? -25.348 6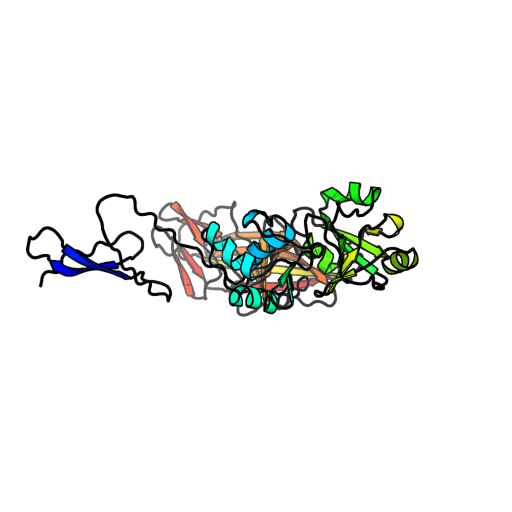.294 32.998 1.00 89.12 330 GLU A N 1
ATOM 2695 C CA . GLU A 1 330 ? -24.897 7.188 34.076 1.00 89.12 330 GLU A CA 1
ATOM 2696 C C . GLU A 1 330 ? -23.424 6.979 34.469 1.00 89.12 330 GLU A C 1
ATOM 2698 O O . GLU A 1 330 ? -22.764 7.926 34.881 1.00 89.12 330 GLU A O 1
ATOM 2703 N N . LYS A 1 331 ? -22.886 5.763 34.311 1.00 90.88 331 LYS A N 1
ATOM 2704 C CA . LYS A 1 331 ? -21.546 5.376 34.785 1.00 90.88 331 LYS A CA 1
ATOM 2705 C C . LYS A 1 331 ? -20.493 5.319 33.687 1.00 90.88 331 LYS A C 1
ATOM 2707 O O . LYS A 1 331 ? -19.316 5.522 33.966 1.00 90.88 331 LYS A O 1
ATOM 2712 N N . GLU A 1 332 ? -20.878 5.020 32.453 1.00 92.31 332 GLU A N 1
ATOM 2713 C CA . GLU A 1 332 ? -19.925 4.756 31.377 1.00 92.31 332 GLU A CA 1
ATOM 2714 C C . GLU A 1 332 ? -20.441 5.162 29.994 1.00 92.31 332 GLU A C 1
ATOM 2716 O O . GLU A 1 332 ? -21.639 5.350 29.755 1.00 92.31 332 GLU A O 1
ATOM 2721 N N . ILE A 1 333 ? -19.487 5.281 29.074 1.00 91.94 333 ILE A N 1
ATOM 2722 C CA . ILE A 1 333 ? -19.707 5.328 27.633 1.00 91.94 333 ILE A CA 1
ATOM 2723 C C . ILE A 1 333 ? -18.972 4.144 27.005 1.00 91.94 333 ILE A C 1
ATOM 2725 O O . ILE A 1 333 ? -17.771 3.960 27.218 1.00 91.94 333 ILE A O 1
ATOM 2729 N N . ILE A 1 334 ? -19.695 3.360 26.209 1.00 91.62 334 ILE A N 1
ATOM 2730 C CA . ILE A 1 334 ? -19.168 2.237 25.438 1.00 91.62 334 ILE A CA 1
ATOM 2731 C C . ILE A 1 334 ? -19.329 2.563 23.960 1.00 91.62 334 ILE A C 1
ATOM 2733 O O . ILE A 1 334 ? -20.437 2.811 23.483 1.00 91.62 334 ILE A O 1
ATOM 2737 N N . LEU A 1 335 ? -18.224 2.515 23.228 1.00 90.44 335 LEU A N 1
ATOM 2738 C CA . LEU A 1 335 ? -18.235 2.569 21.774 1.00 90.44 335 LEU A CA 1
ATOM 2739 C C . LEU A 1 335 ? -17.875 1.207 21.205 1.00 90.44 335 LEU A C 1
ATOM 2741 O O . LEU A 1 335 ? -16.887 0.612 21.637 1.00 90.44 335 LEU A O 1
ATOM 2745 N N . ARG A 1 336 ? -18.615 0.751 20.195 1.00 90.75 336 ARG A N 1
ATOM 2746 C CA . ARG A 1 336 ? -18.272 -0.442 19.417 1.00 90.75 336 ARG A CA 1
ATOM 2747 C C . ARG A 1 336 ? -18.256 -0.135 17.934 1.00 90.75 336 ARG A C 1
ATOM 2749 O O . ARG A 1 336 ? -19.122 0.563 17.417 1.00 90.75 336 ARG A O 1
ATOM 2756 N N . SER A 1 337 ? -17.280 -0.688 17.231 1.00 89.19 337 SER A N 1
ATOM 2757 C CA . SER A 1 337 ? -17.205 -0.600 15.779 1.00 89.19 337 SER A CA 1
ATOM 2758 C C . SER A 1 337 ? -16.874 -1.962 15.201 1.00 89.19 337 SER A C 1
ATOM 2760 O O . SER A 1 337 ? -15.961 -2.634 15.682 1.00 89.19 337 SER A O 1
ATOM 2762 N N . ALA A 1 338 ? -17.620 -2.349 14.171 1.00 90.62 338 ALA A N 1
ATOM 2763 C CA . ALA A 1 338 ? -17.446 -3.608 13.466 1.00 90.62 338 ALA A CA 1
ATOM 2764 C C . ALA A 1 338 ? -16.909 -3.349 12.058 1.00 90.62 338 ALA A C 1
ATOM 2766 O O . ALA A 1 338 ? -17.343 -2.425 11.357 1.00 90.62 338 ALA A O 1
ATOM 2767 N N . PHE A 1 339 ? -15.958 -4.179 11.657 1.00 90.25 339 PHE A N 1
ATOM 2768 C CA . PHE A 1 339 ? -15.290 -4.112 10.372 1.00 90.25 339 PHE A CA 1
ATOM 2769 C C . PHE A 1 339 ? -15.247 -5.484 9.730 1.00 90.25 339 PHE A C 1
ATOM 2771 O O . PHE A 1 339 ? -15.044 -6.489 10.402 1.00 90.25 339 PHE A O 1
ATOM 2778 N N . GLU A 1 340 ? -15.393 -5.503 8.417 1.00 91.44 340 GLU A N 1
ATOM 2779 C CA . GLU A 1 340 ? -15.196 -6.675 7.579 1.00 91.44 340 GLU A CA 1
ATOM 2780 C C . GLU A 1 340 ? -13.912 -6.473 6.780 1.00 91.44 340 GLU A C 1
ATOM 2782 O O . GLU A 1 340 ? -13.715 -5.417 6.171 1.00 91.44 340 GLU A O 1
ATOM 2787 N N . ILE A 1 341 ? -13.038 -7.474 6.799 1.00 90.50 341 ILE A N 1
ATOM 2788 C CA . ILE A 1 341 ? -11.811 -7.527 6.007 1.00 90.50 341 ILE A CA 1
ATOM 2789 C C . ILE A 1 341 ? -11.855 -8.789 5.160 1.00 90.50 341 ILE A C 1
ATOM 2791 O O . ILE A 1 341 ? -12.061 -9.877 5.689 1.00 90.50 341 ILE A O 1
ATOM 2795 N N . GLU A 1 342 ? -11.631 -8.656 3.861 1.00 89.25 342 GLU A N 1
ATOM 2796 C CA . GLU A 1 342 ? -11.472 -9.796 2.964 1.00 89.25 342 GLU A CA 1
ATOM 2797 C C . GLU A 1 342 ? -9.979 -10.059 2.775 1.00 89.25 342 GLU A C 1
ATOM 2799 O O . GLU A 1 342 ? -9.224 -9.204 2.297 1.00 89.25 342 GLU A O 1
ATOM 2804 N N . ILE A 1 343 ? -9.542 -11.245 3.186 1.00 88.00 343 ILE A N 1
ATOM 2805 C CA . ILE A 1 343 ? -8.155 -11.691 3.053 1.00 88.00 343 ILE A CA 1
ATOM 2806 C C . ILE A 1 343 ? -8.116 -13.038 2.343 1.00 88.00 343 ILE A C 1
ATOM 2808 O O . ILE A 1 343 ? -9.138 -13.710 2.238 1.00 88.00 343 ILE A O 1
ATOM 2812 N N . ARG A 1 344 ? -6.938 -13.457 1.883 1.00 86.50 344 ARG A N 1
ATOM 2813 C CA . ARG A 1 344 ? -6.758 -14.798 1.316 1.00 86.50 344 ARG A CA 1
ATOM 2814 C C . ARG A 1 344 ? -7.141 -15.882 2.317 1.00 86.50 344 ARG A C 1
ATOM 2816 O O . ARG A 1 344 ? -6.936 -15.728 3.522 1.00 86.50 344 ARG A O 1
ATOM 2823 N N . GLU A 1 345 ? -7.653 -16.992 1.809 1.00 86.62 345 GLU A N 1
ATOM 2824 C CA . GLU A 1 345 ? -8.047 -18.146 2.613 1.00 86.62 345 GLU A CA 1
ATOM 2825 C C . GLU A 1 345 ? -6.876 -18.684 3.454 1.00 86.62 345 GLU A C 1
ATOM 2827 O O . GLU A 1 345 ? -7.053 -18.965 4.642 1.00 86.62 345 GLU A O 1
ATOM 2832 N N . ASP A 1 346 ? -5.670 -18.712 2.883 1.00 85.38 346 ASP A N 1
ATOM 2833 C CA . ASP A 1 346 ? -4.431 -19.163 3.527 1.00 85.38 346 ASP A CA 1
ATOM 2834 C C . ASP A 1 346 ? -3.733 -18.095 4.387 1.00 85.38 346 ASP A C 1
ATOM 2836 O O . ASP A 1 346 ? -2.823 -18.413 5.151 1.00 85.38 346 ASP A O 1
ATOM 2840 N N . ALA A 1 347 ? -4.149 -16.830 4.295 1.00 84.88 347 ALA A N 1
ATOM 2841 C CA . ALA A 1 347 ? -3.572 -15.762 5.096 1.00 84.88 347 ALA A CA 1
ATOM 2842 C C . ALA A 1 347 ? -4.146 -15.760 6.519 1.00 84.88 347 ALA A C 1
ATOM 2844 O O . ALA A 1 347 ? -5.332 -16.013 6.751 1.00 84.88 347 ALA A O 1
ATOM 2845 N N . GLU A 1 348 ? -3.313 -15.393 7.486 1.00 83.38 348 GLU A N 1
ATOM 2846 C CA . GLU A 1 348 ? -3.729 -15.140 8.862 1.00 83.38 348 GLU A CA 1
ATOM 2847 C C . GLU A 1 348 ? -3.542 -13.666 9.200 1.00 83.38 348 GLU A C 1
ATOM 2849 O O . GLU A 1 348 ? -2.507 -13.068 8.909 1.00 83.38 348 GLU A O 1
ATOM 2854 N N . LEU A 1 349 ? -4.551 -13.069 9.835 1.00 83.75 349 LEU A N 1
ATOM 2855 C CA . LEU A 1 349 ? -4.450 -11.705 10.330 1.00 83.75 349 LEU A CA 1
ATOM 2856 C C . LEU A 1 349 ? -3.902 -11.725 11.757 1.00 83.75 349 LEU A C 1
ATOM 2858 O O . LEU A 1 349 ? -4.625 -12.041 12.702 1.00 83.75 349 LEU A O 1
ATOM 2862 N N . GLN A 1 350 ? -2.628 -11.376 11.906 1.00 85.25 350 GLN A N 1
ATOM 2863 C CA . GLN A 1 350 ? -1.966 -11.313 13.204 1.00 85.25 350 GLN A CA 1
ATOM 2864 C C . GLN A 1 350 ? -2.109 -9.910 13.794 1.00 85.25 350 GLN A C 1
ATOM 2866 O O . GLN A 1 350 ? -1.351 -8.997 13.470 1.00 85.25 350 GLN A O 1
ATOM 2871 N N . ILE A 1 351 ? -3.108 -9.727 14.658 1.00 81.06 351 ILE A N 1
ATOM 2872 C CA . ILE A 1 351 ? -3.301 -8.477 15.400 1.00 81.06 351 ILE A CA 1
ATOM 2873 C C . ILE A 1 351 ? -2.354 -8.461 16.601 1.00 81.06 351 ILE A C 1
ATOM 2875 O O . ILE A 1 351 ? -2.374 -9.362 17.443 1.00 81.06 351 ILE A O 1
ATOM 2879 N N . SER A 1 352 ? -1.526 -7.422 16.696 1.00 71.19 352 SER A N 1
ATOM 2880 C CA . SER A 1 352 ? -0.547 -7.296 17.775 1.00 71.19 352 SER A CA 1
ATOM 2881 C C . SER A 1 352 ? -1.245 -7.080 19.124 1.00 71.19 352 SER A C 1
ATOM 2883 O O . SER A 1 352 ? -1.894 -6.059 19.340 1.00 71.19 352 SER A O 1
ATOM 2885 N N . LYS A 1 353 ? -1.076 -8.028 20.058 1.00 57.62 353 LYS A N 1
ATOM 2886 C CA . LYS A 1 353 ? -1.718 -8.015 21.390 1.00 57.62 353 LYS A CA 1
ATOM 2887 C C . LYS A 1 353 ? -1.148 -6.970 22.366 1.00 57.62 353 LYS A C 1
ATOM 2889 O O . LYS A 1 353 ? -1.810 -6.637 23.340 1.00 57.62 353 LYS A O 1
ATOM 2894 N N . ASN A 1 354 ? 0.066 -6.465 22.116 1.00 53.53 354 ASN A N 1
ATOM 2895 C CA . ASN A 1 354 ? 0.818 -5.590 23.037 1.00 53.53 354 ASN A CA 1
ATOM 2896 C C . ASN A 1 354 ? 0.839 -4.110 22.643 1.00 53.53 354 ASN A C 1
ATOM 2898 O O . ASN A 1 354 ? 1.372 -3.279 23.379 1.00 53.53 354 ASN A O 1
ATOM 2902 N N . SER A 1 355 ? 0.326 -3.760 21.470 1.00 47.50 355 SER A N 1
ATOM 2903 C CA . SER A 1 355 ? 0.332 -2.376 21.018 1.00 47.50 355 SER A CA 1
ATOM 2904 C C . SER A 1 355 ? -1.024 -1.769 21.315 1.00 47.50 355 SER A C 1
ATOM 2906 O O . SER A 1 355 ? -2.053 -2.378 21.056 1.00 47.50 355 SER A O 1
ATOM 2908 N N . LEU A 1 356 ? -1.005 -0.575 21.896 1.00 52.84 356 LEU A N 1
ATOM 2909 C CA . LEU A 1 356 ? -2.159 0.280 22.124 1.00 52.84 356 LEU A CA 1
ATOM 2910 C C . LEU A 1 356 ? -2.843 0.510 20.767 1.00 52.84 356 LEU A C 1
ATOM 2912 O O . LEU A 1 356 ? -2.562 1.496 20.083 1.00 52.84 356 LEU A O 1
ATOM 2916 N N . SER A 1 357 ? -3.692 -0.423 20.322 1.00 55.84 357 SER A N 1
ATOM 2917 C CA . SER A 1 357 ? -4.668 -0.158 19.277 1.00 55.84 357 SER A CA 1
ATOM 2918 C C . SER A 1 357 ? -5.367 1.092 19.758 1.00 55.84 357 SER A C 1
ATOM 2920 O O . SER A 1 357 ? -5.889 1.095 20.879 1.00 55.84 357 SER A O 1
ATOM 2922 N N . HIS A 1 358 ? -5.286 2.180 18.995 1.00 67.25 358 HIS A N 1
ATOM 2923 C CA . HIS A 1 358 ? -6.030 3.360 19.389 1.00 67.25 358 HIS A CA 1
ATOM 2924 C C . HIS A 1 358 ? -7.479 2.906 19.324 1.00 67.25 358 HIS A C 1
ATOM 2926 O O . HIS A 1 358 ? -7.990 2.650 18.230 1.00 67.25 358 HIS A O 1
ATOM 2932 N N . GLY A 1 359 ? -8.070 2.695 20.501 1.00 74.19 359 GLY A N 1
ATOM 2933 C CA . GLY A 1 359 ? -9.480 2.419 20.638 1.00 74.19 359 GLY A CA 1
ATOM 2934 C C . GLY A 1 359 ? -10.276 3.532 19.975 1.00 74.19 359 GLY A C 1
ATOM 2935 O O . GLY A 1 359 ? -9.736 4.522 19.471 1.00 74.19 359 GLY A O 1
ATOM 2936 N N . ILE A 1 360 ? -11.584 3.384 19.980 1.00 84.25 360 ILE A N 1
ATOM 2937 C CA . ILE A 1 360 ? -12.446 4.384 19.379 1.00 84.25 360 ILE A CA 1
ATOM 2938 C C . ILE A 1 360 ? -12.332 5.668 20.211 1.00 84.25 360 ILE A C 1
ATOM 2940 O O . ILE A 1 360 ? -12.464 5.640 21.436 1.00 84.25 360 ILE A O 1
ATOM 2944 N N . GLY A 1 361 ? -12.005 6.779 19.552 1.00 84.88 361 GLY A N 1
ATOM 2945 C CA . GLY A 1 361 ? -11.926 8.087 20.198 1.00 84.88 361 GLY A CA 1
ATOM 2946 C C . GLY A 1 361 ? -13.295 8.760 20.244 1.00 84.88 361 GLY A C 1
ATOM 2947 O O . GLY A 1 361 ? -14.004 8.731 19.239 1.00 84.88 361 GLY A O 1
ATOM 2948 N N . ILE A 1 362 ? -13.622 9.392 21.373 1.00 87.06 362 ILE A N 1
ATOM 2949 C CA . ILE A 1 362 ? -14.822 10.220 21.559 1.00 87.06 362 ILE A CA 1
ATOM 2950 C C . ILE A 1 362 ? -14.464 11.701 21.503 1.00 87.06 362 ILE A C 1
ATOM 2952 O O . ILE A 1 362 ? -13.436 12.121 22.044 1.00 87.06 362 ILE A O 1
ATOM 2956 N N . ARG A 1 363 ? -15.346 12.505 20.911 1.00 90.12 363 ARG A N 1
ATOM 2957 C CA . ARG A 1 363 ? -15.409 13.946 21.164 1.00 90.12 363 ARG A CA 1
ATOM 2958 C C . ARG A 1 363 ? -16.591 14.276 22.053 1.00 90.12 363 ARG A C 1
ATOM 2960 O O . ARG A 1 363 ? -17.658 13.680 21.927 1.00 90.12 363 ARG A O 1
ATOM 2967 N N . PHE A 1 364 ? -16.387 15.232 22.943 1.00 91.19 364 PHE A N 1
ATOM 2968 C CA . PHE A 1 364 ? -17.385 15.621 23.923 1.00 91.19 364 PHE A CA 1
ATOM 2969 C C . PHE A 1 364 ? -17.207 17.081 24.330 1.00 91.19 364 PHE A C 1
ATOM 2971 O O . PHE A 1 364 ? -16.098 17.613 24.284 1.00 91.19 364 PHE A O 1
ATOM 2978 N N . HIS A 1 365 ? -18.287 17.719 24.763 1.00 92.44 365 HIS A N 1
ATOM 2979 C CA . HIS A 1 365 ? -18.211 19.009 25.441 1.00 92.44 365 HIS A CA 1
ATOM 2980 C C . HIS A 1 365 ? -17.933 18.791 26.924 1.00 92.44 365 HIS A C 1
ATOM 2982 O O . HIS A 1 365 ? -18.594 17.980 27.578 1.00 92.44 365 HIS A O 1
ATOM 2988 N N . CYS A 1 366 ? -16.935 19.497 27.459 1.00 93.06 366 CYS A N 1
ATOM 2989 C CA . CYS A 1 366 ? -16.635 19.437 28.882 1.00 93.06 366 CYS A CA 1
ATOM 2990 C C . CYS A 1 366 ? -17.843 19.958 29.679 1.00 93.06 366 CYS A C 1
ATOM 2992 O O . CYS A 1 366 ? -18.219 21.112 29.486 1.00 93.06 366 CYS A O 1
ATOM 2994 N N . PRO A 1 367 ? -18.406 19.192 30.627 1.00 93.06 367 PRO A N 1
ATOM 2995 C CA . PRO A 1 367 ? -19.561 19.652 31.396 1.00 93.06 367 PRO A CA 1
ATOM 2996 C C . PRO A 1 367 ? -19.261 20.847 32.317 1.00 93.06 367 PRO A C 1
ATOM 2998 O O . PRO A 1 367 ? -20.183 21.490 32.802 1.00 93.06 367 PRO A O 1
ATOM 3001 N N . HIS A 1 368 ? -17.983 21.157 32.570 1.00 92.56 368 HIS A N 1
ATOM 3002 C CA . HIS A 1 368 ? -17.577 22.231 33.484 1.00 92.56 368 HIS A CA 1
ATOM 3003 C C . HIS A 1 368 ? -17.281 23.561 32.782 1.00 92.56 368 HIS A C 1
ATOM 3005 O O . HIS A 1 368 ? -17.634 24.614 33.302 1.00 92.56 368 HIS A O 1
ATOM 3011 N N . CYS A 1 369 ? -16.619 23.531 31.622 1.00 93.88 369 CYS A N 1
ATOM 3012 C CA . CYS A 1 369 ? -16.245 24.743 30.880 1.00 93.88 369 CYS A CA 1
ATOM 3013 C C . CYS A 1 369 ? -16.876 24.836 29.486 1.00 93.88 369 CYS A C 1
ATOM 3015 O O . CYS A 1 369 ? -16.623 25.802 28.779 1.00 93.88 369 CYS A O 1
ATOM 3017 N N . ASN A 1 370 ? -17.670 23.840 29.081 1.00 92.38 370 ASN A N 1
ATOM 3018 C CA . ASN A 1 370 ? -18.339 23.724 27.780 1.00 92.38 370 ASN A CA 1
ATOM 3019 C C . ASN A 1 370 ? -17.417 23.656 26.542 1.00 92.38 370 ASN A C 1
ATOM 3021 O O . ASN A 1 370 ? -17.889 23.531 25.411 1.00 92.38 370 ASN A O 1
ATOM 3025 N N . GLU A 1 371 ? -16.099 23.675 26.739 1.00 93.75 371 GLU A N 1
ATOM 3026 C CA . GLU A 1 371 ? -15.124 23.561 25.658 1.00 93.75 371 GLU A CA 1
ATOM 3027 C C . GLU A 1 371 ? -15.123 22.166 25.029 1.00 93.75 371 GLU A C 1
ATOM 3029 O O . GLU A 1 371 ? -15.274 21.143 25.713 1.00 93.75 371 GLU A O 1
ATOM 3034 N N . LEU A 1 372 ? -14.908 22.122 23.714 1.00 91.56 372 LEU A N 1
ATOM 3035 C CA . LEU A 1 372 ? -14.823 20.876 22.961 1.00 91.56 372 LEU A CA 1
ATOM 3036 C C . LEU A 1 372 ? -13.534 20.124 23.318 1.00 91.56 372 LEU A C 1
ATOM 3038 O O . LEU A 1 372 ? -12.433 20.669 23.275 1.00 91.56 372 LEU A O 1
ATOM 3042 N N . ASN A 1 373 ? -13.677 18.846 23.643 1.00 91.00 373 ASN A N 1
ATOM 3043 C CA . ASN A 1 373 ? -12.603 17.967 24.077 1.00 91.00 373 ASN A CA 1
ATOM 3044 C C . ASN A 1 373 ? -12.624 16.640 23.313 1.00 91.00 373 ASN A C 1
ATOM 3046 O O . ASN A 1 373 ? -13.602 16.280 22.654 1.00 91.00 373 ASN A O 1
ATOM 3050 N N . MET A 1 374 ? -11.522 15.897 23.414 1.00 88.88 374 MET A N 1
ATOM 3051 C CA . MET A 1 374 ? -11.380 14.570 22.824 1.00 88.88 374 MET A CA 1
ATOM 3052 C C . MET A 1 374 ? -10.729 13.615 23.823 1.00 88.88 374 MET A C 1
ATOM 3054 O O . MET A 1 374 ? -9.746 13.966 24.473 1.00 88.88 374 MET A O 1
ATOM 3058 N N . ALA A 1 375 ? -11.247 12.394 23.903 1.00 85.06 375 ALA A N 1
ATOM 3059 C CA . ALA A 1 375 ? -10.679 11.309 24.693 1.00 85.06 375 ALA A CA 1
ATOM 3060 C C . ALA A 1 375 ? -10.476 10.068 23.816 1.00 85.06 375 ALA A C 1
ATOM 3062 O O . ALA A 1 375 ? -11.266 9.790 22.916 1.00 85.06 375 ALA A O 1
ATOM 3063 N N . ALA A 1 376 ? -9.413 9.309 24.074 1.00 78.75 376 ALA A N 1
ATOM 3064 C CA . ALA A 1 376 ? -9.133 8.056 23.381 1.00 78.75 376 ALA A CA 1
ATOM 3065 C C . ALA A 1 376 ? -8.829 6.952 24.394 1.00 78.75 376 ALA A C 1
ATOM 3067 O O . ALA A 1 376 ? -7.997 7.141 25.281 1.00 78.75 376 ALA A O 1
ATOM 3068 N N . ASN A 1 377 ? -9.452 5.781 24.224 1.00 72.50 377 ASN A N 1
ATOM 3069 C CA . ASN A 1 377 ? -9.264 4.629 25.112 1.00 72.50 377 ASN A CA 1
ATOM 3070 C C . ASN A 1 377 ? -8.014 3.791 24.761 1.00 72.50 377 ASN A C 1
ATOM 3072 O O . ASN A 1 377 ? -8.046 2.560 24.701 1.00 72.50 377 ASN A O 1
ATOM 3076 N N . GLY A 1 378 ? -6.915 4.472 24.438 1.00 65.12 378 GLY A N 1
ATOM 3077 C CA . GLY A 1 378 ? -5.611 3.866 24.149 1.00 65.12 378 GLY A CA 1
ATOM 3078 C C . GLY A 1 378 ? -4.616 4.038 25.294 1.00 65.12 378 GLY A C 1
ATOM 3079 O O . GLY A 1 378 ? -3.418 3.999 25.050 1.00 65.12 378 GLY A O 1
ATOM 3080 N N . LYS A 1 379 ? -5.097 4.325 26.508 1.00 65.69 379 LYS A N 1
ATOM 3081 C CA . LYS A 1 379 ? -4.293 4.577 27.712 1.00 65.69 379 LYS A CA 1
ATOM 3082 C C . LYS A 1 379 ? -4.261 3.344 28.617 1.00 65.69 379 LYS A C 1
ATOM 3084 O O . LYS A 1 379 ? -5.053 2.419 28.439 1.00 65.69 379 LYS A O 1
ATOM 3089 N N . LYS A 1 380 ? -3.325 3.311 29.573 1.00 69.50 380 LYS A N 1
ATOM 3090 C CA . LYS A 1 380 ? -3.252 2.227 30.565 1.00 69.50 380 LYS A CA 1
ATOM 3091 C C . LYS A 1 380 ? -4.438 2.300 31.526 1.00 69.50 380 LYS A C 1
ATOM 3093 O O . LYS A 1 380 ? -4.964 3.378 31.796 1.00 69.50 380 LYS A O 1
ATOM 3098 N N . THR A 1 381 ? -4.821 1.150 32.075 1.00 77.81 381 THR A N 1
ATOM 3099 C CA . THR A 1 381 ? -5.843 1.082 33.123 1.00 77.81 381 THR A CA 1
ATOM 3100 C C . THR A 1 381 ? -5.439 1.921 34.333 1.00 77.81 381 THR A C 1
ATOM 3102 O O . THR A 1 381 ? -4.295 1.838 34.782 1.00 77.81 381 THR A O 1
ATOM 3105 N N . GLY A 1 382 ? -6.376 2.692 34.875 1.00 79.25 382 GLY A N 1
ATOM 3106 C CA . GLY A 1 382 ? -6.176 3.589 36.010 1.00 79.25 382 GLY A CA 1
ATOM 3107 C C . GLY A 1 382 ? -5.840 5.033 35.634 1.00 79.25 382 GLY A C 1
ATOM 3108 O O . GLY A 1 382 ? -5.831 5.876 36.525 1.00 79.25 382 GLY A O 1
ATOM 3109 N N . GLU A 1 383 ? -5.595 5.346 34.357 1.00 81.81 383 GLU A N 1
ATOM 3110 C CA . GLU A 1 383 ? -5.364 6.728 33.928 1.00 81.81 383 GLU A CA 1
ATOM 3111 C C . GLU A 1 383 ? -6.666 7.536 33.848 1.00 81.81 383 GLU A C 1
ATOM 3113 O O . GLU A 1 383 ? -7.674 7.081 33.297 1.00 81.81 383 GLU A O 1
ATOM 3118 N N . GLU A 1 384 ? -6.601 8.771 34.342 1.00 90.69 384 GLU A N 1
ATOM 3119 C CA . GLU A 1 384 ? -7.646 9.774 34.170 1.00 90.69 384 GLU A CA 1
ATOM 3120 C C . GLU A 1 384 ? -7.457 10.539 32.853 1.00 90.69 384 GLU A C 1
ATOM 3122 O O . GLU A 1 384 ? -6.342 10.763 32.361 1.00 90.69 384 GLU A O 1
ATOM 3127 N N . ILE A 1 385 ? -8.580 10.933 32.264 1.00 89.75 385 ILE A N 1
ATOM 3128 C CA . ILE A 1 385 ? -8.648 11.813 31.109 1.00 89.75 385 ILE A CA 1
ATOM 3129 C C . ILE A 1 385 ? -9.322 13.097 31.561 1.00 89.75 385 ILE A C 1
ATOM 3131 O O . ILE A 1 385 ? -10.521 13.128 31.853 1.00 89.75 385 ILE A O 1
ATOM 3135 N N . ASN A 1 386 ? -8.522 14.155 31.586 1.00 92.81 386 ASN A N 1
ATOM 3136 C CA . ASN A 1 386 ? -8.943 15.475 32.015 1.00 92.81 386 ASN A CA 1
ATOM 3137 C C . ASN A 1 386 ? -9.348 16.321 30.809 1.00 92.81 386 ASN A C 1
ATOM 3139 O O . ASN A 1 386 ? -8.848 16.129 29.698 1.00 92.81 386 ASN A O 1
ATOM 3143 N N . CYS A 1 387 ? -10.220 17.298 31.044 1.00 92.44 387 CYS A N 1
ATOM 3144 C CA . CYS A 1 387 ? -10.460 18.370 30.088 1.00 92.44 387 CYS A CA 1
ATOM 3145 C C . CYS A 1 387 ? -9.144 19.106 29.799 1.00 92.44 387 CYS A C 1
ATOM 3147 O O . CYS A 1 387 ? -8.464 19.543 30.724 1.00 92.44 387 CYS A O 1
ATOM 3149 N N . ILE A 1 388 ? -8.804 19.304 28.526 1.00 92.25 388 ILE A N 1
ATOM 3150 C CA . ILE A 1 388 ? -7.555 19.970 28.124 1.00 92.25 388 ILE A CA 1
ATOM 3151 C C . ILE A 1 388 ? -7.526 21.456 28.502 1.00 92.25 388 ILE A C 1
ATOM 3153 O O . ILE A 1 388 ? -6.452 22.047 28.558 1.00 92.25 388 ILE A O 1
ATOM 3157 N N . VAL A 1 389 ? -8.698 22.058 28.742 1.00 94.69 389 VAL A N 1
ATOM 3158 C CA . VAL A 1 389 ? -8.835 23.488 29.047 1.00 94.69 389 VAL A CA 1
ATOM 3159 C C . VAL A 1 389 ? -8.886 23.738 30.552 1.00 94.69 389 VAL A C 1
ATOM 3161 O O . VAL A 1 389 ? -8.067 24.482 31.077 1.00 94.69 389 VAL A O 1
ATOM 3164 N N . CYS A 1 390 ? -9.831 23.120 31.266 1.00 94.31 390 CYS A N 1
ATOM 3165 C CA . CYS A 1 390 ? -10.021 23.364 32.702 1.00 94.31 390 CYS A CA 1
ATOM 3166 C C . CYS A 1 390 ? -9.339 22.326 33.605 1.00 94.31 390 CYS A C 1
ATOM 3168 O O . CYS A 1 390 ? -9.427 22.430 34.825 1.00 94.31 390 CYS A O 1
ATOM 3170 N N . ASN A 1 391 ? -8.680 21.318 33.023 1.00 93.94 391 ASN A N 1
ATOM 3171 C CA . ASN A 1 391 ? -7.976 20.238 33.719 1.00 93.94 391 ASN A CA 1
ATOM 3172 C C . ASN A 1 391 ? -8.840 19.409 34.693 1.00 93.94 391 ASN A C 1
ATOM 3174 O O . ASN A 1 391 ? -8.312 18.654 35.505 1.00 93.94 391 ASN A O 1
ATOM 3178 N N . THR A 1 392 ? -10.168 19.512 34.615 1.00 93.06 392 THR A N 1
ATOM 3179 C CA . THR A 1 392 ? -11.076 18.703 35.435 1.00 93.06 392 THR A CA 1
ATOM 3180 C C . THR A 1 392 ? -11.088 17.252 34.941 1.00 93.06 392 THR A C 1
ATOM 3182 O O . THR A 1 392 ? -11.223 17.056 33.729 1.00 93.06 392 THR A O 1
ATOM 3185 N N . PRO A 1 393 ? -10.979 16.243 35.827 1.00 93.12 393 PRO A N 1
ATOM 3186 C CA . PRO A 1 393 ? -11.119 14.836 35.455 1.00 93.12 393 PRO A CA 1
ATOM 3187 C C . PRO A 1 393 ? -12.516 14.536 34.916 1.00 93.12 393 PRO A C 1
ATOM 3189 O O . PRO A 1 393 ? -13.518 14.852 35.557 1.00 93.12 393 PRO A O 1
ATOM 3192 N N . ILE A 1 394 ? -12.589 13.932 33.730 1.00 94.06 394 ILE A N 1
ATOM 3193 C CA . ILE A 1 394 ? -13.860 13.606 33.067 1.00 94.06 394 ILE A CA 1
ATOM 3194 C C . ILE A 1 394 ? -14.073 12.099 33.030 1.00 94.06 394 ILE A C 1
ATOM 3196 O O . ILE A 1 394 ? -15.128 11.609 33.441 1.00 94.06 394 ILE A O 1
ATOM 3200 N N . PHE A 1 395 ? -13.062 11.368 32.558 1.00 92.50 395 PHE A N 1
ATOM 3201 C CA . PHE A 1 395 ? -13.123 9.921 32.404 1.00 92.50 395 PHE A CA 1
ATOM 3202 C C . PHE A 1 395 ? -11.984 9.222 33.120 1.00 92.50 395 PHE A C 1
ATOM 3204 O O . PHE A 1 395 ? -10.891 9.770 33.241 1.00 92.50 395 PHE A O 1
ATOM 3211 N N . LYS A 1 396 ? -12.221 7.969 33.490 1.00 90.94 396 LYS A N 1
ATOM 3212 C CA . LYS A 1 396 ? -11.200 7.014 33.897 1.00 90.94 396 LYS A CA 1
ATOM 3213 C C . LYS A 1 396 ? -11.189 5.844 32.929 1.00 90.94 396 LYS A C 1
ATOM 3215 O O . LYS A 1 396 ? -12.243 5.358 32.515 1.00 90.94 396 LYS A O 1
ATOM 3220 N N . ILE A 1 397 ? -9.998 5.375 32.581 1.00 85.94 397 ILE A N 1
ATOM 3221 C CA . ILE A 1 397 ? -9.846 4.133 31.828 1.00 85.94 397 ILE A CA 1
ATOM 3222 C C . ILE A 1 397 ? -9.719 2.982 32.821 1.00 85.94 397 ILE A C 1
ATOM 3224 O O . ILE A 1 397 ? -8.623 2.677 33.273 1.00 85.94 397 ILE A O 1
ATOM 3228 N N . ASP A 1 398 ? -10.824 2.339 33.194 1.00 84.38 398 ASP A N 1
ATOM 3229 C CA . ASP A 1 398 ? -10.773 1.153 34.069 1.00 84.38 398 ASP A CA 1
ATOM 3230 C C . ASP A 1 398 ? -10.649 -0.159 33.277 1.00 84.38 398 ASP A C 1
ATOM 3232 O O . ASP A 1 398 ? -10.211 -1.175 33.816 1.00 84.38 398 ASP A O 1
ATOM 3236 N N . LYS A 1 399 ? -10.984 -0.133 31.981 1.00 84.44 399 LYS A N 1
ATOM 3237 C CA . LYS A 1 399 ? -10.984 -1.303 31.100 1.00 84.44 399 LYS A CA 1
ATOM 3238 C C . LYS A 1 399 ? -10.284 -0.997 29.775 1.00 84.44 399 LYS A C 1
ATOM 3240 O O . LYS A 1 399 ? -10.577 0.002 29.117 1.00 84.44 399 LYS A O 1
ATOM 3245 N N . LEU A 1 400 ? -9.367 -1.879 29.373 1.00 82.38 400 LEU A N 1
ATOM 3246 C CA . LEU A 1 400 ? -8.678 -1.777 28.084 1.00 82.38 400 LEU A CA 1
ATOM 3247 C C . LEU A 1 400 ? -9.651 -1.959 26.914 1.00 82.38 400 LEU A C 1
ATOM 3249 O O . LEU A 1 400 ? -10.705 -2.580 27.044 1.00 82.38 400 LEU A O 1
ATOM 3253 N N . THR A 1 401 ? -9.268 -1.430 25.754 1.00 85.06 401 THR A N 1
ATOM 3254 C CA . THR A 1 401 ? -9.977 -1.699 24.499 1.00 85.06 401 THR A CA 1
ATOM 3255 C C . THR A 1 401 ? -9.971 -3.203 24.203 1.00 85.06 401 THR A C 1
ATOM 3257 O O . THR A 1 401 ? -8.922 -3.844 24.240 1.00 85.06 401 THR A O 1
ATOM 3260 N N . GLU A 1 402 ? -11.143 -3.755 23.897 1.00 86.69 402 GLU A N 1
ATOM 3261 C CA . GLU A 1 402 ? -11.320 -5.160 23.524 1.00 86.69 402 GLU A CA 1
ATOM 3262 C C . GLU A 1 402 ? -11.358 -5.300 22.004 1.00 86.69 402 GLU A C 1
ATOM 3264 O O . GLU A 1 402 ? -12.012 -4.513 21.316 1.00 86.69 402 GLU A O 1
ATOM 3269 N N . ILE A 1 403 ? -10.680 -6.324 21.486 1.00 86.62 403 ILE A N 1
ATOM 3270 C CA . ILE A 1 403 ? -10.687 -6.682 20.068 1.00 86.62 403 ILE A CA 1
ATOM 3271 C C . ILE A 1 403 ? -11.138 -8.134 19.957 1.00 86.62 403 ILE A C 1
ATOM 3273 O O . ILE A 1 403 ? -10.483 -9.037 20.477 1.00 86.62 403 ILE A O 1
ATOM 3277 N N . HIS A 1 404 ? -12.240 -8.354 19.248 1.00 88.69 404 HIS A N 1
ATOM 3278 C CA . HIS A 1 404 ? -12.741 -9.680 18.908 1.00 88.69 404 HIS A CA 1
ATOM 3279 C C . HIS A 1 404 ? -12.628 -9.896 17.405 1.00 88.69 404 HIS A C 1
ATOM 3281 O O . HIS A 1 404 ? -12.972 -9.011 16.623 1.00 88.69 404 HIS A O 1
ATOM 3287 N N . GLN A 1 405 ? -12.159 -11.076 17.009 1.00 88.56 405 GLN A N 1
ATOM 3288 C CA . GLN A 1 405 ? -11.973 -11.457 15.616 1.00 88.56 405 GLN A CA 1
ATOM 3289 C C . GLN A 1 405 ? -12.676 -12.787 15.347 1.00 88.56 405 GLN A C 1
ATOM 3291 O O . GLN A 1 405 ? -12.473 -13.750 16.084 1.00 88.56 405 GLN A O 1
ATOM 3296 N N . VAL A 1 406 ? -13.461 -12.847 14.272 1.00 90.06 406 VAL A N 1
ATOM 3297 C CA . VAL A 1 406 ? -14.135 -14.065 13.805 1.00 90.06 406 VAL A CA 1
ATOM 3298 C C . VAL A 1 406 ? -13.883 -14.228 12.310 1.00 90.06 406 VAL A C 1
ATOM 3300 O O . VAL A 1 406 ? -14.099 -13.296 11.539 1.00 90.06 406 VAL A O 1
ATOM 3303 N N . ALA A 1 407 ? -13.414 -15.405 11.895 1.00 86.38 407 ALA A N 1
ATOM 3304 C CA . ALA A 1 407 ? -13.301 -15.756 10.483 1.00 86.38 407 ALA A CA 1
ATOM 3305 C C . ALA A 1 407 ? -14.623 -16.354 9.985 1.00 86.38 407 ALA A C 1
ATOM 3307 O O . ALA A 1 407 ? -15.215 -17.199 10.655 1.00 86.38 407 ALA A O 1
ATOM 3308 N N . VAL A 1 408 ? -15.071 -15.919 8.811 1.00 85.94 408 VAL A N 1
ATOM 3309 C CA . VAL A 1 408 ? -16.315 -16.347 8.169 1.00 85.94 408 VAL A CA 1
ATOM 3310 C C . VAL A 1 408 ? -15.998 -16.730 6.716 1.00 85.94 408 VAL A C 1
ATOM 3312 O O . VAL A 1 408 ? -15.314 -15.964 6.029 1.00 85.94 408 VAL A O 1
ATOM 3315 N N . PRO A 1 409 ? -16.455 -17.897 6.227 1.00 77.50 409 PRO A N 1
ATOM 3316 C CA . PRO A 1 409 ? -16.384 -18.233 4.806 1.00 77.50 409 PRO A CA 1
ATOM 3317 C C . PRO A 1 409 ? -17.106 -17.179 3.956 1.00 77.50 409 PRO A C 1
ATOM 3319 O O . PRO A 1 409 ? -18.054 -16.547 4.429 1.00 77.50 409 PRO A O 1
ATOM 3322 N N . LEU A 1 410 ? -16.616 -16.949 2.738 1.00 74.75 410 LEU A N 1
ATOM 3323 C CA . LEU A 1 410 ? -17.096 -15.865 1.879 1.00 74.75 410 LEU A CA 1
ATOM 3324 C C . LEU A 1 410 ? -18.405 -16.181 1.156 1.00 74.75 410 LEU A C 1
ATOM 3326 O O . LEU A 1 410 ? -18.550 -17.331 0.687 1.00 74.75 410 LEU A O 1
#

Sequence (410 aa):
MGLQSLKEYGFGIKIRFQRISQSHNGWISFFRVIAYIANCQNVFIFVLYFNEEHSCYCNIMKTLTGYELSQFLSLILRHKPETINIALDAYGYAKIDEITQNAKNIDLVITEDAIRNVVLYSDKKRFKVTGNSIKAIQGHSFEVNIDEQSQKPPDILYHGIRFKLKETVTQQGLLGTTGKLIPLYPNYYSAFIVENTNKKGPVVFEINAGEMYNDGYEFYLTDNNVWQTKTVPVKYMVIKSLNEIDRLKKIIITISSFFTKITNADIVLDPGFNRDPSIYVENCYLCNSKRALYWFYDGRLICNELTYERPAKSHRLLGRKTGFEQIQNEKEIILRSAFEIEIREDAELQISKNSLSHGIGIRFHCPHCNELNMAANGKKTGEEINCIVCNTPIFKIDKLTEIHQVAVPL

pLDDT: mean 79.07, std 19.44, range [26.58, 98.06]